Protein AF-A0A395J334-F1 (afdb_monomer_lite)

Foldseek 3Di:
DDDDDDPDPPDLCNQLQSVLLVLVLVLVVQVVPDDPPCVVSVVVSVVSVVVSVVPPRCNVDPDDPLSVLLVVLQVQLVDLVSLLVQLLVLLLLLQDLVCLVPPDLVVNVVSLLSNLLSLLSCLVVPVPSLLVSCPDPSNVSSLVSQCPDPDPSSNLSSQLSQQLSLVSNPDDPSRDDPPDPSCVDPVSVVSSCSSVDDDHDDDCVVSPPPPPPPPPPPPPDDDDDDDDDDDDDDDDDDDDDDDDDDDDDDDDDDDDDDDDDDPPDPDDDPPPPPVPPPVCQDDADQAPVLLLVLLVPLVDPRSNLSSLVCQLVNLLVCLVPPCRLVVCLLVQLVSLLVDDDPPVHPCSLVSSLSNLLSSCLSPVVVSVVVLVCVLVDDPGDQLSNLSSVSSNVQSVCVVVVNNVVVVVVPPPDDDPPPPPDPPDDDPDPVVVVVPDDDDDDDDDDDDDDDPCVSSVVSVVPDDDDDDDDDDDDDDDDDDDDDDDDDDDD

Structure (mmCIF, N/CA/C/O backbone):
data_AF-A0A395J334-F1
#
_entry.id   AF-A0A395J334-F1
#
loop_
_atom_site.group_PDB
_atom_site.id
_atom_site.type_symbol
_atom_site.label_atom_id
_atom_site.label_alt_id
_atom_site.label_comp_id
_atom_site.label_asym_id
_atom_site.label_entity_id
_atom_site.label_seq_id
_atom_site.pdbx_PDB_ins_code
_atom_site.Cartn_x
_atom_site.Cartn_y
_atom_site.Cartn_z
_atom_site.occupancy
_atom_site.B_iso_or_equiv
_atom_site.auth_seq_id
_atom_site.auth_comp_id
_atom_site.auth_asym_id
_atom_site.auth_atom_id
_atom_site.pdbx_PDB_model_num
ATOM 1 N N . MET A 1 1 ? -19.306 0.121 -46.530 1.00 36.97 1 MET A N 1
ATOM 2 C CA . MET A 1 1 ? -19.441 0.417 -45.086 1.00 36.97 1 MET A CA 1
ATOM 3 C C . MET A 1 1 ? -19.332 -0.894 -44.321 1.00 36.97 1 MET A C 1
ATOM 5 O O . MET A 1 1 ? -20.298 -1.638 -44.251 1.00 36.97 1 MET A O 1
ATOM 9 N N . SER A 1 2 ? -18.123 -1.231 -43.864 1.00 33.59 2 SER A N 1
ATOM 10 C CA . SER A 1 2 ? -17.844 -2.458 -43.107 1.00 33.59 2 SER A CA 1
ATOM 11 C C . SER A 1 2 ? -17.919 -2.137 -41.618 1.00 33.59 2 SER A C 1
ATOM 13 O O . SER A 1 2 ? -17.154 -1.312 -41.127 1.00 33.59 2 SER A O 1
ATOM 15 N N . SER A 1 3 ? -18.875 -2.754 -40.928 1.00 36.03 3 SER A N 1
ATOM 16 C CA . SER A 1 3 ? -19.074 -2.638 -39.484 1.00 36.03 3 SER A CA 1
ATOM 17 C C . SER A 1 3 ? -17.866 -3.216 -38.738 1.00 36.03 3 SER A C 1
ATOM 19 O O . SER A 1 3 ? -17.510 -4.382 -38.920 1.00 36.03 3 SER A O 1
ATOM 21 N N . ALA A 1 4 ? -17.217 -2.382 -37.924 1.00 38.03 4 ALA A N 1
ATOM 22 C CA . ALA A 1 4 ? -16.149 -2.784 -37.022 1.00 38.03 4 ALA A CA 1
ATOM 23 C C . ALA A 1 4 ? -16.707 -3.752 -35.967 1.00 38.03 4 ALA A C 1
ATOM 25 O O . ALA A 1 4 ? -17.531 -3.376 -35.134 1.00 38.03 4 ALA A O 1
ATOM 26 N N . LYS A 1 5 ? -16.263 -5.012 -35.999 1.00 39.84 5 LYS A N 1
ATOM 27 C CA . LYS A 1 5 ? -16.513 -5.967 -34.916 1.00 39.84 5 LYS A CA 1
ATOM 28 C C . LYS A 1 5 ? -15.675 -5.551 -33.709 1.00 39.84 5 LYS A C 1
ATOM 30 O O . LYS A 1 5 ? -14.452 -5.636 -33.744 1.00 39.84 5 LYS A O 1
ATOM 35 N N . SER A 1 6 ? -16.338 -5.112 -32.646 1.00 44.09 6 SER A N 1
ATOM 36 C CA . SER A 1 6 ? -15.741 -4.848 -31.340 1.00 44.09 6 SER A CA 1
ATOM 37 C C . SER A 1 6 ? -15.208 -6.148 -30.721 1.00 44.09 6 SER A C 1
ATOM 39 O O 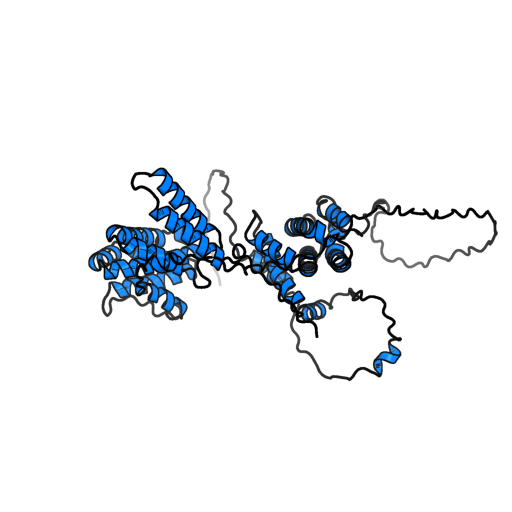. SER A 1 6 ? -15.968 -6.910 -30.123 1.00 44.09 6 SER A O 1
ATOM 41 N N . GLN A 1 7 ? -13.911 -6.416 -30.851 1.00 46.50 7 GLN A N 1
ATOM 42 C CA . GLN A 1 7 ? -13.228 -7.418 -30.035 1.00 46.50 7 GLN A CA 1
ATOM 43 C C . GLN A 1 7 ? -12.725 -6.753 -28.754 1.00 46.50 7 GLN A C 1
ATOM 45 O O . GLN A 1 7 ? -11.658 -6.153 -28.724 1.00 46.50 7 GLN A O 1
ATOM 50 N N . ASN A 1 8 ? -13.515 -6.849 -27.690 1.00 43.06 8 ASN A N 1
ATOM 51 C CA . ASN A 1 8 ? -13.014 -6.686 -26.329 1.00 43.06 8 ASN A CA 1
ATOM 52 C C . ASN A 1 8 ? -13.752 -7.684 -25.429 1.00 43.06 8 ASN A C 1
ATOM 54 O O . ASN A 1 8 ? -14.588 -7.317 -24.603 1.00 43.06 8 ASN A O 1
ATOM 58 N N . GLU A 1 9 ? -13.513 -8.977 -25.661 1.00 50.28 9 GLU A N 1
ATOM 59 C CA . GLU A 1 9 ? -13.947 -10.028 -24.739 1.00 50.28 9 GLU A CA 1
ATOM 60 C C . GLU A 1 9 ? -13.086 -9.929 -23.476 1.00 50.28 9 GLU A C 1
ATOM 62 O O . GLU A 1 9 ? -11.997 -10.489 -23.382 1.00 50.28 9 GLU A O 1
ATOM 67 N N . ARG A 1 10 ? -13.557 -9.157 -22.493 1.00 52.12 10 ARG A N 1
ATOM 68 C CA . ARG A 1 10 ? -12.944 -9.118 -21.164 1.00 52.12 10 ARG A CA 1
ATOM 69 C C . ARG A 1 10 ? -13.158 -10.471 -20.488 1.00 52.12 10 ARG A C 1
ATOM 71 O O . ARG A 1 10 ? -14.252 -10.769 -20.012 1.00 52.12 10 ARG A O 1
ATOM 78 N N . TYR A 1 11 ? -12.113 -11.291 -20.437 1.00 65.25 11 TYR A N 1
ATOM 79 C CA . TYR A 1 11 ? -12.110 -12.527 -19.660 1.00 65.25 11 TYR A CA 1
ATOM 80 C C . TYR A 1 11 ? -12.313 -12.199 -18.174 1.00 65.25 11 TYR A C 1
ATOM 82 O O . TYR A 1 11 ? -11.526 -11.459 -17.588 1.00 65.25 11 TYR A O 1
ATOM 90 N N . TRP A 1 12 ? -13.351 -12.761 -17.546 1.00 69.75 12 TRP A N 1
ATOM 91 C CA . TRP A 1 12 ? -13.707 -12.463 -16.147 1.00 69.75 12 TRP A CA 1
ATOM 92 C C . TRP A 1 12 ? -12.588 -12.791 -15.145 1.00 69.75 12 TRP A C 1
ATOM 94 O O . TRP A 1 12 ? -12.542 -12.197 -14.074 1.00 69.75 12 TRP A O 1
ATOM 104 N N . VAL A 1 13 ? -11.684 -13.712 -15.498 1.00 67.88 13 VAL A N 1
ATOM 105 C CA . VAL A 1 13 ? -10.503 -14.076 -14.696 1.00 67.88 13 VAL A CA 1
ATOM 106 C C . VAL A 1 13 ? -9.472 -12.940 -14.668 1.00 67.88 13 VAL A C 1
ATOM 108 O O . VAL A 1 13 ? -8.774 -12.774 -13.676 1.00 67.88 13 VAL A O 1
ATOM 111 N N . ALA A 1 14 ? -9.399 -12.137 -15.735 1.00 60.66 14 ALA A N 1
ATOM 112 C CA . ALA A 1 14 ? -8.520 -10.971 -15.827 1.00 60.66 14 ALA A CA 1
ATOM 113 C C . ALA A 1 14 ? -9.146 -9.700 -15.217 1.00 60.66 14 ALA A C 1
ATOM 115 O O . ALA A 1 14 ? -8.439 -8.731 -14.949 1.00 60.66 14 ALA A O 1
ATOM 116 N N . ASP A 1 15 ? -10.461 -9.693 -14.971 1.00 66.94 15 ASP A N 1
ATOM 117 C CA . ASP A 1 15 ? -11.133 -8.629 -14.226 1.00 66.94 15 ASP A CA 1
ATOM 118 C C . ASP A 1 15 ? -11.108 -8.930 -12.724 1.00 66.94 15 ASP A C 1
ATOM 120 O O . ASP A 1 15 ? -11.837 -9.791 -12.231 1.00 66.94 15 ASP A O 1
ATOM 124 N N . GLY A 1 16 ? -10.311 -8.168 -11.974 1.00 62.41 16 GLY A N 1
ATOM 125 C CA . GLY A 1 16 ? -10.164 -8.356 -10.532 1.00 62.41 16 GLY A CA 1
ATOM 126 C C . GLY A 1 16 ? -11.486 -8.314 -9.763 1.00 62.41 16 GLY A C 1
ATOM 127 O O . GLY A 1 16 ? -11.650 -9.077 -8.817 1.00 62.41 16 GLY A O 1
ATOM 128 N N . SER A 1 17 ? -12.458 -7.488 -10.172 1.00 62.50 17 SER A N 1
ATOM 129 C CA . SER A 1 17 ? -13.766 -7.440 -9.501 1.00 62.50 17 SER A CA 1
ATOM 130 C C . SER A 1 17 ? -14.565 -8.723 -9.725 1.00 62.50 17 SER A C 1
ATOM 132 O O . SER A 1 17 ? -15.096 -9.305 -8.775 1.00 62.50 17 SER A O 1
ATOM 134 N N . SER A 1 18 ? -14.642 -9.186 -10.973 1.00 66.00 18 SER A N 1
ATOM 135 C CA . SER A 1 18 ? -15.337 -10.427 -11.320 1.00 66.00 18 SER A CA 1
ATOM 136 C C . SER A 1 18 ? -14.652 -11.656 -10.727 1.00 66.00 18 SER A C 1
ATOM 138 O O . SER A 1 18 ? -15.337 -12.514 -10.170 1.00 66.00 18 SER A O 1
ATOM 140 N N . TYR A 1 19 ? -13.319 -11.709 -10.756 1.00 70.75 19 TYR A N 1
ATOM 141 C CA . TYR A 1 19 ? -12.537 -12.776 -10.142 1.00 70.75 19 TYR A CA 1
ATOM 142 C C . TYR A 1 19 ? -12.725 -12.827 -8.620 1.00 70.75 19 TYR A C 1
ATOM 14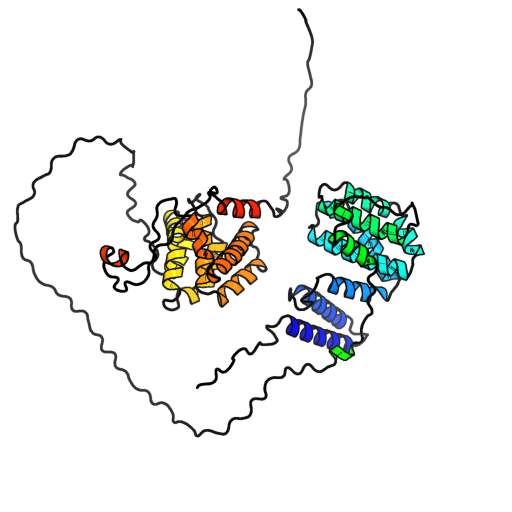4 O O . TYR A 1 19 ? -13.057 -13.882 -8.082 1.00 70.75 19 TYR A O 1
ATOM 152 N N . SER A 1 20 ? -12.610 -11.693 -7.917 1.00 70.19 20 SER A N 1
ATOM 153 C CA . SER A 1 20 ? -12.835 -11.637 -6.465 1.00 70.19 20 SER A CA 1
ATOM 154 C C . SER A 1 20 ? -14.268 -12.010 -6.083 1.00 70.19 20 SER A C 1
ATOM 156 O O . SER A 1 20 ? -14.471 -12.712 -5.092 1.00 70.19 20 SER A O 1
ATOM 158 N N . ARG A 1 21 ? -15.268 -11.601 -6.878 1.00 69.44 21 ARG A N 1
ATOM 159 C CA . ARG A 1 21 ? -16.673 -11.978 -6.660 1.00 69.44 21 ARG A CA 1
ATOM 160 C C . ARG A 1 21 ? -16.882 -13.483 -6.822 1.00 69.44 21 ARG A C 1
ATOM 162 O O . ARG A 1 21 ? -17.495 -14.101 -5.954 1.00 69.44 21 ARG A O 1
ATOM 169 N N . TRP A 1 22 ? -16.349 -14.072 -7.890 1.00 77.75 22 TRP A N 1
ATOM 170 C CA . TRP A 1 22 ? -16.401 -15.517 -8.121 1.00 77.75 22 TRP A CA 1
ATOM 171 C C . TRP A 1 22 ? -15.690 -16.292 -7.004 1.00 77.75 22 TRP A C 1
ATOM 173 O O . TRP A 1 22 ? -16.250 -17.235 -6.444 1.00 77.75 22 TRP A O 1
ATOM 183 N N . LEU A 1 23 ? -14.486 -15.868 -6.619 1.00 75.62 23 LEU A N 1
ATOM 184 C CA . LEU A 1 23 ? -13.696 -16.510 -5.570 1.00 75.62 23 LEU A CA 1
ATOM 185 C C . LEU A 1 23 ? -14.417 -16.458 -4.216 1.00 75.62 23 LEU A C 1
ATOM 187 O O . LEU A 1 23 ? -14.533 -17.475 -3.535 1.00 75.62 23 LEU A O 1
ATOM 191 N N . GLY A 1 24 ? -14.988 -15.301 -3.866 1.00 74.06 24 GLY A N 1
ATOM 192 C CA . GLY A 1 24 ? -15.801 -15.135 -2.662 1.00 74.06 24 GLY A CA 1
ATOM 193 C C . GLY A 1 24 ? -17.037 -16.041 -2.641 1.00 74.06 24 GLY A C 1
ATOM 194 O O . GLY A 1 24 ? -17.316 -16.669 -1.621 1.00 74.06 24 GLY A O 1
ATOM 195 N N . GLN A 1 25 ? -17.749 -16.174 -3.767 1.00 73.25 25 GLN A N 1
ATOM 196 C CA . GLN A 1 25 ? -18.897 -17.085 -3.883 1.00 73.25 25 GLN A CA 1
ATOM 197 C C . GLN A 1 25 ? -18.501 -18.549 -3.655 1.00 73.25 25 GLN A C 1
ATOM 199 O O . GLN A 1 25 ? -19.201 -19.263 -2.935 1.00 73.25 25 GLN A O 1
ATOM 204 N N . ASN A 1 26 ? -17.371 -18.987 -4.216 1.00 75.88 26 ASN A N 1
ATOM 205 C CA . ASN A 1 26 ? -16.886 -20.358 -4.047 1.00 75.88 26 ASN A CA 1
ATOM 206 C C . ASN A 1 26 ? -16.457 -20.644 -2.604 1.00 75.88 26 ASN A C 1
ATOM 208 O O . ASN A 1 26 ? -16.802 -21.694 -2.069 1.00 75.88 26 ASN A O 1
ATOM 212 N N . ILE A 1 27 ? -15.783 -19.700 -1.939 1.00 79.88 27 ILE A N 1
ATOM 213 C CA . ILE A 1 27 ? -15.418 -19.844 -0.521 1.00 79.88 27 ILE A CA 1
ATOM 214 C C . ILE A 1 27 ? -16.672 -19.934 0.354 1.00 79.88 27 ILE A C 1
ATOM 216 O O . ILE A 1 27 ? -16.751 -20.790 1.226 1.00 79.88 27 ILE A O 1
ATOM 220 N N . ILE A 1 28 ? -17.690 -19.107 0.103 1.00 74.50 28 ILE A N 1
ATOM 221 C CA . ILE A 1 28 ? -18.957 -19.155 0.851 1.00 74.50 28 ILE A CA 1
ATOM 222 C C . ILE A 1 28 ? -19.701 -20.470 0.620 1.00 74.50 28 ILE A C 1
ATOM 224 O O . ILE A 1 28 ? -20.253 -21.039 1.562 1.00 74.50 28 ILE A O 1
ATOM 228 N N . PHE A 1 29 ? -19.747 -20.944 -0.625 1.00 76.25 29 PHE A N 1
ATOM 229 C CA . PHE A 1 29 ? -20.341 -22.238 -0.941 1.00 76.25 29 PHE A CA 1
ATOM 230 C C . PHE A 1 29 ? -19.609 -23.365 -0.210 1.00 76.25 29 PHE A C 1
ATOM 232 O O . PHE A 1 29 ? -20.255 -24.235 0.377 1.00 76.25 29 PHE A O 1
ATOM 239 N N . TRP A 1 30 ? -18.277 -23.304 -0.180 1.00 78.88 30 TRP A N 1
ATOM 240 C CA . TRP A 1 30 ? -17.462 -24.257 0.555 1.00 78.88 30 TRP A CA 1
ATOM 241 C C . TRP A 1 30 ? -17.772 -24.208 2.053 1.00 78.88 30 TRP A C 1
ATOM 243 O O . TRP A 1 30 ? -18.140 -25.236 2.608 1.00 78.88 30 TRP A O 1
ATOM 253 N N . LEU A 1 31 ? -17.765 -23.021 2.673 1.00 76.62 31 LEU A N 1
ATOM 254 C CA . LEU A 1 31 ? -18.091 -22.829 4.093 1.00 76.62 31 LEU A CA 1
ATOM 255 C C . LEU A 1 31 ? -19.453 -23.417 4.482 1.00 76.62 31 LEU A C 1
ATOM 257 O O . LEU A 1 31 ? -19.585 -24.013 5.543 1.00 76.62 31 LEU A O 1
ATOM 261 N N . LYS A 1 32 ? -20.468 -23.275 3.624 1.00 75.75 32 LYS A N 1
ATOM 262 C CA . LYS A 1 32 ? -21.813 -23.826 3.870 1.00 75.75 32 LYS A CA 1
ATOM 263 C C . LYS A 1 32 ? -21.911 -25.336 3.690 1.00 75.75 32 LYS A C 1
ATOM 265 O O . LYS A 1 32 ? -22.845 -25.939 4.202 1.00 75.75 32 LYS A O 1
ATOM 270 N N . SER A 1 33 ? -20.996 -25.916 2.924 1.00 79.62 33 SER A N 1
ATOM 271 C CA . SER A 1 33 ? -20.984 -27.345 2.609 1.00 79.62 33 SER A CA 1
ATOM 272 C C . SER A 1 33 ? -20.066 -28.135 3.547 1.00 79.62 33 SER A C 1
ATOM 274 O O . SER A 1 33 ? -19.953 -29.350 3.405 1.00 79.62 33 SER A O 1
ATOM 276 N N . LEU A 1 34 ? -19.388 -27.460 4.484 1.00 80.19 34 LEU A N 1
ATOM 277 C CA . LEU A 1 34 ? -18.493 -28.087 5.450 1.00 80.19 34 LEU A CA 1
ATOM 278 C C . LEU A 1 34 ? -19.286 -28.748 6.592 1.00 80.19 34 LEU A C 1
ATOM 280 O O . LEU A 1 34 ? -20.073 -28.070 7.253 1.00 80.19 34 LEU A O 1
ATOM 284 N N . PRO A 1 35 ? -19.052 -30.043 6.879 1.00 81.69 35 PRO A N 1
ATOM 285 C CA . PRO A 1 35 ? -19.576 -30.692 8.078 1.00 81.69 35 PRO A CA 1
ATOM 286 C C . PRO A 1 35 ? -19.003 -30.056 9.354 1.00 81.69 35 PRO A C 1
ATOM 288 O O . PRO A 1 35 ? -17.821 -29.703 9.397 1.00 81.69 35 PRO A O 1
ATOM 291 N N . GLU A 1 36 ? -19.798 -29.970 10.424 1.00 76.06 36 GLU A N 1
ATOM 292 C CA . GLU A 1 36 ? -19.374 -29.374 11.707 1.00 76.06 36 GLU A CA 1
ATOM 293 C C . GLU A 1 36 ? -18.173 -30.101 12.347 1.00 76.06 36 GLU A C 1
ATOM 295 O O . GLU A 1 36 ? -17.367 -29.475 13.025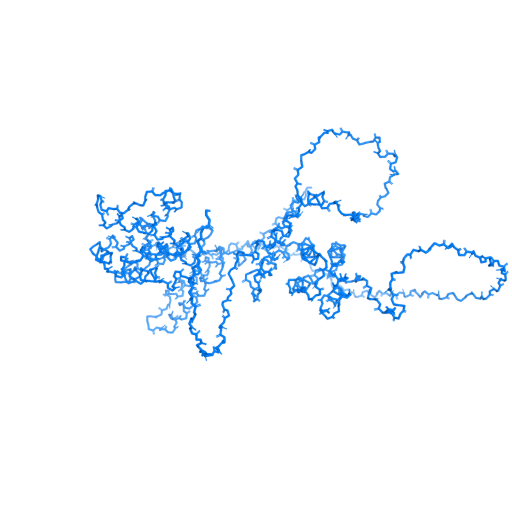 1.00 76.06 36 GLU A O 1
ATOM 300 N N . GLY A 1 37 ? -17.988 -31.399 12.070 1.00 79.19 37 GLY A N 1
ATOM 301 C CA . GLY A 1 37 ? -16.859 -32.196 12.573 1.00 79.19 37 GLY A CA 1
ATOM 302 C C . GLY A 1 37 ? -15.582 -32.164 11.718 1.00 79.19 37 GLY A C 1
ATOM 303 O O . GLY A 1 37 ? -14.603 -32.819 12.065 1.00 79.19 37 GLY A O 1
ATOM 304 N N . ALA A 1 38 ? -15.562 -31.450 10.587 1.00 79.25 38 ALA A N 1
ATOM 305 C CA . ALA A 1 38 ? -14.448 -31.485 9.634 1.00 79.25 38 ALA A CA 1
ATOM 306 C C . ALA A 1 38 ? -13.392 -30.394 9.911 1.00 79.25 38 ALA A C 1
ATOM 308 O O . ALA A 1 38 ? -13.159 -29.518 9.075 1.00 79.25 38 ALA A O 1
ATOM 309 N N . GLU A 1 39 ? -12.742 -30.442 11.077 1.00 78.69 39 GLU A N 1
ATOM 310 C CA . GLU A 1 39 ? -11.807 -29.406 11.563 1.00 78.69 39 GLU A CA 1
ATOM 311 C C . GLU A 1 39 ? -10.715 -29.041 10.540 1.00 78.69 39 GLU A C 1
ATOM 313 O O . GLU A 1 39 ? -10.449 -27.864 10.280 1.00 78.69 39 GLU A O 1
ATOM 318 N N . GLN A 1 40 ? -10.130 -30.042 9.878 1.00 70.06 40 GLN A N 1
ATOM 319 C CA . GLN A 1 40 ? -9.093 -29.817 8.872 1.00 70.06 40 GLN A CA 1
ATOM 320 C C . GLN A 1 40 ? -9.622 -29.057 7.646 1.00 70.06 40 GLN A C 1
ATOM 322 O O . GLN A 1 40 ? -8.931 -28.199 7.101 1.00 70.06 40 GLN A O 1
ATOM 327 N N . ALA A 1 41 ? -10.857 -29.330 7.227 1.00 70.81 41 ALA A N 1
ATOM 328 C CA . ALA A 1 41 ? -11.465 -28.672 6.078 1.00 70.81 41 ALA A CA 1
ATOM 329 C C . ALA A 1 41 ? -11.875 -27.223 6.410 1.00 70.81 41 ALA A C 1
ATOM 331 O O . ALA A 1 41 ? -11.689 -26.330 5.581 1.00 70.81 41 ALA A O 1
ATOM 332 N N . TRP A 1 42 ? -12.306 -26.961 7.649 1.00 78.12 42 TRP A N 1
ATOM 333 C CA . TRP A 1 42 ? -12.468 -25.603 8.183 1.00 78.12 42 TRP A CA 1
ATOM 334 C C . TRP A 1 42 ? -11.148 -24.829 8.198 1.00 78.12 42 TRP A C 1
ATOM 336 O O . TRP A 1 42 ? -11.096 -23.683 7.742 1.00 78.12 42 TRP A O 1
ATOM 346 N N . LYS A 1 43 ? -10.062 -25.465 8.650 1.00 76.31 43 LYS A N 1
ATOM 347 C CA . LYS A 1 43 ? -8.722 -24.867 8.667 1.00 76.31 43 LYS A CA 1
ATOM 348 C C . LYS A 1 43 ? -8.231 -24.530 7.259 1.00 76.31 43 LYS A C 1
ATOM 350 O O . LYS A 1 43 ? -7.783 -23.409 7.031 1.00 76.31 43 LYS A O 1
ATOM 355 N N . SER A 1 44 ? -8.377 -25.451 6.305 1.00 73.94 44 SER A N 1
ATOM 356 C CA . SER A 1 44 ? -8.010 -25.229 4.900 1.00 73.94 44 SER A CA 1
ATOM 357 C C . SER A 1 44 ? -8.853 -24.140 4.233 1.00 73.94 44 SER A C 1
ATOM 359 O O . SER A 1 44 ? -8.315 -23.329 3.483 1.00 73.94 44 SER A O 1
ATOM 361 N N . CYS A 1 45 ? -10.155 -24.075 4.525 1.00 77.12 45 CYS A N 1
ATOM 362 C CA . CYS A 1 45 ? -11.029 -23.029 3.996 1.00 77.12 45 CYS A CA 1
ATOM 363 C C . CYS A 1 45 ? -10.648 -21.643 4.545 1.00 77.12 45 CYS A C 1
ATOM 365 O O . CYS A 1 45 ? -10.555 -20.677 3.786 1.00 77.12 45 CYS A O 1
ATOM 367 N N . ASN A 1 46 ? -10.340 -21.554 5.844 1.00 77.56 46 ASN A N 1
ATOM 368 C CA . ASN A 1 46 ? -9.853 -20.326 6.470 1.00 77.56 46 ASN A CA 1
ATOM 369 C C . ASN A 1 46 ? -8.483 -19.900 5.915 1.00 77.56 46 ASN A C 1
ATOM 371 O O . ASN A 1 46 ? -8.259 -18.724 5.635 1.00 77.56 46 ASN A O 1
ATOM 375 N N . GLU A 1 47 ? -7.571 -20.850 5.697 1.00 73.31 47 GLU A N 1
ATOM 376 C CA . GLU A 1 47 ? -6.270 -20.575 5.086 1.00 73.31 47 GLU A CA 1
ATOM 377 C C . GLU A 1 47 ? -6.419 -20.076 3.642 1.00 73.31 47 GLU A C 1
ATOM 379 O O . GLU A 1 47 ? -5.768 -19.099 3.266 1.00 73.31 47 GLU A O 1
ATOM 384 N N . LEU A 1 48 ? -7.305 -20.691 2.847 1.00 72.75 48 LEU A N 1
ATOM 385 C CA . LEU A 1 48 ? -7.614 -20.223 1.498 1.00 72.75 48 LEU A CA 1
ATOM 386 C C . LEU A 1 48 ? -8.184 -18.805 1.541 1.00 72.75 48 LEU A C 1
ATOM 388 O O . LEU A 1 48 ? -7.661 -17.934 0.858 1.00 72.75 48 LEU A O 1
ATOM 392 N N . PHE A 1 49 ? -9.189 -18.543 2.378 1.00 77.50 49 PHE A N 1
ATOM 393 C CA . PHE A 1 49 ? -9.763 -17.207 2.537 1.00 77.50 49 PHE A CA 1
ATOM 394 C C . PHE A 1 49 ? -8.705 -16.170 2.940 1.00 77.50 49 PHE A C 1
ATOM 396 O O . PHE A 1 49 ? -8.613 -15.104 2.329 1.00 77.50 49 PHE A O 1
ATOM 403 N N . GLY A 1 50 ? -7.840 -16.513 3.896 1.00 68.31 50 GLY A N 1
ATOM 404 C CA . GLY A 1 50 ? -6.716 -15.679 4.309 1.00 68.31 50 GLY A CA 1
ATOM 405 C C . GLY A 1 50 ? -5.727 -15.401 3.174 1.00 68.31 50 GLY A C 1
ATOM 406 O O . GLY A 1 50 ? -5.276 -14.267 3.029 1.00 68.31 50 GLY A O 1
ATOM 407 N N . LYS A 1 51 ? -5.418 -16.396 2.332 1.00 65.44 51 LYS A N 1
ATOM 408 C CA . LYS A 1 51 ? -4.593 -16.216 1.125 1.00 65.44 51 LYS A CA 1
ATOM 409 C C . LYS A 1 51 ? -5.302 -15.353 0.085 1.00 65.44 51 LYS A C 1
ATOM 411 O O . LYS A 1 51 ? -4.667 -14.479 -0.493 1.00 65.44 51 LYS A O 1
ATOM 416 N N . CYS A 1 52 ? -6.609 -15.516 -0.106 1.00 66.62 52 CYS A N 1
ATOM 417 C CA . CYS A 1 52 ? -7.396 -14.718 -1.045 1.00 66.62 52 CYS A CA 1
ATOM 418 C C . CYS A 1 52 ? -7.416 -13.230 -0.681 1.00 66.62 52 CYS A C 1
ATOM 420 O O . CYS A 1 52 ? -7.312 -12.391 -1.571 1.00 66.62 52 CYS A O 1
ATOM 422 N N . LEU A 1 53 ? -7.457 -12.896 0.612 1.00 62.81 53 LEU A N 1
ATOM 423 C CA . LEU A 1 53 ? -7.310 -11.515 1.088 1.00 62.81 53 LEU A CA 1
ATOM 424 C C . LEU A 1 53 ? -5.909 -10.931 0.831 1.00 62.81 53 LEU A C 1
ATOM 426 O O . LEU A 1 53 ? -5.755 -9.713 0.801 1.00 62.81 53 LEU A O 1
ATOM 430 N N . ARG A 1 54 ? -4.892 -11.782 0.635 1.00 60.88 54 ARG A N 1
ATOM 431 C CA . ARG A 1 54 ? -3.508 -11.383 0.322 1.00 60.88 54 ARG A CA 1
ATOM 432 C C . ARG A 1 54 ? -3.221 -11.286 -1.174 1.00 60.88 54 ARG A C 1
ATOM 434 O O . ARG A 1 54 ? -2.192 -10.727 -1.526 1.00 60.88 54 ARG A O 1
ATOM 441 N N . LEU A 1 55 ? -4.101 -11.789 -2.048 1.00 56.28 55 LEU A N 1
ATOM 442 C CA . LEU A 1 55 ? -3.872 -11.852 -3.502 1.00 56.28 55 LEU A CA 1
ATOM 443 C C . LEU A 1 55 ? -3.772 -10.478 -4.191 1.00 56.28 55 LEU A C 1
ATOM 445 O O . LEU A 1 55 ? -3.633 -10.434 -5.407 1.00 56.28 55 LEU A O 1
ATOM 449 N N . GLY A 1 56 ? -3.872 -9.360 -3.465 1.00 49.34 56 GLY A N 1
ATOM 450 C CA . GLY A 1 56 ? -3.637 -8.017 -4.009 1.00 49.34 56 GLY A CA 1
ATOM 451 C C . GLY A 1 56 ? -4.628 -7.574 -5.090 1.00 49.34 56 GLY A C 1
ATOM 452 O O . GLY A 1 56 ? -4.562 -6.435 -5.546 1.00 49.34 56 GLY A O 1
ATOM 453 N N . HIS A 1 57 ? -5.580 -8.426 -5.490 1.00 46.44 57 HIS A N 1
ATOM 454 C CA . HIS A 1 57 ? -6.640 -8.034 -6.398 1.00 46.44 57 HIS A CA 1
ATOM 455 C C . HIS A 1 57 ? -7.497 -6.967 -5.720 1.00 46.44 57 HIS A C 1
ATOM 457 O O . HIS A 1 57 ? -8.199 -7.211 -4.738 1.00 46.44 57 HIS A O 1
ATOM 463 N N . ILE A 1 58 ? -7.494 -5.795 -6.348 1.00 45.59 58 ILE A N 1
ATOM 464 C CA . ILE A 1 58 ? -8.292 -4.590 -6.072 1.00 45.59 58 ILE A CA 1
ATOM 465 C C . ILE A 1 58 ? -9.822 -4.888 -6.084 1.00 45.59 58 ILE A C 1
ATOM 467 O O . ILE A 1 58 ? -10.661 -4.025 -5.849 1.00 45.59 58 ILE A O 1
ATOM 471 N N . GLY A 1 59 ? -10.223 -6.144 -6.311 1.00 38.09 59 GLY A N 1
ATOM 472 C CA . GLY A 1 59 ? -11.596 -6.643 -6.330 1.00 38.09 59 GLY A CA 1
ATOM 473 C C . GLY A 1 59 ? -12.262 -6.849 -4.965 1.00 38.09 59 GLY A C 1
ATOM 474 O O . GLY A 1 59 ? -13.453 -7.147 -4.936 1.00 38.09 59 GLY A O 1
ATOM 475 N N . ALA A 1 60 ? -11.566 -6.611 -3.848 1.00 43.53 60 ALA A N 1
ATOM 476 C CA . ALA A 1 60 ? -12.209 -6.338 -2.554 1.00 43.53 60 ALA A CA 1
ATOM 477 C C . ALA A 1 60 ? -12.560 -4.842 -2.369 1.00 43.53 60 ALA A C 1
ATOM 479 O O . ALA A 1 60 ? -12.675 -4.365 -1.242 1.00 43.53 60 ALA A O 1
ATOM 480 N N . GLY A 1 61 ? -12.737 -4.118 -3.479 1.00 35.78 61 GLY A N 1
ATOM 481 C CA . GLY A 1 61 ? -13.273 -2.765 -3.521 1.00 35.78 61 GLY A CA 1
ATOM 482 C C . GLY A 1 61 ? -12.409 -1.833 -4.358 1.00 35.78 61 GLY A C 1
ATOM 483 O O . GLY A 1 61 ? -11.393 -1.319 -3.896 1.00 35.78 61 GLY A O 1
ATOM 484 N N . ILE A 1 62 ? -12.890 -1.507 -5.557 1.00 36.47 62 ILE A N 1
ATOM 485 C CA . ILE A 1 62 ? -12.718 -0.156 -6.092 1.00 36.47 62 ILE A CA 1
ATOM 486 C C . ILE A 1 62 ? -13.479 0.745 -5.100 1.00 36.47 62 ILE A C 1
ATOM 488 O O . ILE A 1 62 ? -14.691 0.899 -5.209 1.00 36.47 62 ILE A O 1
ATOM 492 N N . GLY A 1 63 ? -12.797 1.189 -4.040 1.00 41.94 63 GLY A N 1
ATOM 493 C CA . GLY A 1 63 ? -13.392 1.910 -2.911 1.00 41.94 63 GLY A CA 1
ATOM 494 C C . GLY A 1 63 ? -12.800 1.489 -1.563 1.00 41.94 63 GLY A C 1
ATOM 495 O O . GLY A 1 63 ? -13.090 0.409 -1.070 1.00 41.94 63 GLY A O 1
ATOM 496 N N . GLU A 1 64 ? -11.973 2.372 -0.998 1.00 53.16 64 GLU A N 1
ATOM 497 C CA . GLU A 1 64 ? -11.495 2.442 0.393 1.00 53.16 64 GLU A CA 1
ATOM 498 C C . GLU A 1 64 ? -11.106 1.122 1.099 1.00 53.16 64 GLU A C 1
ATOM 500 O O . GLU A 1 64 ? -11.948 0.362 1.576 1.00 53.16 64 GLU A O 1
ATOM 505 N N . GLY A 1 65 ? -9.806 0.923 1.364 1.00 62.22 65 GLY A N 1
ATOM 506 C CA . GLY A 1 65 ? -9.300 -0.217 2.154 1.00 62.22 65 GLY A CA 1
ATOM 507 C C . GLY A 1 65 ? -9.914 -0.375 3.560 1.00 62.22 65 GLY A C 1
ATOM 508 O O . GLY A 1 65 ? -9.720 -1.408 4.202 1.00 62.22 65 GLY A O 1
ATOM 509 N N . VAL A 1 66 ? -10.667 0.618 4.045 1.00 76.94 66 VAL A N 1
ATOM 510 C CA . VAL A 1 66 ? -11.446 0.562 5.290 1.00 76.94 66 VAL A CA 1
ATOM 511 C C . VAL A 1 66 ? -12.620 -0.425 5.215 1.00 76.94 66 VAL A C 1
ATOM 513 O O . VAL A 1 66 ? -13.021 -0.955 6.248 1.00 76.94 66 VAL A O 1
ATOM 516 N N . ALA A 1 67 ? -13.145 -0.735 4.024 1.00 75.50 67 ALA A N 1
ATOM 517 C CA . ALA A 1 67 ? -14.322 -1.591 3.852 1.00 75.50 67 ALA A CA 1
ATOM 518 C C . ALA A 1 67 ? -14.105 -3.023 4.375 1.00 75.50 67 ALA A C 1
ATOM 520 O O . ALA A 1 67 ? -14.959 -3.568 5.074 1.00 75.50 67 ALA A O 1
ATOM 521 N N . ILE A 1 68 ? -12.931 -3.613 4.122 1.00 75.69 68 ILE A N 1
ATOM 522 C CA . ILE A 1 68 ? -12.582 -4.951 4.633 1.00 75.69 68 ILE A CA 1
ATOM 523 C C . ILE A 1 68 ? -12.490 -4.934 6.162 1.00 75.69 68 ILE A C 1
ATOM 525 O O . ILE A 1 68 ? -12.997 -5.836 6.828 1.00 75.69 68 ILE A O 1
ATOM 529 N N . ARG A 1 69 ? -11.882 -3.885 6.736 1.00 82.88 69 ARG A N 1
ATOM 530 C CA . ARG A 1 69 ? -11.792 -3.715 8.196 1.00 82.88 69 ARG A CA 1
ATOM 531 C C . ARG A 1 69 ? -13.174 -3.590 8.820 1.00 82.88 69 ARG A C 1
ATOM 533 O O . ARG A 1 69 ? -13.447 -4.254 9.812 1.00 82.88 69 ARG A O 1
ATOM 540 N N . ARG A 1 70 ? -14.052 -2.792 8.215 1.00 86.25 70 ARG A N 1
ATOM 541 C CA . ARG A 1 70 ? -15.453 -2.657 8.621 1.00 86.25 70 ARG A CA 1
ATOM 542 C C . ARG A 1 70 ? -16.176 -3.997 8.615 1.00 86.25 70 ARG A C 1
ATOM 544 O O . ARG A 1 70 ? -16.758 -4.360 9.630 1.00 86.25 70 ARG A O 1
ATOM 551 N N . ALA A 1 71 ? -16.058 -4.766 7.533 1.00 83.44 71 ALA A N 1
ATOM 552 C CA . ALA A 1 71 ? -16.654 -6.096 7.438 1.00 83.44 71 ALA A CA 1
ATOM 553 C C . ALA A 1 71 ? -16.116 -7.060 8.513 1.00 83.44 71 ALA A C 1
ATOM 555 O O . ALA A 1 71 ? -16.897 -7.749 9.170 1.00 83.44 71 ALA A O 1
ATOM 556 N N . ALA A 1 72 ? -14.799 -7.075 8.744 1.00 83.81 72 ALA A N 1
ATOM 557 C CA . ALA A 1 72 ? -14.180 -7.902 9.777 1.00 83.81 72 ALA A CA 1
ATOM 558 C C . ALA A 1 72 ? -14.667 -7.515 11.184 1.00 83.81 72 ALA A C 1
ATOM 560 O O . ALA A 1 72 ? -15.122 -8.375 11.937 1.00 83.81 72 ALA A O 1
ATOM 561 N N . ILE A 1 73 ? -14.661 -6.224 11.522 1.00 88.75 73 ILE A N 1
ATOM 562 C CA . ILE A 1 73 ? -15.139 -5.734 12.821 1.00 88.75 73 ILE A CA 1
ATOM 563 C C . ILE A 1 73 ? -16.638 -6.011 13.004 1.00 88.75 73 ILE A C 1
ATOM 565 O O . ILE A 1 73 ? -17.046 -6.460 14.072 1.00 88.75 73 ILE A O 1
ATOM 569 N N . ALA A 1 74 ? -17.451 -5.827 11.962 1.00 89.12 74 ALA A N 1
ATOM 570 C CA . ALA A 1 74 ? -18.877 -6.151 11.984 1.00 89.12 74 ALA A CA 1
ATOM 571 C C . ALA A 1 74 ? -19.148 -7.651 12.183 1.00 89.12 74 ALA A C 1
ATOM 573 O O . ALA A 1 74 ? -20.167 -8.032 12.753 1.00 89.12 74 ALA A O 1
ATOM 574 N N . SER A 1 75 ? -18.246 -8.522 11.722 1.00 86.06 75 SER A N 1
ATOM 575 C CA . SER A 1 75 ? -18.359 -9.963 11.963 1.00 86.06 75 SER A CA 1
ATOM 576 C C . SER A 1 75 ? -18.065 -10.337 13.419 1.00 86.06 75 SER A C 1
ATOM 578 O O . SER A 1 75 ? -18.779 -11.160 13.993 1.00 86.06 75 SER A O 1
ATOM 580 N N . LEU A 1 76 ? -17.072 -9.678 14.027 1.00 86.56 76 LEU A N 1
ATOM 581 C CA . LEU A 1 76 ? -16.652 -9.896 15.413 1.00 86.56 76 LEU A CA 1
ATOM 582 C C . LEU A 1 76 ? -17.603 -9.248 16.426 1.00 86.56 76 LEU A C 1
ATOM 584 O O . LEU A 1 76 ? -17.734 -9.743 17.541 1.00 86.56 76 LEU A O 1
ATOM 588 N N . SER A 1 77 ? -18.322 -8.188 16.041 1.00 87.00 77 SER A N 1
ATOM 589 C CA . SER A 1 77 ? -19.280 -7.501 16.918 1.00 87.00 77 SER A CA 1
ATOM 590 C C . SER A 1 77 ? -20.485 -8.358 17.325 1.00 87.00 77 SER A C 1
ATOM 592 O O . SER A 1 77 ? -21.209 -7.993 18.246 1.00 87.00 77 SER A O 1
ATOM 594 N N . LYS A 1 78 ? -20.687 -9.532 16.708 1.00 85.62 78 LYS A N 1
ATOM 595 C CA . LYS A 1 78 ? -21.678 -10.524 17.159 1.00 85.62 78 LYS A CA 1
ATOM 596 C C . LYS A 1 78 ? -21.410 -11.032 18.572 1.00 85.62 78 LYS A C 1
ATOM 598 O O . LYS A 1 78 ? -22.355 -11.335 19.297 1.00 85.62 78 LYS A O 1
ATOM 603 N N . ASN A 1 79 ? -20.140 -11.148 18.954 1.00 88.31 79 ASN A N 1
ATOM 604 C CA . ASN A 1 79 ? -19.745 -11.627 20.267 1.00 88.31 79 ASN A CA 1
ATOM 605 C C . ASN A 1 79 ? -19.129 -10.482 21.070 1.00 88.31 79 ASN A C 1
ATOM 607 O O . ASN A 1 79 ? -18.061 -9.963 20.744 1.00 88.31 79 ASN A O 1
ATOM 611 N N . LYS A 1 80 ? -19.798 -10.127 22.170 1.00 90.19 80 LYS A N 1
ATOM 612 C CA . LYS A 1 80 ? -19.371 -9.058 23.075 1.00 90.19 80 LYS A CA 1
ATOM 613 C C . LYS A 1 80 ? -17.924 -9.233 23.556 1.00 90.19 80 LYS A C 1
ATOM 615 O O . LYS A 1 80 ? -17.173 -8.265 23.555 1.00 90.19 80 LYS A O 1
ATOM 620 N N . LYS A 1 81 ? -17.518 -10.451 23.929 1.00 91.19 81 LYS A N 1
ATOM 621 C CA . LYS A 1 81 ? -16.163 -10.701 24.454 1.00 91.19 81 LYS A CA 1
ATOM 622 C C . LYS A 1 81 ? -15.087 -10.526 23.384 1.00 91.19 81 LYS A C 1
ATOM 624 O O . LYS A 1 81 ? -14.002 -10.029 23.681 1.00 91.19 81 LYS A O 1
ATOM 629 N N . ASP A 1 82 ? -15.387 -10.912 22.147 1.00 90.38 82 ASP A N 1
ATOM 630 C CA . ASP A 1 82 ? -14.423 -10.853 21.048 1.00 90.38 82 ASP A CA 1
ATOM 631 C C . ASP A 1 82 ? -14.138 -9.400 20.671 1.00 90.38 82 ASP A C 1
ATOM 633 O O . ASP A 1 82 ? -12.976 -9.010 20.565 1.00 90.38 82 ASP A O 1
ATOM 637 N N . ILE A 1 83 ? -15.178 -8.569 20.547 1.00 92.81 83 ILE A N 1
ATOM 638 C CA . ILE A 1 83 ? -14.999 -7.153 20.208 1.00 92.81 83 ILE A CA 1
ATOM 639 C C . ILE A 1 83 ? -14.340 -6.352 21.342 1.00 92.81 83 ILE A C 1
ATOM 641 O O . ILE A 1 83 ? -13.505 -5.490 21.068 1.00 92.81 83 ILE A O 1
ATOM 645 N N . GLU A 1 84 ? -14.641 -6.675 22.606 1.00 93.12 84 GLU A N 1
ATOM 646 C CA . GLU A 1 84 ? -13.927 -6.131 23.770 1.00 93.12 84 GLU A CA 1
ATOM 647 C C . GLU A 1 84 ? -12.437 -6.510 23.723 1.00 93.12 84 GLU A C 1
ATOM 649 O O . GLU A 1 84 ? -11.573 -5.646 23.868 1.00 93.12 84 GLU A O 1
ATOM 654 N N . THR A 1 85 ? -12.125 -7.775 23.420 1.00 92.38 85 THR A N 1
ATOM 655 C CA . THR A 1 85 ? -10.741 -8.266 23.302 1.00 92.38 85 THR A CA 1
ATOM 656 C C . THR A 1 85 ? -9.985 -7.583 22.163 1.00 92.38 85 THR A C 1
ATOM 658 O O . THR A 1 85 ? -8.810 -7.247 22.317 1.00 92.38 85 THR A O 1
ATOM 661 N N . VAL A 1 86 ? -10.638 -7.373 21.014 1.00 92.56 86 VAL A N 1
ATOM 662 C CA . VAL A 1 86 ? -10.054 -6.640 19.882 1.00 92.56 86 VAL A CA 1
ATOM 663 C C . VAL A 1 86 ? -9.701 -5.223 20.306 1.00 92.56 86 VAL A C 1
ATOM 665 O O . VAL A 1 86 ? -8.564 -4.809 20.098 1.00 92.56 86 VAL A O 1
ATOM 668 N N . LEU A 1 87 ? -10.631 -4.506 20.943 1.00 93.94 87 LEU A N 1
ATOM 669 C CA . LEU A 1 87 ? -10.382 -3.143 21.403 1.00 93.94 87 LEU A CA 1
ATOM 670 C C . LEU A 1 87 ? -9.211 -3.087 22.392 1.00 93.94 87 LEU A C 1
ATOM 672 O O . LEU A 1 87 ? -8.307 -2.277 22.205 1.00 93.94 87 LEU A O 1
ATOM 676 N N . GLU A 1 88 ? -9.202 -3.941 23.418 1.00 92.56 88 GLU A N 1
ATOM 677 C CA . GLU A 1 88 ? -8.156 -3.949 24.450 1.00 92.56 88 GLU A CA 1
ATOM 678 C C . GLU A 1 88 ? -6.770 -4.230 23.857 1.00 92.56 88 GLU A C 1
ATOM 680 O O . GLU A 1 88 ? -5.822 -3.484 24.118 1.00 92.56 88 GLU A O 1
ATOM 685 N N . LYS A 1 89 ? -6.659 -5.254 22.999 1.00 92.12 89 LYS A N 1
ATOM 686 C CA . LYS A 1 89 ? -5.397 -5.606 22.330 1.00 92.12 89 LYS A CA 1
ATOM 687 C C . LYS A 1 89 ? -4.950 -4.543 21.333 1.00 92.12 89 LYS A C 1
ATOM 689 O O . LYS A 1 89 ? -3.758 -4.255 21.229 1.00 92.12 89 LYS A O 1
ATOM 694 N N . SER A 1 90 ? -5.887 -3.956 20.591 1.00 92.88 90 SER A N 1
ATOM 695 C CA . SER A 1 90 ? -5.569 -2.862 19.678 1.00 92.88 90 SER A CA 1
ATOM 696 C C . SER A 1 90 ? -5.068 -1.648 20.448 1.00 92.88 90 SER A C 1
ATOM 698 O O . SER A 1 90 ? -4.073 -1.043 20.068 1.00 92.88 90 SER A O 1
ATOM 700 N N . LEU A 1 91 ? -5.692 -1.318 21.573 1.00 93.62 91 LEU A N 1
ATOM 701 C CA . LEU A 1 91 ? -5.308 -0.173 22.383 1.00 93.62 91 LEU A CA 1
ATOM 702 C C . LEU A 1 91 ? -3.940 -0.369 23.046 1.00 93.62 91 LEU A C 1
ATOM 704 O O . LEU A 1 91 ? -3.126 0.554 23.028 1.00 93.62 91 LEU A O 1
ATOM 708 N N . SER A 1 92 ? -3.648 -1.569 23.563 1.00 91.94 92 SER A N 1
ATOM 709 C CA . SER A 1 92 ? -2.330 -1.888 24.124 1.00 91.94 92 SER A CA 1
ATOM 710 C C . SER A 1 92 ? -1.225 -1.803 23.071 1.00 91.94 92 SER A C 1
ATOM 712 O O . SER A 1 92 ? -0.210 -1.152 23.296 1.00 91.94 92 SER A O 1
ATOM 714 N N . GLN A 1 93 ? -1.436 -2.400 21.894 1.00 92.31 93 GLN A N 1
ATOM 715 C CA . GLN A 1 93 ? -0.455 -2.374 20.808 1.00 92.31 93 GLN A CA 1
ATOM 716 C C . GLN A 1 93 ? -0.291 -0.962 20.229 1.00 92.31 93 GLN A C 1
ATOM 718 O O . GLN A 1 93 ? 0.812 -0.553 19.873 1.00 92.31 93 GLN A O 1
ATOM 723 N N . PHE A 1 94 ? -1.379 -0.195 20.130 1.00 93.69 94 PHE A N 1
ATOM 724 C CA . PHE A 1 94 ? -1.345 1.155 19.582 1.00 93.69 94 PHE A CA 1
ATOM 725 C C . PHE A 1 94 ? -0.538 2.121 20.463 1.00 93.69 94 PHE A C 1
ATOM 727 O O . PHE A 1 94 ? 0.102 3.023 19.918 1.00 93.69 94 PHE A O 1
ATOM 734 N N . GLY A 1 95 ? -0.530 1.926 21.785 1.00 92.81 95 GLY A N 1
ATOM 735 C CA . GLY A 1 95 ? 0.276 2.704 22.735 1.00 92.81 95 GLY A CA 1
ATOM 736 C C . GLY A 1 95 ? 1.695 2.189 22.982 1.00 92.81 95 GLY A C 1
ATOM 737 O O . GLY A 1 95 ? 2.449 2.855 23.694 1.00 92.81 95 GLY A O 1
ATOM 738 N N . ASP A 1 96 ? 2.070 1.034 22.429 1.00 93.62 96 ASP A N 1
ATOM 739 C CA . ASP A 1 96 ? 3.383 0.427 22.650 1.00 93.62 96 ASP A CA 1
ATOM 740 C C . ASP A 1 96 ? 4.510 1.243 21.990 1.00 93.62 96 ASP A C 1
ATOM 742 O O . ASP A 1 96 ? 4.470 1.562 20.799 1.00 93.62 96 ASP A O 1
ATOM 746 N N . MET A 1 97 ? 5.542 1.590 22.766 1.00 93.06 97 MET A N 1
ATOM 747 C CA . MET A 1 97 ? 6.621 2.465 22.293 1.00 93.06 97 MET A CA 1
ATOM 748 C C . MET A 1 97 ? 7.486 1.817 21.207 1.00 93.06 97 MET A C 1
ATOM 750 O O . MET A 1 97 ? 7.950 2.521 20.306 1.00 93.06 97 MET A O 1
ATOM 754 N N . LEU A 1 98 ? 7.709 0.500 21.270 1.00 92.75 98 LEU A N 1
ATOM 755 C CA . LEU A 1 98 ? 8.483 -0.212 20.251 1.00 92.75 98 LEU A CA 1
ATOM 756 C C . LEU A 1 98 ? 7.695 -0.267 18.942 1.00 92.75 98 LEU A C 1
ATOM 758 O O . LEU A 1 98 ? 8.240 0.040 17.882 1.00 92.75 98 LEU A O 1
ATOM 762 N N . TYR A 1 99 ? 6.396 -0.555 19.013 1.00 92.75 99 TYR A N 1
ATOM 763 C CA . TYR A 1 99 ? 5.503 -0.527 17.861 1.00 92.75 99 TYR A CA 1
ATOM 764 C C . TYR A 1 99 ? 5.458 0.856 17.210 1.00 92.75 99 TYR A C 1
ATOM 766 O O . TYR A 1 99 ? 5.618 0.963 15.997 1.00 92.75 99 TYR A O 1
ATOM 774 N N . ILE A 1 100 ? 5.304 1.927 17.995 1.00 93.38 100 ILE A N 1
ATOM 775 C CA . ILE A 1 100 ? 5.279 3.302 17.471 1.00 93.38 100 ILE A CA 1
ATOM 776 C C . ILE A 1 100 ? 6.577 3.640 16.720 1.00 93.38 100 ILE A C 1
ATOM 778 O O . ILE A 1 100 ? 6.519 4.305 15.684 1.00 93.38 100 ILE A O 1
ATOM 782 N N . ARG A 1 101 ? 7.734 3.187 17.224 1.00 91.69 101 ARG A N 1
ATOM 783 C CA . ARG A 1 101 ? 9.053 3.467 16.632 1.00 91.69 101 ARG A CA 1
ATOM 784 C C . ARG A 1 101 ? 9.357 2.642 15.385 1.00 91.69 101 ARG A C 1
ATOM 786 O O . ARG A 1 101 ? 10.001 3.162 14.479 1.00 91.69 101 ARG A O 1
ATOM 793 N N . HIS A 1 102 ? 8.937 1.379 15.349 1.00 87.75 102 HIS A N 1
ATOM 794 C CA . HIS A 1 102 ? 9.408 0.423 14.342 1.00 87.75 102 HIS A CA 1
ATOM 795 C C . HIS A 1 102 ? 8.342 -0.014 13.331 1.00 87.75 102 HIS A C 1
ATOM 797 O O . HIS A 1 102 ? 8.701 -0.477 12.250 1.00 87.75 102 HIS A O 1
ATOM 803 N N . ALA A 1 103 ? 7.048 0.130 13.630 1.00 79.38 103 ALA A N 1
ATOM 804 C CA . ALA A 1 103 ? 6.004 -0.238 12.679 1.00 79.38 103 ALA A CA 1
ATOM 805 C C . ALA A 1 103 ? 5.884 0.809 11.555 1.00 79.38 103 ALA A C 1
ATOM 807 O O . ALA A 1 103 ? 5.835 2.009 11.851 1.00 79.38 103 ALA A O 1
ATOM 808 N N . PRO A 1 104 ? 5.756 0.398 10.279 1.00 84.25 104 PRO A N 1
ATOM 809 C CA . PRO A 1 104 ? 5.504 1.315 9.172 1.00 84.25 104 PRO A CA 1
ATOM 810 C C . PRO A 1 104 ? 4.270 2.187 9.411 1.00 84.25 104 PRO A C 1
ATOM 812 O O . PRO A 1 104 ? 3.253 1.715 9.924 1.00 84.25 104 PRO A O 1
ATOM 815 N N . ILE A 1 105 ? 4.323 3.454 8.990 1.00 84.19 105 ILE A N 1
ATOM 816 C CA . ILE A 1 105 ? 3.252 4.415 9.287 1.00 84.19 105 ILE A CA 1
ATOM 817 C C . ILE A 1 105 ? 1.893 3.977 8.729 1.00 84.19 105 ILE A C 1
ATOM 819 O O . ILE A 1 105 ? 0.890 4.068 9.431 1.00 84.19 105 ILE A O 1
ATOM 823 N N . LEU A 1 106 ? 1.882 3.380 7.533 1.00 81.38 106 LEU A N 1
ATOM 824 C CA . LEU A 1 106 ? 0.680 2.832 6.906 1.00 81.38 106 LEU A CA 1
ATOM 825 C C . LEU A 1 106 ? 0.018 1.755 7.781 1.00 81.38 106 LEU A C 1
ATOM 827 O O . LEU A 1 106 ? -1.203 1.703 7.909 1.00 81.38 106 LEU A O 1
ATOM 831 N N . GLN A 1 107 ? 0.815 0.915 8.447 1.00 83.00 107 GLN A N 1
ATOM 832 C CA . GLN A 1 107 ? 0.296 -0.090 9.374 1.00 83.00 107 GLN A CA 1
ATOM 833 C C . GLN A 1 107 ? -0.289 0.561 10.632 1.00 83.00 107 GLN A C 1
ATOM 835 O O . GLN A 1 107 ? -1.322 0.119 11.132 1.00 83.00 107 GLN A O 1
ATOM 840 N N . GLN A 1 108 ? 0.332 1.630 11.137 1.00 89.25 108 GLN A N 1
ATOM 841 C CA . GLN A 1 108 ? -0.190 2.382 12.280 1.00 89.25 108 GLN A CA 1
ATOM 842 C C . GLN A 1 108 ? -1.521 3.081 11.953 1.00 89.25 108 GLN A C 1
ATOM 844 O O . GLN A 1 108 ? -2.403 3.123 12.808 1.00 89.25 108 GLN A O 1
ATOM 849 N N . GLU A 1 109 ? -1.704 3.562 10.722 1.00 88.88 109 GLU A N 1
ATOM 850 C CA . GLU A 1 109 ? -2.966 4.136 10.233 1.00 88.88 109 GLU A CA 1
ATOM 851 C C . GLU A 1 109 ? -4.075 3.087 10.127 1.00 88.88 109 GLU A C 1
ATOM 853 O O . GLU A 1 109 ? -5.178 3.282 10.635 1.00 88.88 109 GLU A O 1
ATOM 858 N N . VAL A 1 110 ? -3.776 1.931 9.529 1.00 89.06 110 VAL A N 1
ATOM 859 C CA . VAL A 1 110 ? -4.704 0.790 9.464 1.00 89.06 110 VAL A CA 1
ATOM 860 C C . VAL A 1 110 ? -5.104 0.334 10.871 1.00 89.06 110 VAL A C 1
ATOM 862 O O . VAL A 1 110 ? -6.280 0.057 11.121 1.00 89.06 110 VAL A O 1
ATOM 865 N N . HIS A 1 111 ? -4.147 0.310 11.803 1.00 91.19 111 HIS A N 1
ATOM 866 C CA . HIS A 1 111 ? -4.394 0.006 13.209 1.00 91.19 111 HIS A CA 1
ATOM 867 C C . HIS A 1 111 ? -5.326 1.042 13.847 1.00 91.19 111 HIS A C 1
ATOM 869 O O . HIS A 1 111 ? -6.316 0.667 14.471 1.00 91.19 111 HIS A O 1
ATOM 875 N N . ALA A 1 112 ? -5.059 2.336 13.645 1.00 93.75 112 ALA A N 1
ATOM 876 C CA . ALA A 1 112 ? -5.893 3.418 14.160 1.00 93.75 112 ALA A CA 1
ATOM 877 C C . ALA A 1 112 ? -7.356 3.280 13.710 1.00 93.75 112 ALA A C 1
ATOM 879 O O . ALA A 1 112 ? -8.278 3.447 14.508 1.00 93.75 112 ALA A O 1
ATOM 880 N N . GLN A 1 113 ? -7.576 2.901 12.450 1.00 93.25 113 GLN A N 1
ATOM 881 C CA . GLN A 1 113 ? -8.918 2.675 11.912 1.00 93.25 113 GLN A CA 1
ATOM 882 C C . GLN A 1 113 ? -9.607 1.480 12.578 1.00 93.25 113 GLN A C 1
ATOM 884 O O . GLN A 1 113 ? -10.764 1.592 12.975 1.00 93.25 113 GLN A O 1
ATOM 889 N N . ALA A 1 114 ? -8.911 0.348 12.730 1.00 92.06 114 ALA A N 1
ATOM 890 C CA . ALA A 1 114 ? -9.460 -0.829 13.406 1.00 92.06 114 ALA A CA 1
ATOM 891 C C . ALA A 1 114 ? -9.820 -0.529 14.872 1.00 92.06 114 ALA A C 1
ATOM 893 O O . ALA A 1 114 ? -10.894 -0.914 15.336 1.00 92.06 114 ALA A O 1
ATOM 894 N N . LEU A 1 115 ? -8.963 0.224 15.565 1.00 94.94 115 LEU A N 1
ATOM 895 C CA . LEU A 1 115 ? -9.187 0.675 16.933 1.00 94.94 115 LEU A CA 1
ATOM 896 C C . LEU A 1 115 ? -10.453 1.537 17.040 1.00 94.94 115 LEU A C 1
ATOM 898 O O . LEU A 1 115 ? -11.337 1.211 17.827 1.00 94.94 115 LEU A O 1
ATOM 902 N N . LEU A 1 116 ? -10.586 2.584 16.222 1.00 96.00 116 LEU A N 1
ATOM 903 C CA . LEU A 1 116 ? -11.744 3.487 16.254 1.00 96.00 116 LEU A CA 1
ATOM 904 C C . LEU A 1 116 ? -13.054 2.778 15.891 1.00 96.00 116 LEU A C 1
ATOM 906 O O . LEU A 1 116 ? -14.071 2.988 16.552 1.00 96.00 116 LEU A O 1
ATOM 910 N N . LEU A 1 117 ? -13.019 1.889 14.892 1.00 94.81 117 LEU A N 1
ATOM 911 C CA . LEU A 1 117 ? -14.159 1.039 14.552 1.00 94.81 117 LEU A CA 1
ATOM 912 C C . LEU A 1 117 ? -14.560 0.175 15.755 1.00 94.81 117 LEU A C 1
ATOM 914 O O . LEU A 1 117 ? -15.717 0.208 16.171 1.00 94.81 117 LEU A O 1
ATOM 918 N N . SER A 1 118 ? -13.611 -0.554 16.356 1.00 94.62 118 SER A N 1
ATOM 919 C CA . SER A 1 118 ? -13.892 -1.413 17.514 1.00 94.62 118 SER A CA 1
ATOM 920 C C . SER A 1 118 ? -14.431 -0.626 18.715 1.00 94.62 118 SER A C 1
ATOM 922 O O . SER A 1 118 ? -15.410 -1.049 19.329 1.00 94.62 118 SER A O 1
ATOM 924 N N . ALA A 1 119 ? -13.886 0.564 18.988 1.00 95.31 119 ALA A N 1
ATOM 925 C CA . ALA A 1 119 ? -14.332 1.438 20.068 1.00 95.31 119 ALA A CA 1
ATOM 926 C C . ALA A 1 119 ? -15.792 1.873 19.899 1.00 95.31 119 ALA A C 1
ATOM 928 O O . ALA A 1 119 ? -16.554 1.837 20.865 1.00 95.31 119 ALA A O 1
ATOM 929 N N . GLY A 1 120 ? -16.211 2.205 18.673 1.00 94.94 120 GLY A N 1
ATOM 930 C CA . GLY A 1 120 ? -17.608 2.512 18.371 1.00 94.94 120 GLY A CA 1
ATOM 931 C C . GLY A 1 120 ? -18.550 1.355 18.720 1.00 94.94 120 GLY A C 1
ATOM 932 O O . GLY A 1 120 ? -19.565 1.557 19.391 1.00 94.94 120 GLY A O 1
ATOM 933 N N . TYR A 1 121 ? -18.212 0.123 18.314 1.00 93.81 121 TYR A N 1
ATOM 934 C CA . TYR A 1 121 ? -19.020 -1.064 18.640 1.00 93.81 121 TYR A CA 1
ATOM 935 C C . TYR A 1 121 ? -19.076 -1.337 20.144 1.00 93.81 121 TYR A C 1
ATOM 937 O O . TYR A 1 121 ? -20.170 -1.511 20.683 1.00 93.81 121 TYR A O 1
ATOM 945 N N . VAL A 1 122 ? -17.935 -1.297 20.839 1.00 94.50 122 VAL A N 1
ATOM 946 C CA . VAL A 1 122 ? -17.889 -1.483 22.299 1.00 94.50 122 VAL A CA 1
ATOM 947 C C . VAL A 1 122 ? -18.670 -0.380 23.020 1.00 94.50 122 VAL A C 1
ATOM 949 O O . VAL A 1 122 ? -19.364 -0.675 23.987 1.00 94.50 122 VAL A O 1
ATOM 952 N N . CYS A 1 123 ? -18.643 0.869 22.542 1.00 94.50 123 CYS A N 1
ATOM 953 C CA . CYS A 1 123 ? -19.435 1.958 23.120 1.00 94.50 123 CYS A CA 1
ATOM 954 C C . CYS A 1 123 ? -20.940 1.662 23.090 1.00 94.50 123 CYS A C 1
ATOM 956 O O . CYS A 1 123 ? -21.647 1.948 24.054 1.00 94.50 123 CYS A O 1
ATOM 958 N N . ARG A 1 124 ? -21.437 1.081 21.992 1.00 92.88 124 ARG A N 1
ATOM 959 C CA . ARG A 1 124 ? -22.867 0.780 21.813 1.00 92.88 124 ARG A CA 1
ATOM 960 C C . ARG A 1 124 ? -23.295 -0.493 22.540 1.00 92.88 124 ARG A C 1
ATOM 962 O O . ARG A 1 124 ? -24.411 -0.557 23.039 1.00 92.88 124 ARG A O 1
ATOM 969 N N . MET A 1 125 ? -22.418 -1.492 22.619 1.00 90.56 125 MET A N 1
ATOM 970 C CA . MET A 1 125 ? -22.717 -2.781 23.257 1.00 90.56 125 MET A CA 1
ATOM 971 C C . MET A 1 125 ? -22.454 -2.790 24.769 1.00 90.56 125 MET A C 1
ATOM 973 O O . MET A 1 125 ? -23.136 -3.476 25.529 1.00 90.56 125 MET A O 1
ATOM 977 N N . SER A 1 126 ? -21.426 -2.071 25.214 1.00 91.12 126 SER A N 1
ATOM 978 C CA . SER A 1 126 ? -20.883 -2.140 26.573 1.00 91.12 126 SER A CA 1
ATOM 979 C C . SER A 1 126 ? -20.203 -0.821 26.985 1.00 91.12 126 SER A C 1
ATOM 981 O O . SER A 1 126 ? -18.992 -0.795 27.237 1.00 91.12 126 SER A O 1
ATOM 983 N N . PRO A 1 127 ? -20.964 0.283 27.118 1.00 91.06 127 PRO A N 1
ATOM 984 C CA . PRO A 1 127 ? -20.415 1.614 27.412 1.00 91.06 127 PRO A CA 1
ATOM 985 C C . PRO A 1 127 ? -19.643 1.680 28.741 1.00 91.06 127 PRO A C 1
ATOM 987 O O . PRO A 1 127 ? -18.614 2.353 28.845 1.00 91.06 127 PRO A O 1
ATOM 990 N N . LEU A 1 128 ? -20.088 0.930 29.757 1.00 90.56 128 LEU A N 1
ATOM 991 C CA . LEU A 1 128 ? -19.396 0.839 31.049 1.00 90.56 128 LEU A CA 1
ATOM 992 C C . LEU A 1 128 ? -18.016 0.179 30.918 1.00 90.56 128 LEU A C 1
ATOM 994 O O . LEU A 1 128 ? -17.066 0.610 31.571 1.00 90.56 128 LEU A O 1
ATOM 998 N N . ARG A 1 129 ? -17.887 -0.835 30.050 1.00 90.25 129 ARG A N 1
ATOM 999 C CA . ARG A 1 129 ? -16.609 -1.516 29.813 1.00 90.25 129 ARG A CA 1
ATOM 1000 C C . ARG A 1 129 ? -15.634 -0.596 29.089 1.00 90.25 129 ARG A C 1
ATOM 1002 O O . ARG A 1 129 ? -14.499 -0.479 29.536 1.00 90.25 129 ARG A O 1
ATOM 1009 N N . LEU A 1 130 ? -16.090 0.122 28.059 1.00 91.88 130 LEU A N 1
ATOM 1010 C CA . LEU A 1 130 ? -15.275 1.133 27.374 1.00 91.88 130 LEU A CA 1
ATOM 1011 C C . LEU A 1 130 ? -14.745 2.187 28.357 1.00 91.88 130 LEU A C 1
ATOM 1013 O O . LEU A 1 130 ? -13.555 2.491 28.360 1.00 91.88 130 LEU A O 1
ATOM 1017 N N . THR A 1 131 ? -15.617 2.686 29.237 1.00 91.06 131 THR A N 1
ATOM 1018 C CA . THR A 1 131 ? -15.246 3.661 30.273 1.00 91.06 131 THR A CA 1
ATOM 1019 C C . THR A 1 131 ? -14.172 3.114 31.219 1.00 91.06 131 THR A C 1
ATOM 1021 O O . THR A 1 131 ? -13.238 3.828 31.576 1.00 91.06 131 THR A O 1
ATOM 1024 N N . MET A 1 132 ? -14.280 1.844 31.622 1.00 89.69 132 MET A N 1
ATOM 1025 C CA . MET A 1 132 ? -13.284 1.185 32.472 1.00 89.69 132 MET A CA 1
ATOM 1026 C C . MET A 1 132 ? -11.936 1.025 31.751 1.00 89.69 132 MET A C 1
ATOM 1028 O O . MET A 1 132 ? -10.896 1.338 32.331 1.00 89.69 132 MET A O 1
ATOM 1032 N N . ILE A 1 133 ? -11.949 0.605 30.481 1.00 89.31 133 ILE A N 1
ATOM 1033 C CA . ILE A 1 133 ? -10.741 0.467 29.653 1.00 89.31 133 ILE A CA 1
ATOM 1034 C C . ILE A 1 133 ? -10.039 1.829 29.528 1.00 89.31 133 ILE A C 1
ATOM 1036 O O . ILE A 1 133 ? -8.859 1.936 29.842 1.00 89.31 133 ILE A O 1
ATOM 1040 N N . MET A 1 134 ? -10.758 2.902 29.179 1.00 88.62 134 MET A N 1
ATOM 1041 C CA . MET A 1 134 ? -10.165 4.244 29.037 1.00 88.62 134 MET A CA 1
ATOM 1042 C C . MET A 1 134 ? -9.547 4.802 30.325 1.00 88.62 134 MET A C 1
ATOM 1044 O O . MET A 1 134 ? -8.615 5.596 30.258 1.00 88.62 134 MET A O 1
ATOM 1048 N N . ARG A 1 135 ? -10.031 4.384 31.500 1.00 87.06 135 ARG A N 1
ATOM 1049 C CA . ARG A 1 135 ? -9.511 4.837 32.804 1.00 87.06 135 ARG A CA 1
ATOM 1050 C C . ARG A 1 135 ? -8.365 3.985 33.346 1.00 87.06 135 ARG A C 1
ATOM 1052 O O . ARG A 1 135 ? -7.824 4.297 34.403 1.00 87.06 135 ARG A O 1
ATOM 1059 N N . THR A 1 136 ? -7.992 2.912 32.654 1.00 85.88 136 THR A N 1
ATOM 1060 C CA . THR A 1 136 ? -6.888 2.048 33.082 1.00 85.88 136 THR A CA 1
ATOM 1061 C C . THR A 1 136 ? -5.547 2.708 32.740 1.00 85.88 136 THR A C 1
ATOM 1063 O O . THR A 1 136 ? -5.369 3.239 31.643 1.00 85.88 136 THR A O 1
ATOM 1066 N N . GLY A 1 137 ? -4.576 2.669 33.661 1.00 72.50 137 GLY A N 1
ATOM 1067 C CA . GLY A 1 137 ? -3.291 3.373 33.512 1.00 72.50 137 GLY A CA 1
ATOM 1068 C C . GLY A 1 137 ? -2.487 2.994 32.258 1.00 72.50 137 GLY A C 1
ATOM 1069 O O . GLY A 1 137 ? -1.846 3.853 31.659 1.00 72.50 137 GLY A O 1
ATOM 1070 N N . SER A 1 138 ? -2.586 1.741 31.800 1.00 73.81 138 SER A N 1
ATOM 1071 C CA . SER A 1 138 ? -1.975 1.257 30.550 1.00 73.81 138 SER A CA 1
ATOM 1072 C C . SER A 1 138 ? -2.540 1.915 29.288 1.00 73.81 138 SER A C 1
ATOM 1074 O O . SER A 1 138 ? -1.899 1.897 28.243 1.00 73.81 138 SER A O 1
ATOM 1076 N N . HIS A 1 139 ? -3.751 2.461 29.369 1.00 77.25 139 HIS A N 1
ATOM 1077 C CA . HIS A 1 139 ? -4.479 3.030 28.242 1.00 77.25 139 HIS A CA 1
ATOM 1078 C C . HIS A 1 139 ? -4.435 4.559 28.240 1.00 77.25 139 HIS A C 1
ATOM 1080 O O . HIS A 1 139 ? -4.377 5.165 27.172 1.00 77.25 139 HIS A O 1
ATOM 1086 N N . LEU A 1 140 ? -4.334 5.179 29.418 1.00 77.25 140 LEU A N 1
ATOM 1087 C CA . LEU A 1 140 ? -4.053 6.612 29.547 1.00 77.25 140 LEU A CA 1
ATOM 1088 C C . LEU A 1 140 ? -2.684 6.987 28.957 1.00 77.25 140 LEU A C 1
ATOM 1090 O O . LEU A 1 140 ? -2.537 8.059 28.373 1.00 77.25 140 LEU A O 1
ATOM 1094 N N . SER A 1 141 ? -1.699 6.088 29.035 1.00 86.56 141 SER A N 1
ATOM 1095 C CA . SER A 1 141 ? -0.371 6.309 28.452 1.00 86.56 141 SER A CA 1
ATOM 1096 C C . SER A 1 141 ? -0.343 6.225 26.922 1.00 86.56 141 SER A C 1
ATOM 1098 O O . SER A 1 141 ? 0.625 6.679 26.320 1.00 86.56 141 SER A O 1
ATOM 1100 N N . VAL A 1 142 ? -1.390 5.709 26.263 1.00 91.81 142 VAL A N 1
ATOM 1101 C CA . VAL A 1 142 ? -1.431 5.538 24.798 1.00 91.81 142 VAL A CA 1
ATOM 1102 C C . VAL A 1 142 ? -1.281 6.878 24.084 1.00 91.81 142 VAL A C 1
ATOM 1104 O O . VAL A 1 142 ? -0.439 7.021 23.195 1.00 91.81 142 VAL A O 1
ATOM 1107 N N . VAL A 1 143 ? -2.079 7.870 24.487 1.00 91.69 143 VAL A N 1
ATOM 1108 C CA . VAL A 1 143 ? -2.038 9.213 23.895 1.00 91.69 143 VAL A CA 1
ATOM 1109 C C . VAL A 1 143 ? -0.704 9.878 24.229 1.00 91.69 143 VAL A C 1
ATOM 1111 O O . VAL A 1 143 ? -0.039 10.379 23.328 1.00 91.69 143 VAL A O 1
ATOM 1114 N N . SER A 1 144 ? -0.248 9.800 25.482 1.00 92.88 144 SER A N 1
ATOM 1115 C CA . SER A 1 144 ? 1.039 10.363 25.910 1.00 92.88 144 SER A CA 1
ATOM 1116 C C . SER A 1 144 ? 2.230 9.789 25.133 1.00 92.88 144 SER A C 1
ATOM 1118 O O . SER A 1 144 ? 3.055 10.549 24.629 1.00 92.88 144 SER A O 1
ATOM 1120 N N . ASN A 1 145 ? 2.296 8.466 24.957 1.00 95.00 145 ASN A N 1
ATOM 1121 C CA . ASN A 1 145 ? 3.364 7.791 24.213 1.00 95.00 145 ASN A CA 1
ATOM 1122 C C . ASN A 1 145 ? 3.370 8.199 22.735 1.00 95.00 145 ASN A C 1
ATOM 1124 O O . ASN A 1 145 ? 4.431 8.395 22.144 1.00 95.00 145 ASN A O 1
ATOM 1128 N N . ARG A 1 146 ? 2.184 8.360 22.135 1.00 94.44 146 ARG A N 1
ATOM 1129 C CA . ARG A 1 146 ? 2.024 8.829 20.752 1.00 94.44 146 ARG A CA 1
ATOM 1130 C C . ARG A 1 146 ? 2.426 10.290 20.591 1.00 94.44 146 ARG A C 1
ATOM 1132 O O . ARG A 1 146 ? 3.082 10.619 19.609 1.00 94.44 146 ARG A O 1
ATOM 1139 N N . LEU A 1 147 ? 2.066 11.150 21.543 1.00 93.25 147 LEU A N 1
ATOM 1140 C CA . LEU A 1 147 ? 2.441 12.567 21.552 1.00 93.25 147 LEU A CA 1
ATOM 1141 C C . LEU A 1 147 ? 3.948 12.772 21.747 1.00 93.25 147 LEU A C 1
ATOM 1143 O O . LEU A 1 147 ? 4.512 13.695 21.166 1.00 93.25 147 LEU A O 1
ATOM 1147 N N . ALA A 1 148 ? 4.601 11.891 22.508 1.00 93.25 148 ALA A N 1
ATOM 1148 C CA . ALA A 1 148 ? 6.051 11.882 22.695 1.00 93.25 148 ALA A CA 1
ATOM 1149 C C . ALA A 1 148 ? 6.827 11.317 21.486 1.00 93.25 148 ALA A C 1
ATOM 1151 O O . ALA A 1 148 ? 8.058 11.357 21.467 1.00 93.25 148 ALA A O 1
ATOM 1152 N N . ALA A 1 149 ? 6.140 10.771 20.476 1.00 93.06 149 ALA A N 1
ATOM 1153 C CA . ALA A 1 149 ? 6.789 10.232 19.289 1.00 93.06 149 ALA A CA 1
ATOM 1154 C C . ALA A 1 149 ? 7.398 11.348 18.424 1.00 93.06 149 ALA A C 1
ATOM 1156 O O . ALA A 1 149 ? 6.795 12.399 18.209 1.00 93.06 149 ALA A O 1
ATOM 1157 N N . SER A 1 150 ? 8.571 11.089 17.842 1.00 89.81 150 SER A N 1
ATOM 1158 C CA . SER A 1 150 ? 9.238 12.030 16.931 1.00 89.81 150 SER A CA 1
ATOM 1159 C C . SER A 1 150 ? 8.458 12.248 15.628 1.00 89.81 150 SER A C 1
ATOM 1161 O O . SER A 1 150 ? 8.467 13.344 15.070 1.00 89.81 150 SER A O 1
ATOM 1163 N N . SER A 1 151 ? 7.738 11.224 15.155 1.00 91.31 151 SER A N 1
ATOM 1164 C CA . SER A 1 151 ? 6.944 11.292 13.926 1.00 91.31 151 SER A CA 1
ATOM 1165 C C . SER A 1 151 ? 5.726 12.215 14.089 1.00 91.31 151 SER A C 1
ATOM 1167 O O . SER A 1 151 ? 4.854 11.930 14.917 1.00 91.31 151 SER A O 1
ATOM 1169 N N . PRO A 1 152 ? 5.589 13.279 13.268 1.00 92.88 152 PRO A N 1
ATOM 1170 C CA . PRO A 1 152 ? 4.393 14.125 13.259 1.00 92.88 152 PRO A CA 1
ATOM 1171 C C . PRO A 1 152 ? 3.118 13.322 12.992 1.00 92.88 152 PRO A C 1
ATOM 1173 O O . PRO A 1 152 ? 2.083 13.569 13.605 1.00 92.88 152 PRO A O 1
ATOM 1176 N N . ARG A 1 153 ? 3.206 12.302 12.131 1.00 92.12 153 ARG A N 1
ATOM 1177 C CA . ARG A 1 153 ? 2.060 11.462 11.786 1.00 92.12 153 ARG A CA 1
ATOM 1178 C C . ARG A 1 153 ? 1.637 10.554 12.941 1.00 92.12 153 ARG A C 1
ATOM 1180 O O . ARG A 1 153 ? 0.445 10.395 13.182 1.00 92.12 153 ARG A O 1
ATOM 1187 N N . ALA A 1 154 ? 2.587 10.009 13.702 1.00 93.44 154 ALA A N 1
ATOM 1188 C CA . ALA A 1 154 ? 2.268 9.234 14.903 1.00 93.44 154 ALA A CA 1
ATOM 1189 C C . ALA A 1 154 ? 1.607 10.106 15.986 1.00 93.44 154 ALA A C 1
ATOM 1191 O O . ALA A 1 154 ? 0.636 9.661 16.606 1.00 93.44 154 ALA A O 1
ATOM 1192 N N . ARG A 1 155 ? 2.078 11.353 16.152 1.00 94.50 155 ARG A N 1
ATOM 1193 C CA . ARG A 1 155 ? 1.455 12.357 17.031 1.00 94.50 155 ARG A CA 1
ATOM 1194 C C . ARG A 1 155 ? 0.035 12.694 16.579 1.00 94.50 155 ARG A C 1
ATOM 1196 O O . ARG A 1 155 ? -0.879 12.649 17.396 1.00 94.50 155 ARG A O 1
ATOM 1203 N N . PHE A 1 156 ? -0.166 12.938 15.281 1.00 95.56 156 PHE A N 1
ATOM 1204 C CA . PHE A 1 156 ? -1.485 13.165 14.680 1.00 95.56 156 PHE A CA 1
ATOM 1205 C C . PHE A 1 156 ? -2.471 12.033 14.991 1.00 95.56 156 PHE A C 1
ATOM 1207 O O . PHE A 1 156 ? -3.558 12.296 15.501 1.00 95.56 156 PHE A O 1
ATOM 1214 N N . LEU A 1 157 ? -2.080 10.773 14.762 1.00 95.06 157 LEU A N 1
ATOM 1215 C CA . LEU A 1 157 ? -2.939 9.624 15.065 1.00 95.06 157 LEU A CA 1
ATOM 1216 C C . LEU A 1 157 ? -3.270 9.533 16.563 1.00 95.06 157 LEU A C 1
ATOM 1218 O O . LEU A 1 157 ? -4.403 9.218 16.916 1.00 95.06 157 LEU A O 1
ATOM 1222 N N . GLY A 1 158 ? -2.305 9.840 17.439 1.00 94.81 158 GLY A N 1
ATOM 1223 C CA . GLY A 1 158 ? -2.522 9.906 18.886 1.00 94.81 158 GLY A CA 1
ATOM 1224 C C . GLY A 1 158 ? -3.549 10.962 19.291 1.00 94.81 158 GLY A C 1
ATOM 1225 O O . GLY A 1 158 ? -4.451 10.659 20.067 1.00 94.81 158 GLY A O 1
ATOM 1226 N N . MET A 1 159 ? -3.452 12.169 18.726 1.00 94.56 159 MET A N 1
ATOM 1227 C CA . MET A 1 159 ? -4.400 13.258 18.989 1.00 94.56 159 MET A CA 1
ATOM 1228 C C . MET A 1 159 ? -5.810 12.903 18.522 1.00 94.56 159 MET A C 1
ATOM 1230 O O . MET A 1 159 ? -6.760 12.988 19.292 1.00 94.56 159 MET A O 1
ATOM 1234 N N . VAL A 1 160 ? -5.942 12.449 17.274 1.00 95.75 160 VAL A N 1
ATOM 1235 C CA . VAL A 1 160 ? -7.237 12.118 16.668 1.00 95.75 160 VAL A CA 1
ATOM 1236 C C . VAL A 1 160 ? -7.941 10.989 17.420 1.00 95.75 160 VAL A C 1
ATOM 1238 O O . VAL A 1 160 ? -9.145 11.075 17.657 1.00 95.75 160 VAL A O 1
ATOM 1241 N N . ILE A 1 161 ? -7.204 9.951 17.825 1.00 95.12 161 ILE A N 1
ATOM 1242 C CA . ILE A 1 161 ? -7.756 8.855 18.626 1.00 95.12 161 ILE A CA 1
ATOM 1243 C C . ILE A 1 161 ? -8.107 9.316 20.037 1.00 95.12 161 ILE A C 1
ATOM 1245 O O . ILE A 1 161 ? -9.172 8.952 20.527 1.00 95.12 161 ILE A O 1
ATOM 1249 N N . GLY A 1 162 ? -7.252 10.120 20.674 1.00 93.50 162 GLY A N 1
ATOM 1250 C CA . GLY A 1 162 ? -7.513 10.665 22.006 1.00 93.50 162 GLY A CA 1
ATOM 1251 C C . GLY A 1 162 ? -8.815 11.464 22.051 1.00 93.50 162 GLY A C 1
ATOM 1252 O O . GLY A 1 162 ? -9.680 11.178 22.875 1.00 93.50 162 GLY A O 1
ATOM 1253 N N . GLU A 1 163 ? -9.000 12.391 21.109 1.00 93.94 163 GLU A N 1
ATOM 1254 C CA . GLU A 1 163 ? -10.230 13.186 20.998 1.00 93.94 163 GLU A CA 1
ATOM 1255 C C . GLU A 1 163 ? -11.449 12.312 20.666 1.00 93.94 163 GLU A C 1
ATOM 1257 O O . GLU A 1 163 ? -12.512 12.484 21.259 1.00 93.94 163 GLU A O 1
ATOM 1262 N N . ALA A 1 164 ? -11.314 11.344 19.751 1.00 94.94 164 ALA A N 1
ATOM 1263 C CA . ALA A 1 164 ? -12.422 10.464 19.377 1.00 94.94 164 ALA A CA 1
ATOM 1264 C C . ALA A 1 164 ? -12.878 9.564 20.537 1.00 94.94 164 ALA A C 1
ATOM 1266 O O . ALA A 1 164 ? -14.076 9.436 20.774 1.00 94.94 164 ALA A O 1
ATOM 1267 N N . LEU A 1 165 ? -11.943 8.949 21.269 1.00 93.94 165 LEU A N 1
ATOM 1268 C CA . LEU A 1 165 ? -12.256 8.077 22.404 1.00 93.94 165 LEU A CA 1
ATOM 1269 C C . LEU A 1 165 ? -12.765 8.868 23.611 1.00 93.94 165 LEU A C 1
ATOM 1271 O O . LEU A 1 165 ? -13.723 8.439 24.255 1.00 93.94 165 LEU A O 1
ATOM 1275 N N . SER A 1 166 ? -12.175 10.033 23.890 1.00 93.06 166 SER A N 1
ATOM 1276 C CA . SER A 1 166 ? -12.673 10.930 24.935 1.00 93.06 166 SER A CA 1
ATOM 1277 C C . SER A 1 166 ? -14.086 11.417 24.607 1.00 93.06 166 SER A C 1
ATOM 1279 O O . SER A 1 166 ? -14.951 11.391 25.475 1.00 93.06 166 SER A O 1
ATOM 1281 N N . GLY A 1 167 ? -14.386 11.714 23.338 1.00 92.69 167 GLY A N 1
ATOM 1282 C CA . GLY A 1 167 ? -15.743 12.047 22.891 1.00 92.69 167 GLY A CA 1
ATOM 1283 C C . GLY A 1 167 ? -16.785 10.933 23.082 1.00 92.69 167 GLY A C 1
ATOM 1284 O O . GLY A 1 167 ? -17.977 11.228 23.116 1.00 92.69 167 GLY A O 1
ATOM 1285 N N . LEU A 1 168 ? -16.368 9.668 23.229 1.00 92.38 168 LEU A N 1
ATOM 1286 C CA . LEU A 1 168 ? -17.271 8.548 23.536 1.00 92.38 168 LEU A CA 1
ATOM 1287 C C . LEU A 1 168 ? -17.521 8.368 25.042 1.00 92.38 168 LEU A C 1
ATOM 1289 O O . LEU A 1 168 ? -18.582 7.876 25.428 1.00 92.38 168 LEU A O 1
ATOM 1293 N N . VAL A 1 169 ? -16.538 8.691 25.887 1.00 91.50 169 VAL A N 1
ATOM 1294 C CA . VAL A 1 169 ? -16.536 8.328 27.318 1.00 91.50 169 VAL A CA 1
ATOM 1295 C C . VAL A 1 169 ? -16.739 9.529 28.239 1.00 91.50 169 VAL A C 1
ATOM 1297 O O . VAL A 1 169 ? -17.438 9.423 29.253 1.00 91.50 169 VAL A O 1
ATOM 1300 N N . ASP A 1 170 ? -16.130 10.660 27.909 1.00 89.25 170 ASP A N 1
ATOM 1301 C CA . ASP A 1 170 ? -16.165 11.875 28.710 1.00 89.25 170 ASP A CA 1
ATOM 1302 C C . ASP A 1 170 ? -17.364 12.754 28.333 1.00 89.25 170 ASP A C 1
ATOM 1304 O O . ASP A 1 170 ? -17.994 12.601 27.288 1.00 89.25 170 ASP A O 1
ATOM 1308 N N . LYS A 1 171 ? -17.735 13.669 29.234 1.00 89.12 171 LYS A N 1
ATOM 1309 C CA . LYS A 1 171 ? -18.902 14.548 29.072 1.00 89.12 171 LYS A CA 1
ATOM 1310 C C . LYS A 1 171 ? -18.536 15.993 29.388 1.00 89.12 171 LYS A C 1
ATOM 1312 O O . LYS A 1 171 ? -17.798 16.242 30.343 1.00 89.12 171 LYS A O 1
ATOM 1317 N N . GLY A 1 172 ? -19.120 16.923 28.630 1.00 86.94 172 GLY A N 1
ATOM 1318 C CA . GLY A 1 172 ? -18.949 18.365 28.824 1.00 86.94 172 GLY A CA 1
ATOM 1319 C C . GLY A 1 172 ? -17.481 18.779 28.753 1.00 86.94 172 GLY A C 1
ATOM 1320 O O . GLY A 1 172 ? -16.755 18.340 27.865 1.00 86.94 172 GLY A O 1
ATOM 1321 N N . ASP A 1 173 ? -17.035 19.553 29.739 1.00 83.06 173 ASP A N 1
ATOM 1322 C CA . ASP A 1 173 ? -15.687 20.140 29.785 1.00 83.06 173 ASP A CA 1
ATOM 1323 C C . ASP A 1 173 ? -14.550 19.121 29.968 1.00 83.06 173 ASP A C 1
ATOM 1325 O O . ASP A 1 173 ? -13.377 19.477 29.894 1.00 83.06 173 ASP A O 1
ATOM 1329 N N . LYS A 1 174 ? -14.875 17.846 30.222 1.00 84.00 174 LYS A N 1
ATOM 1330 C CA . LYS A 1 174 ? -13.883 16.768 30.351 1.00 84.00 174 LYS A CA 1
ATOM 1331 C C . LYS A 1 174 ? -13.506 16.131 29.014 1.00 84.00 174 LYS A C 1
ATOM 1333 O O . LYS A 1 174 ? -12.565 15.345 28.987 1.00 84.00 174 LYS A O 1
ATOM 1338 N N . VAL A 1 175 ? -14.235 16.432 27.936 1.00 87.62 175 VAL A N 1
ATOM 1339 C CA . VAL A 1 175 ? -13.911 15.920 26.600 1.00 87.62 175 VAL A CA 1
ATOM 1340 C C . VAL A 1 175 ? -12.604 16.550 26.129 1.00 87.62 175 VAL A C 1
ATOM 1342 O O . VAL A 1 175 ? -12.463 17.771 26.082 1.00 87.62 175 VAL A O 1
ATOM 1345 N N . MET A 1 176 ? -11.643 15.703 25.782 1.00 87.88 176 MET A N 1
ATOM 1346 C CA . MET A 1 176 ? -10.344 16.114 25.274 1.00 87.88 176 MET A CA 1
ATOM 1347 C C . MET A 1 176 ? -10.494 16.764 23.894 1.00 87.88 176 MET A C 1
ATOM 1349 O O . MET A 1 176 ? -11.022 16.153 22.967 1.00 87.88 176 MET A O 1
ATOM 1353 N N . ASP A 1 177 ? -9.986 17.989 23.763 1.00 88.56 177 ASP A N 1
ATOM 1354 C CA . ASP A 1 177 ? -9.872 18.735 22.507 1.00 88.56 177 ASP A CA 1
ATOM 1355 C C . ASP A 1 177 ? -8.524 19.465 22.497 1.00 88.56 177 ASP A C 1
ATOM 1357 O O . ASP A 1 177 ? -8.284 20.362 23.311 1.00 88.56 177 ASP A O 1
ATOM 1361 N N . PHE A 1 178 ? -7.627 19.075 21.588 1.00 87.81 178 PHE A N 1
ATOM 1362 C CA . PHE A 1 178 ? -6.306 19.687 21.451 1.00 87.81 178 PHE A CA 1
ATOM 1363 C C . PHE A 1 178 ? -6.375 21.077 20.808 1.00 87.81 178 PHE A C 1
ATOM 1365 O O . PHE A 1 178 ? -5.396 21.817 20.870 1.00 87.81 178 PHE A O 1
ATOM 1372 N N . LYS A 1 179 ? -7.507 21.458 20.193 1.00 86.38 179 LYS A N 1
ATOM 1373 C CA . LYS A 1 179 ? -7.733 22.770 19.556 1.00 86.38 179 LYS A CA 1
ATOM 1374 C C . LYS A 1 179 ? -6.702 23.149 18.484 1.00 86.38 179 LYS A C 1
ATOM 1376 O O . LYS A 1 179 ? -6.564 24.326 18.150 1.00 86.38 179 LYS A O 1
ATOM 1381 N N . LEU A 1 180 ? -6.028 22.167 17.891 1.00 86.94 180 LEU A N 1
ATOM 1382 C CA . LEU A 1 180 ? -5.042 22.368 16.829 1.00 86.94 180 LEU A CA 1
ATOM 1383 C C . LEU A 1 180 ? -5.706 22.391 15.445 1.00 86.94 180 LEU A C 1
ATOM 1385 O O . LEU A 1 180 ? -6.774 21.816 15.232 1.00 86.94 180 LEU A O 1
ATOM 1389 N N . ASN A 1 181 ? -5.067 23.048 14.474 1.00 84.12 181 ASN A N 1
ATOM 1390 C CA . ASN A 1 181 ? -5.564 23.072 13.093 1.00 84.12 181 ASN A CA 1
ATOM 1391 C C . ASN A 1 181 ? -5.520 21.673 12.456 1.00 84.12 181 ASN A C 1
ATOM 1393 O O . ASN A 1 181 ? -6.452 21.287 11.748 1.00 84.12 181 ASN A O 1
ATOM 1397 N N . ASP A 1 182 ? -4.504 20.879 12.796 1.00 83.25 182 ASP A N 1
ATOM 1398 C CA . ASP A 1 182 ? -4.317 19.516 12.292 1.00 83.25 182 ASP A CA 1
ATOM 1399 C C . ASP A 1 182 ? -5.494 18.596 12.655 1.00 83.25 182 ASP A C 1
ATOM 1401 O O . ASP A 1 182 ? -5.937 17.799 11.826 1.00 83.25 182 ASP A O 1
ATOM 1405 N N . THR A 1 183 ? -6.081 18.743 13.852 1.00 86.56 183 THR A N 1
ATOM 1406 C CA . THR A 1 183 ? -7.211 17.911 14.311 1.00 86.56 183 THR A CA 1
ATOM 1407 C C . THR A 1 183 ? -8.570 18.354 13.751 1.00 86.56 183 THR A C 1
ATOM 1409 O O . THR A 1 183 ? -9.584 17.673 13.957 1.00 86.56 183 THR A O 1
ATOM 1412 N N . LYS A 1 184 ? -8.607 19.460 12.994 1.00 89.56 184 LYS A N 1
ATOM 1413 C CA . LYS A 1 184 ? -9.804 20.003 12.322 1.00 89.56 184 LYS A CA 1
ATOM 1414 C C . LYS A 1 184 ? -9.844 19.717 10.818 1.00 89.56 184 LYS A C 1
ATOM 1416 O O . LYS A 1 184 ? -10.850 20.022 10.170 1.00 89.56 184 LYS A O 1
ATOM 1421 N N . THR A 1 185 ? -8.781 19.127 10.275 1.00 92.88 185 THR A N 1
ATOM 1422 C CA . THR A 1 185 ? -8.677 18.717 8.868 1.00 92.88 185 THR A CA 1
ATOM 1423 C C . THR A 1 185 ? -9.800 17.746 8.466 1.00 92.88 185 THR A C 1
ATOM 1425 O O . THR A 1 185 ? -10.360 17.050 9.323 1.00 92.88 185 THR A O 1
ATOM 1428 N N . PRO A 1 186 ? -10.159 17.663 7.167 1.00 92.88 186 PRO A N 1
ATOM 1429 C CA . PRO A 1 186 ? -11.159 16.700 6.691 1.00 92.88 186 PRO A CA 1
ATOM 1430 C C . PRO A 1 186 ? -10.763 15.256 7.018 1.00 92.88 186 PRO A C 1
ATOM 1432 O O . PRO A 1 186 ? -11.614 14.444 7.368 1.00 92.88 186 PRO A O 1
ATOM 1435 N N . GLU A 1 187 ? -9.466 14.960 6.993 1.00 91.88 187 GLU A N 1
ATOM 1436 C CA . GLU A 1 187 ? -8.930 13.662 7.380 1.00 91.88 187 GLU A CA 1
ATOM 1437 C C . GLU A 1 187 ? -9.150 13.354 8.867 1.00 91.88 187 GLU A C 1
ATOM 1439 O O . GLU A 1 187 ? -9.654 12.284 9.207 1.00 91.88 187 GLU A O 1
ATOM 1444 N N . ALA A 1 188 ? -8.827 14.286 9.770 1.00 93.94 188 ALA A N 1
ATOM 1445 C CA . ALA A 1 188 ? -9.073 14.095 11.198 1.00 93.94 188 ALA A CA 1
ATOM 1446 C C . ALA A 1 188 ? -10.565 13.871 11.486 1.00 93.94 188 ALA A C 1
ATOM 1448 O O . ALA A 1 188 ? -10.923 12.998 12.277 1.00 93.94 188 ALA A O 1
ATOM 1449 N N . LYS A 1 189 ? -11.444 14.619 10.804 1.00 94.81 189 LYS A N 1
ATOM 1450 C CA . LYS A 1 189 ? -12.899 14.419 10.876 1.00 94.81 189 LYS A CA 1
ATOM 1451 C C . LYS A 1 189 ? -13.307 13.031 10.378 1.00 94.81 189 LYS A C 1
ATOM 1453 O O . LYS A 1 189 ? -14.135 12.391 11.022 1.00 94.81 189 LYS A O 1
ATOM 1458 N N . TRP A 1 190 ? -12.711 12.546 9.289 1.00 94.69 190 TRP A N 1
ATOM 1459 C CA . TRP A 1 190 ? -12.961 11.202 8.768 1.00 94.69 190 TRP A CA 1
ATOM 1460 C C . TRP A 1 190 ? -12.572 10.117 9.779 1.00 94.69 190 TRP A C 1
ATOM 1462 O O . TRP A 1 190 ? -13.414 9.287 10.117 1.00 94.69 190 TRP A O 1
ATOM 1472 N N . TYR A 1 191 ? -11.368 10.168 10.357 1.00 95.31 191 TYR A N 1
ATOM 1473 C CA . TYR A 1 191 ? -10.961 9.224 11.406 1.00 95.31 191 TYR A CA 1
ATOM 1474 C C . TYR A 1 191 ? -11.913 9.265 12.606 1.00 95.31 191 TYR A C 1
ATOM 1476 O O . TYR A 1 191 ? -12.423 8.225 13.018 1.00 95.31 191 TYR A O 1
ATOM 1484 N N . LYS A 1 192 ? -12.220 10.458 13.131 1.00 95.25 192 LYS A N 1
ATOM 1485 C CA . LYS A 1 192 ? -13.174 10.619 14.241 1.00 95.25 192 LYS A CA 1
ATOM 1486 C C . LYS A 1 192 ? -14.545 10.036 13.903 1.00 95.25 192 LYS A C 1
ATOM 1488 O O . LYS A 1 192 ? -15.178 9.457 14.772 1.00 95.25 192 LYS A O 1
ATOM 1493 N N . SER A 1 193 ? -14.991 10.130 12.649 1.00 95.06 193 SER A N 1
ATOM 1494 C CA . SER A 1 193 ? -16.280 9.578 12.219 1.00 95.06 193 SER A CA 1
ATOM 1495 C C . SER A 1 193 ? -16.343 8.045 12.250 1.00 95.06 193 SER A C 1
ATOM 1497 O O . SER A 1 193 ? -17.439 7.492 12.328 1.00 95.06 193 SER A O 1
ATOM 1499 N N . LEU A 1 194 ? -15.200 7.342 12.265 1.00 94.50 194 LEU A N 1
ATOM 1500 C CA . LEU A 1 194 ? -15.161 5.874 12.284 1.00 94.50 194 LEU A CA 1
ATOM 1501 C C . LEU A 1 194 ? -15.827 5.281 13.529 1.00 94.50 194 LEU A C 1
ATOM 1503 O O . LEU A 1 194 ? -16.416 4.205 13.449 1.00 94.50 194 LEU A O 1
ATOM 1507 N N . VAL A 1 195 ? -15.821 5.998 14.657 1.00 95.69 195 VAL A N 1
ATOM 1508 C CA . VAL A 1 195 ? -16.515 5.558 15.879 1.00 95.69 195 VAL A CA 1
ATOM 1509 C C . VAL A 1 195 ? -18.037 5.562 15.735 1.00 95.69 195 VAL A C 1
ATOM 1511 O O . VAL A 1 195 ? -18.726 4.964 16.555 1.00 95.69 195 VAL A O 1
ATOM 1514 N N . ASN A 1 196 ? -18.583 6.211 14.704 1.00 94.56 196 ASN A N 1
ATOM 1515 C CA . ASN A 1 196 ? -20.019 6.264 14.422 1.00 94.56 196 ASN A CA 1
ATOM 1516 C C . ASN A 1 196 ? -20.456 5.202 13.405 1.00 94.56 196 ASN A C 1
ATOM 1518 O O . ASN A 1 196 ? -21.650 5.009 13.193 1.00 94.56 196 ASN A O 1
ATOM 1522 N N . VAL A 1 197 ? -19.507 4.486 12.796 1.00 91.25 197 VAL A N 1
ATOM 1523 C CA . VAL A 1 197 ? -19.803 3.435 11.822 1.00 91.25 197 VAL A CA 1
ATOM 1524 C C . VAL A 1 197 ? -20.496 2.262 12.516 1.00 91.25 197 VAL A C 1
ATOM 1526 O O . VAL A 1 197 ? -20.025 1.750 13.537 1.00 91.25 197 VAL A O 1
ATOM 1529 N N . SER A 1 198 ? -21.620 1.840 11.940 1.00 88.31 198 SER A N 1
ATOM 1530 C CA . SER A 1 198 ? -22.407 0.689 12.373 1.00 88.31 198 SER A CA 1
ATOM 1531 C C . SER A 1 198 ? -22.840 -0.101 11.147 1.00 88.31 198 SER A C 1
ATOM 1533 O O . SER A 1 198 ? -23.759 0.290 10.430 1.00 88.31 198 SER A O 1
ATOM 1535 N N . ASP A 1 199 ? -22.162 -1.214 10.913 1.00 87.25 199 ASP A N 1
ATOM 1536 C CA . ASP A 1 199 ? -22.432 -2.128 9.815 1.00 87.25 199 ASP A CA 1
ATOM 1537 C C . ASP A 1 199 ? -23.319 -3.275 10.280 1.00 87.25 199 ASP A C 1
ATOM 1539 O O . ASP A 1 199 ? -23.255 -3.728 11.424 1.00 87.25 199 ASP A O 1
ATOM 1543 N N . THR A 1 200 ? -24.138 -3.771 9.361 1.00 80.50 200 THR A N 1
ATOM 1544 C CA . THR A 1 200 ? -24.932 -4.981 9.565 1.00 80.50 200 THR A CA 1
ATOM 1545 C C . THR A 1 200 ? -24.447 -6.056 8.608 1.00 80.50 200 THR A C 1
ATOM 1547 O O . THR A 1 200 ? -24.121 -5.786 7.450 1.00 80.50 200 THR A O 1
ATOM 1550 N N . ILE A 1 201 ? -24.364 -7.295 9.095 1.00 77.19 201 ILE A N 1
ATOM 1551 C CA . ILE A 1 201 ? -24.019 -8.424 8.234 1.00 77.19 201 ILE A CA 1
ATOM 1552 C C . ILE A 1 201 ? -25.222 -8.695 7.334 1.00 77.19 201 ILE A C 1
ATOM 1554 O O . ILE A 1 201 ? -26.271 -9.134 7.805 1.00 77.19 201 ILE A O 1
ATOM 1558 N N . GLY A 1 202 ? -25.062 -8.396 6.046 1.00 68.44 202 GLY A N 1
ATOM 1559 C CA . GLY A 1 202 ? -26.099 -8.592 5.041 1.00 68.44 202 GLY A CA 1
ATOM 1560 C C . GLY A 1 202 ? -26.456 -10.063 4.819 1.00 68.44 202 GLY A C 1
ATOM 1561 O O . GLY A 1 202 ? -25.741 -10.985 5.218 1.00 68.44 202 GLY A O 1
ATOM 1562 N N . ASN A 1 203 ? -27.581 -10.280 4.140 1.00 66.25 203 ASN A N 1
ATOM 1563 C CA . ASN A 1 203 ? -28.022 -11.615 3.761 1.00 66.25 203 ASN A CA 1
ATOM 1564 C C . ASN A 1 203 ? -27.141 -12.185 2.631 1.00 66.25 203 ASN A C 1
ATOM 1566 O O . ASN A 1 203 ? -26.658 -11.452 1.772 1.00 66.25 203 ASN A O 1
ATOM 1570 N N . LEU A 1 204 ? -26.959 -13.506 2.611 1.00 59.94 204 LEU A N 1
ATOM 1571 C CA . LEU A 1 204 ? -26.153 -14.225 1.618 1.00 59.94 204 LEU A CA 1
ATOM 1572 C C . LEU A 1 204 ? -26.899 -14.442 0.286 1.00 59.94 204 LEU A C 1
ATOM 1574 O O . LEU A 1 204 ? -26.288 -14.919 -0.666 1.00 59.94 204 LEU A O 1
ATOM 1578 N N . GLU A 1 205 ? -28.195 -14.115 0.200 1.00 57.84 205 GLU A N 1
ATOM 1579 C CA . GLU A 1 205 ? -29.023 -14.275 -1.014 1.00 57.84 205 GLU A CA 1
ATOM 1580 C C . GLU A 1 205 ? -28.445 -13.619 -2.280 1.00 57.84 205 GLU A C 1
ATOM 1582 O O . GLU A 1 205 ? -28.416 -14.287 -3.314 1.00 57.84 205 GLU A O 1
ATOM 1587 N N . PRO A 1 206 ? -27.898 -12.385 -2.251 1.00 56.34 206 PRO A N 1
ATOM 1588 C CA . PRO A 1 206 ? -27.315 -11.767 -3.445 1.00 56.34 206 PRO A CA 1
ATOM 1589 C C . PRO A 1 206 ? -26.147 -12.580 -4.025 1.00 56.34 206 PRO A C 1
ATOM 1591 O O . PRO A 1 206 ? -25.929 -12.598 -5.237 1.00 56.34 206 PRO A O 1
ATOM 1594 N N . LEU A 1 207 ? -25.428 -13.310 -3.165 1.00 49.91 207 LEU A N 1
ATOM 1595 C CA . LEU A 1 207 ? -24.302 -14.169 -3.536 1.00 49.91 207 LEU A CA 1
ATOM 1596 C C . LEU A 1 207 ? -24.745 -15.559 -4.018 1.00 49.91 207 LEU A C 1
ATOM 1598 O O . LEU A 1 207 ? -23.929 -16.274 -4.589 1.00 49.91 207 LEU A O 1
ATOM 1602 N N . LYS A 1 208 ? -26.019 -15.933 -3.820 1.00 49.78 208 LYS A N 1
ATOM 1603 C CA . LYS A 1 208 ? -26.626 -17.162 -4.362 1.00 49.78 208 LYS A CA 1
ATOM 1604 C C . LYS A 1 208 ? -27.119 -17.007 -5.798 1.00 49.78 208 LYS A C 1
ATOM 1606 O O . LYS A 1 208 ? -27.456 -18.013 -6.425 1.00 49.78 208 LYS A O 1
ATOM 1611 N N . SER A 1 209 ? -27.185 -15.781 -6.328 1.00 51.22 209 SER A N 1
ATOM 1612 C CA . SER A 1 209 ? -27.454 -15.594 -7.752 1.00 51.22 209 SER A CA 1
ATOM 1613 C C . SER A 1 209 ? -26.356 -16.320 -8.531 1.00 51.22 209 SER A C 1
ATOM 1615 O O . SER A 1 209 ? -25.168 -16.036 -8.370 1.00 51.22 209 SER A O 1
ATOM 1617 N N . LYS A 1 210 ? -26.744 -17.337 -9.312 1.00 48.44 210 LYS A N 1
ATOM 1618 C CA . LYS A 1 210 ? -25.816 -18.051 -10.188 1.00 48.44 210 LYS A CA 1
ATOM 1619 C C . LYS A 1 210 ? -25.234 -17.009 -11.133 1.00 48.44 210 LYS A C 1
ATOM 1621 O O . LYS A 1 210 ? -25.908 -16.601 -12.077 1.00 48.44 210 LYS A O 1
ATOM 1626 N N . PHE A 1 211 ? -24.005 -16.568 -10.882 1.00 48.12 211 PHE A N 1
ATOM 1627 C CA . PHE A 1 211 ? -23.241 -15.865 -11.894 1.00 48.12 211 PHE A CA 1
ATOM 1628 C C . PHE A 1 211 ? -22.907 -16.903 -12.962 1.00 48.12 211 PHE A C 1
ATOM 1630 O O . PHE A 1 211 ? -21.900 -17.602 -12.901 1.00 48.12 211 PHE A O 1
ATOM 1637 N N . VAL A 1 212 ? -23.832 -17.074 -13.902 1.00 47.72 212 VAL A N 1
ATOM 1638 C CA . VAL A 1 212 ? -23.531 -17.685 -15.184 1.00 47.72 212 VAL A CA 1
ATOM 1639 C C . VAL A 1 212 ? -22.855 -16.562 -15.959 1.00 47.72 212 VAL A C 1
ATOM 1641 O O . VAL A 1 212 ? -23.554 -15.602 -16.303 1.00 47.72 212 VAL A O 1
ATOM 1644 N N . PRO A 1 213 ? -21.528 -16.599 -16.194 1.00 44.03 213 PRO A N 1
ATOM 1645 C CA . PRO A 1 213 ? -20.945 -15.689 -17.162 1.00 44.03 213 PRO A CA 1
ATOM 1646 C C . PRO A 1 213 ? -21.770 -15.845 -18.438 1.00 44.03 213 PRO A C 1
ATOM 1648 O O . PRO A 1 213 ? -21.929 -16.958 -18.944 1.00 44.03 213 PRO A O 1
ATOM 1651 N N . GLN A 1 214 ? -22.377 -14.752 -18.899 1.00 42.78 214 GLN A N 1
ATOM 1652 C CA . GLN A 1 214 ? -23.065 -14.710 -20.182 1.00 42.78 214 GLN A CA 1
ATOM 1653 C C . GLN A 1 214 ? -21.983 -14.847 -21.251 1.00 42.78 214 GLN A C 1
ATOM 1655 O O . GLN A 1 214 ? -21.514 -13.863 -21.810 1.00 42.78 214 GLN A O 1
ATOM 1660 N N . ILE A 1 215 ? -21.522 -16.074 -21.480 1.00 46.12 215 ILE A N 1
ATOM 1661 C CA . ILE A 1 215 ? -20.766 -16.413 -22.673 1.00 46.12 215 ILE A CA 1
ATOM 1662 C C . ILE A 1 215 ? -21.782 -16.223 -23.800 1.00 46.12 215 ILE A C 1
ATOM 1664 O O . ILE A 1 215 ? -22.826 -16.889 -23.762 1.00 46.12 215 ILE A O 1
ATOM 1668 N N . PRO A 1 216 ? -21.557 -15.307 -24.760 1.00 39.97 216 PRO A N 1
ATOM 1669 C CA . PRO A 1 216 ? -22.441 -15.195 -25.901 1.00 39.97 216 PRO A CA 1
ATOM 1670 C C . PRO A 1 216 ? -22.561 -16.584 -26.519 1.00 39.97 216 PRO A C 1
ATOM 1672 O O . PRO A 1 216 ? -21.569 -17.207 -26.900 1.00 39.97 216 PRO A O 1
ATOM 1675 N N . ARG A 1 217 ? -23.787 -17.113 -26.542 1.00 42.50 217 ARG A N 1
ATOM 1676 C CA . ARG A 1 217 ? -24.093 -18.395 -27.169 1.00 42.50 217 ARG A CA 1
ATOM 1677 C C . ARG A 1 217 ? -23.648 -18.263 -28.619 1.00 42.50 217 ARG A C 1
ATOM 1679 O O . ARG A 1 217 ? -24.296 -17.554 -29.384 1.00 42.50 217 ARG A O 1
ATOM 1686 N N . ILE A 1 218 ? -22.544 -18.916 -28.984 1.00 46.84 218 ILE A N 1
ATOM 1687 C CA . ILE A 1 218 ? -22.141 -19.057 -30.380 1.00 46.84 218 ILE A CA 1
ATOM 1688 C C . ILE A 1 218 ? -23.314 -19.755 -31.063 1.00 46.84 218 ILE A C 1
ATOM 1690 O O . ILE A 1 218 ? -23.555 -20.952 -30.876 1.00 46.84 218 ILE A O 1
ATOM 1694 N N . THR A 1 219 ? -24.111 -18.982 -31.792 1.00 40.56 219 THR A N 1
ATOM 1695 C CA . THR A 1 219 ? -25.108 -19.516 -32.701 1.00 40.56 219 THR A CA 1
ATOM 1696 C C . THR A 1 219 ? -24.338 -20.353 -33.707 1.00 40.56 219 THR A C 1
ATOM 1698 O O . THR A 1 219 ? -23.418 -19.874 -34.367 1.00 40.56 219 THR A O 1
ATOM 1701 N N . LYS A 1 220 ? -24.651 -21.652 -33.747 1.00 44.94 220 LYS A N 1
ATOM 1702 C CA . LYS A 1 220 ? -24.052 -22.605 -34.679 1.00 44.94 220 LYS A CA 1
ATOM 1703 C C . LYS A 1 220 ? -24.245 -22.064 -36.095 1.00 44.94 220 LYS A C 1
ATOM 1705 O O . LYS A 1 220 ? -25.346 -22.142 -36.636 1.00 44.94 220 LYS A O 1
ATOM 1710 N N . ALA A 1 221 ? -23.190 -21.489 -36.666 1.00 41.06 221 ALA A N 1
ATOM 1711 C CA . ALA A 1 221 ? -23.176 -21.097 -38.061 1.00 41.06 221 ALA A CA 1
ATOM 1712 C C . ALA A 1 221 ? -23.356 -22.356 -38.918 1.00 41.06 221 ALA A C 1
ATOM 1714 O O . ALA A 1 221 ? -22.777 -23.412 -38.645 1.00 41.06 221 ALA A O 1
ATOM 1715 N N . ALA A 1 222 ? -24.231 -22.237 -39.911 1.00 40.16 222 ALA A N 1
ATOM 1716 C CA . ALA A 1 222 ? -24.600 -23.292 -40.833 1.00 40.16 222 ALA A CA 1
ATOM 1717 C C . ALA A 1 222 ? -23.371 -23.894 -41.537 1.00 40.16 222 ALA A C 1
ATOM 1719 O O . ALA A 1 222 ? -22.418 -23.196 -41.876 1.00 40.16 222 ALA A O 1
ATOM 1720 N N . LYS A 1 223 ? -23.435 -25.211 -41.760 1.00 42.72 223 LYS A N 1
ATOM 1721 C CA . LYS A 1 223 ? -22.428 -26.033 -42.441 1.00 42.72 223 LYS A CA 1
ATOM 1722 C C . LYS A 1 223 ? -22.015 -25.404 -43.781 1.00 42.72 223 LYS A C 1
ATOM 1724 O O . LYS A 1 223 ? -22.807 -25.399 -44.721 1.00 42.72 223 LYS A O 1
ATOM 1729 N N . SER A 1 224 ? -20.771 -24.945 -43.890 1.00 40.44 224 SER A N 1
ATOM 1730 C CA . SER A 1 224 ? -20.109 -24.722 -45.177 1.00 40.44 224 SER A CA 1
ATOM 1731 C C . SER A 1 224 ? -19.401 -26.007 -45.631 1.00 40.44 224 SER A C 1
ATOM 1733 O O . SER A 1 224 ? -18.946 -26.818 -44.825 1.00 40.44 224 SER A O 1
ATOM 1735 N N . LYS A 1 225 ? -19.409 -26.226 -46.949 1.00 44.47 225 LYS A N 1
ATOM 1736 C CA . LYS A 1 225 ? -18.914 -27.418 -47.658 1.00 44.47 225 LYS A CA 1
ATOM 1737 C C . LYS A 1 225 ? -17.408 -27.667 -47.419 1.00 44.47 225 LYS A C 1
ATOM 1739 O O . LYS A 1 225 ? -16.675 -26.707 -47.192 1.00 44.47 225 LYS A O 1
ATOM 1744 N N . PRO A 1 226 ? -16.931 -28.923 -47.520 1.00 36.09 226 PRO A N 1
ATOM 1745 C CA . PRO A 1 226 ? -15.525 -29.255 -47.295 1.00 36.09 226 PRO A CA 1
ATOM 1746 C C . PRO A 1 226 ? -14.635 -28.697 -48.416 1.00 36.09 226 PRO A C 1
ATOM 1748 O O . PRO A 1 226 ? -14.817 -29.033 -49.585 1.00 36.09 226 PRO A O 1
ATOM 1751 N N . ALA A 1 227 ? -13.668 -27.852 -48.051 1.00 35.53 227 ALA A N 1
ATOM 1752 C CA . ALA A 1 227 ? -12.578 -27.433 -48.927 1.00 35.53 227 ALA A CA 1
ATOM 1753 C C . ALA A 1 227 ? -11.507 -28.535 -48.997 1.00 35.53 227 ALA A C 1
ATOM 1755 O O . ALA A 1 227 ? -11.209 -29.195 -47.999 1.00 35.53 227 ALA A O 1
ATOM 1756 N N . SER A 1 228 ? -10.967 -28.759 -50.195 1.00 42.00 228 SER A N 1
ATOM 1757 C CA . SER A 1 228 ? -10.034 -29.838 -50.510 1.00 42.00 228 SER A CA 1
ATOM 1758 C C . SER A 1 228 ? -8.673 -29.687 -49.829 1.00 42.00 228 SER A C 1
ATOM 1760 O O . SER A 1 228 ? -8.193 -28.584 -49.579 1.00 42.00 228 SER A O 1
ATOM 1762 N N . LYS A 1 229 ? -8.036 -30.840 -49.605 1.00 43.50 229 LYS A N 1
ATOM 1763 C CA . LYS A 1 229 ? -6.667 -31.022 -49.103 1.00 43.50 229 LYS A CA 1
ATOM 1764 C C . LYS A 1 229 ? -5.645 -30.143 -49.853 1.00 43.50 229 LYS A C 1
ATOM 1766 O O . LYS A 1 229 ? -5.753 -30.036 -51.075 1.00 43.50 229 LYS A O 1
ATOM 1771 N N . PRO A 1 230 ? -4.623 -29.589 -49.176 1.00 37.34 230 PRO A N 1
ATOM 1772 C CA . PRO A 1 230 ? -3.516 -28.928 -49.853 1.00 37.34 230 PRO A CA 1
ATOM 1773 C C . PRO A 1 230 ? -2.537 -29.969 -50.420 1.00 37.34 230 PRO A C 1
ATOM 1775 O O . PRO A 1 230 ? -2.105 -30.880 -49.713 1.00 37.34 230 PRO A O 1
ATOM 1778 N N . ASN A 1 231 ? -2.189 -29.824 -51.700 1.00 39.41 231 ASN A N 1
ATOM 1779 C CA . ASN A 1 231 ? -1.047 -30.500 -52.318 1.00 39.41 231 ASN A CA 1
ATOM 1780 C C . ASN A 1 231 ? 0.249 -29.728 -51.997 1.00 39.41 231 ASN A C 1
ATOM 1782 O O . ASN A 1 231 ? 0.213 -28.497 -51.929 1.00 39.41 231 ASN A O 1
ATOM 1786 N N . PRO A 1 232 ? 1.400 -30.409 -51.849 1.00 40.53 232 PRO A N 1
ATOM 1787 C CA . PRO A 1 232 ? 2.678 -29.759 -51.600 1.00 40.53 232 PRO A CA 1
ATOM 1788 C C . PRO A 1 232 ? 3.258 -29.230 -52.918 1.00 40.53 232 PRO A C 1
ATOM 1790 O O . PRO A 1 232 ? 3.600 -30.003 -53.812 1.00 40.53 232 PRO A O 1
ATOM 1793 N N . LEU A 1 233 ? 3.387 -27.910 -53.047 1.00 39.22 233 LEU A N 1
ATOM 1794 C CA . LEU A 1 233 ? 4.132 -27.300 -54.147 1.00 39.22 233 LEU A CA 1
ATOM 1795 C C . LEU A 1 233 ? 5.585 -27.095 -53.720 1.00 39.22 233 LEU A C 1
ATOM 1797 O O . LEU A 1 233 ? 5.896 -26.312 -52.826 1.00 39.22 233 LEU A O 1
ATOM 1801 N N . ARG A 1 234 ? 6.457 -27.852 -54.389 1.00 40.84 234 ARG A N 1
ATOM 1802 C CA . ARG A 1 234 ? 7.909 -27.685 -54.422 1.00 40.84 234 ARG A CA 1
ATOM 1803 C C . ARG A 1 234 ? 8.237 -26.280 -54.936 1.00 40.84 234 ARG A C 1
ATOM 1805 O O . ARG A 1 234 ? 7.906 -25.951 -56.072 1.00 40.84 234 ARG A O 1
ATOM 1812 N N . GLY A 1 235 ? 8.875 -25.472 -54.096 1.00 34.44 235 GLY A N 1
ATOM 1813 C CA . GLY A 1 235 ? 9.495 -24.208 -54.479 1.00 34.44 235 GLY A CA 1
ATOM 1814 C C . GLY A 1 235 ? 11.003 -24.399 -54.548 1.00 34.44 235 GLY A C 1
ATOM 1815 O O . GLY A 1 235 ? 11.648 -24.632 -53.530 1.00 34.44 235 GLY A O 1
ATOM 1816 N N . ASN A 1 236 ? 11.549 -24.343 -55.756 1.00 34.53 236 ASN A N 1
ATOM 1817 C CA . ASN A 1 236 ? 12.963 -24.544 -56.036 1.00 34.53 236 ASN A CA 1
ATOM 1818 C C . ASN A 1 236 ? 13.677 -23.204 -55.808 1.00 34.53 236 ASN A C 1
ATOM 1820 O O . ASN A 1 236 ? 13.544 -22.290 -56.621 1.00 34.53 236 ASN A O 1
ATOM 1824 N N . SER A 1 237 ? 14.415 -23.062 -54.710 1.00 38.94 237 SER A N 1
ATOM 1825 C CA . SER A 1 237 ? 15.277 -21.902 -54.473 1.00 38.94 237 SER A CA 1
ATOM 1826 C C . SER A 1 237 ? 16.529 -22.006 -55.348 1.00 38.94 237 SER A C 1
ATOM 1828 O O . SER A 1 237 ? 17.429 -22.793 -55.057 1.00 38.94 237 SER A O 1
ATOM 1830 N N . LYS A 1 238 ? 16.585 -21.218 -56.429 1.00 33.97 238 LYS A N 1
ATOM 1831 C CA . LYS A 1 238 ? 17.836 -20.919 -57.135 1.00 33.97 238 LYS A CA 1
ATOM 1832 C C . LYS A 1 238 ? 18.671 -19.985 -56.259 1.00 33.97 238 LYS A C 1
ATOM 1834 O O . LYS A 1 238 ? 18.295 -18.840 -56.030 1.00 33.97 238 LYS A O 1
ATOM 1839 N N . ILE A 1 239 ? 19.777 -20.525 -55.770 1.00 34.91 239 ILE A N 1
ATOM 1840 C CA . ILE A 1 239 ? 20.917 -19.806 -55.208 1.00 34.91 239 ILE A CA 1
ATOM 1841 C C . ILE A 1 239 ? 21.552 -19.026 -56.365 1.00 34.91 239 ILE A C 1
ATOM 1843 O O . ILE A 1 239 ? 21.933 -19.631 -57.365 1.00 34.91 239 ILE A O 1
ATOM 1847 N N . ILE A 1 240 ? 21.610 -17.700 -56.259 1.00 35.91 240 ILE A N 1
ATOM 1848 C CA . ILE A 1 240 ? 22.464 -16.871 -57.115 1.00 35.91 240 ILE A CA 1
ATOM 1849 C C . ILE A 1 240 ? 23.734 -16.645 -56.303 1.00 35.91 240 ILE A C 1
ATOM 1851 O O . ILE A 1 240 ? 23.701 -15.991 -55.261 1.00 35.91 240 ILE A O 1
ATOM 1855 N N . ALA A 1 241 ? 24.806 -17.297 -56.745 1.00 30.66 241 ALA A N 1
ATOM 1856 C CA . ALA A 1 241 ? 26.161 -17.085 -56.271 1.00 30.66 241 ALA A CA 1
ATOM 1857 C C . ALA A 1 241 ? 26.602 -15.663 -56.642 1.00 30.66 241 ALA A C 1
ATOM 1859 O O . ALA A 1 241 ? 26.338 -15.205 -57.753 1.00 30.66 241 ALA A O 1
ATOM 1860 N N . ILE A 1 242 ? 27.227 -14.968 -55.696 1.00 36.38 242 ILE A N 1
ATOM 1861 C CA . ILE A 1 242 ? 27.980 -13.745 -55.966 1.00 36.38 242 ILE A CA 1
ATOM 1862 C C . ILE A 1 242 ? 29.339 -14.226 -56.465 1.00 36.38 242 ILE A C 1
ATOM 1864 O O . ILE A 1 242 ? 30.071 -14.884 -55.731 1.00 36.38 242 ILE A O 1
ATOM 1868 N N . GLU A 1 243 ? 29.570 -13.988 -57.747 1.00 34.44 243 GLU A N 1
ATOM 1869 C CA . GLU A 1 243 ? 30.788 -14.284 -58.488 1.00 34.44 243 GLU A CA 1
ATOM 1870 C C . GLU A 1 243 ? 31.883 -13.314 -58.019 1.00 34.44 243 GLU A C 1
ATOM 1872 O O . GLU A 1 243 ? 31.698 -12.095 -58.047 1.00 34.44 243 GLU A O 1
ATOM 1877 N N . GLU A 1 244 ? 32.977 -13.877 -57.500 1.00 34.22 244 GLU A N 1
ATOM 1878 C CA . GLU A 1 244 ? 34.259 -13.196 -57.328 1.00 34.22 244 GLU A CA 1
ATOM 1879 C C . GLU A 1 244 ? 34.737 -12.718 -58.700 1.00 34.22 244 GLU A C 1
ATOM 1881 O O . GLU A 1 244 ? 34.811 -13.504 -59.642 1.00 34.22 244 GLU A O 1
ATOM 1886 N N . ILE A 1 245 ? 35.055 -11.429 -58.801 1.00 39.28 245 ILE A N 1
ATOM 1887 C CA . ILE A 1 245 ? 35.842 -10.891 -59.907 1.00 39.28 245 ILE A CA 1
ATOM 1888 C C . ILE A 1 245 ? 37.264 -10.754 -59.366 1.00 39.28 245 ILE A C 1
ATOM 1890 O O . ILE A 1 245 ? 37.558 -9.840 -58.593 1.00 39.28 245 ILE A O 1
ATOM 1894 N N . GLU A 1 246 ? 38.102 -11.721 -59.727 1.00 34.12 246 GLU A N 1
ATOM 1895 C CA . GLU A 1 246 ? 39.531 -11.508 -59.935 1.00 34.12 246 GLU A CA 1
ATOM 1896 C C . GLU A 1 246 ? 39.668 -10.695 -61.228 1.00 34.12 246 GLU A C 1
ATOM 1898 O O . GLU A 1 246 ? 39.176 -11.125 -62.266 1.00 34.12 246 GLU A O 1
ATOM 1903 N N . ASP A 1 247 ? 40.289 -9.521 -61.147 1.00 34.03 247 ASP A N 1
ATOM 1904 C CA . ASP A 1 247 ? 40.854 -8.815 -62.299 1.00 34.03 247 ASP A CA 1
ATOM 1905 C C . ASP A 1 247 ? 42.160 -8.158 -61.831 1.00 34.03 247 ASP A C 1
ATOM 1907 O O . ASP A 1 247 ? 42.178 -7.131 -61.150 1.00 34.03 247 ASP A O 1
ATOM 1911 N N . ASP A 1 248 ? 43.224 -8.908 -62.090 1.00 33.28 248 ASP A N 1
ATOM 1912 C CA . ASP A 1 248 ? 44.533 -8.544 -62.620 1.00 33.28 248 ASP A CA 1
ATOM 1913 C C . ASP A 1 248 ? 45.168 -7.172 -62.324 1.00 33.28 248 ASP A C 1
ATOM 1915 O O . ASP A 1 248 ? 44.671 -6.082 -62.611 1.00 33.28 248 ASP A O 1
ATOM 1919 N N . GLU A 1 249 ? 46.402 -7.325 -61.846 1.00 36.88 249 GLU A N 1
ATOM 1920 C CA . GLU A 1 249 ? 47.539 -6.417 -61.828 1.00 36.88 249 GLU A CA 1
ATOM 1921 C C . GLU A 1 249 ? 47.604 -5.444 -63.018 1.00 36.88 249 GLU A C 1
ATOM 1923 O O . GLU A 1 249 ? 47.810 -5.831 -64.169 1.00 36.88 249 GLU A O 1
ATOM 1928 N N . VAL A 1 250 ? 47.585 -4.148 -62.704 1.00 38.22 250 VAL A N 1
ATOM 1929 C CA . VAL A 1 250 ? 48.292 -3.130 -63.486 1.00 38.22 250 VAL A CA 1
ATOM 1930 C C . VAL A 1 250 ? 49.074 -2.232 -62.536 1.00 38.22 250 VAL A C 1
ATOM 1932 O O . VAL A 1 250 ? 48.512 -1.437 -61.782 1.00 38.22 250 VAL A O 1
ATOM 1935 N N . GLU A 1 251 ? 50.396 -2.388 -62.570 1.00 37.31 251 GLU A N 1
ATOM 1936 C CA . GLU A 1 251 ? 51.333 -1.394 -62.066 1.00 37.31 251 GLU A CA 1
ATOM 1937 C C . GLU A 1 251 ? 51.106 -0.066 -62.796 1.00 37.31 251 GLU A C 1
ATOM 1939 O O . GLU A 1 251 ? 51.082 -0.001 -64.027 1.00 37.31 251 GLU A O 1
ATOM 1944 N N . SER A 1 252 ? 50.963 1.003 -62.022 1.00 39.78 252 SER A N 1
ATOM 1945 C CA . SER A 1 252 ? 51.164 2.363 -62.498 1.00 39.78 252 SER A CA 1
ATOM 1946 C C . SER A 1 252 ? 52.030 3.068 -61.470 1.00 39.78 252 SER A C 1
ATOM 1948 O O . SER A 1 252 ? 51.552 3.456 -60.404 1.00 39.78 252 SER A O 1
ATOM 1950 N N . ASP A 1 253 ? 53.304 3.217 -61.817 1.00 39.12 253 ASP A N 1
ATOM 1951 C CA . ASP A 1 253 ? 54.197 4.215 -61.250 1.00 39.12 253 ASP A CA 1
ATOM 1952 C C . ASP A 1 253 ? 53.535 5.599 -61.357 1.00 39.12 253 ASP A C 1
ATOM 1954 O O . ASP A 1 253 ? 53.290 6.093 -62.459 1.00 39.12 253 ASP A O 1
ATOM 1958 N N . ASP A 1 254 ? 53.248 6.230 -60.219 1.00 42.47 254 ASP A N 1
ATOM 1959 C CA . ASP A 1 254 ? 53.137 7.688 -60.140 1.00 42.47 254 ASP A CA 1
ATOM 1960 C C . ASP A 1 254 ? 53.846 8.179 -58.875 1.00 42.47 254 ASP A C 1
ATOM 1962 O O . ASP A 1 254 ? 53.363 8.108 -57.740 1.00 42.47 254 ASP A O 1
ATOM 1966 N N . ASP A 1 255 ? 55.073 8.606 -59.129 1.00 50.59 255 ASP A N 1
ATOM 1967 C CA . ASP A 1 255 ? 56.058 9.151 -58.218 1.00 50.59 255 ASP A CA 1
ATOM 1968 C C . ASP A 1 255 ? 55.680 10.617 -57.930 1.00 50.59 255 ASP A C 1
ATOM 1970 O O . ASP A 1 255 ? 55.922 11.517 -58.736 1.00 50.59 255 ASP A O 1
ATOM 1974 N N . GLY A 1 256 ? 55.019 10.868 -56.795 1.00 53.16 256 GLY A N 1
ATOM 1975 C CA . GLY A 1 256 ? 54.444 12.189 -56.500 1.00 53.16 256 GLY A CA 1
ATOM 1976 C C . GLY A 1 256 ? 54.301 12.539 -55.019 1.00 53.16 256 GLY A C 1
ATOM 1977 O O . GLY A 1 256 ? 53.516 13.419 -54.663 1.00 53.16 256 GLY A O 1
ATOM 1978 N N . LEU A 1 257 ? 55.038 11.868 -54.128 1.00 49.12 257 LEU A N 1
ATOM 1979 C CA . LEU A 1 257 ? 55.065 12.201 -52.701 1.00 49.12 257 LEU A CA 1
ATOM 1980 C C . LEU A 1 257 ? 55.935 13.443 -52.453 1.00 49.12 257 LEU A C 1
ATOM 1982 O O . LEU A 1 257 ? 57.149 13.340 -52.303 1.00 49.12 257 LEU A O 1
ATOM 1986 N N . THR A 1 258 ? 55.320 14.620 -52.330 1.00 57.19 258 THR A N 1
ATOM 1987 C CA 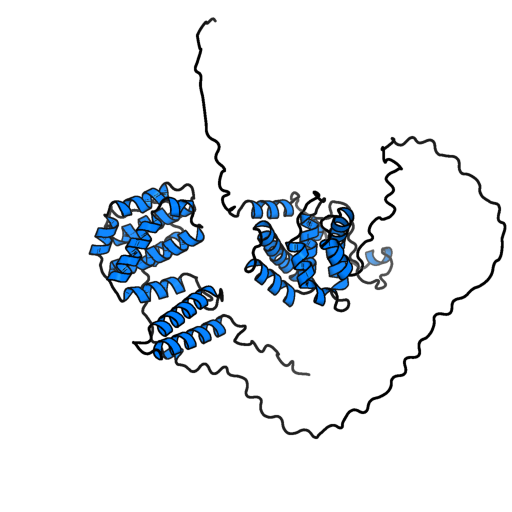. THR A 1 258 ? 55.970 15.779 -51.695 1.00 57.19 258 THR A CA 1
ATOM 1988 C C . THR A 1 258 ? 55.743 15.743 -50.178 1.00 57.19 258 THR A C 1
ATOM 1990 O O . THR A 1 258 ? 54.593 15.874 -49.744 1.00 57.19 258 THR A O 1
ATOM 1993 N N . PRO A 1 259 ? 56.791 15.605 -49.342 1.00 55.06 259 PRO A N 1
ATOM 1994 C CA . PRO A 1 259 ? 56.655 15.686 -47.891 1.00 55.06 259 PRO A CA 1
ATOM 1995 C C . PRO A 1 259 ? 56.269 17.108 -47.470 1.00 55.06 259 PRO A C 1
ATOM 1997 O O . PRO A 1 259 ? 57.012 18.058 -47.714 1.00 55.06 259 PRO A O 1
ATOM 2000 N N . TYR A 1 260 ? 55.118 17.272 -46.818 1.00 60.88 260 TYR A N 1
ATOM 2001 C CA . TYR A 1 260 ? 54.768 18.544 -46.188 1.00 60.88 260 TYR A CA 1
ATOM 2002 C C . TYR A 1 260 ? 55.587 18.746 -44.906 1.00 60.88 260 TYR A C 1
ATOM 2004 O O . TYR A 1 260 ? 55.689 17.855 -44.062 1.00 60.88 260 TYR A O 1
ATOM 2012 N N . ALA A 1 261 ? 56.175 19.937 -44.773 1.00 53.16 261 ALA A N 1
ATOM 2013 C CA . ALA A 1 261 ? 56.909 20.367 -43.591 1.00 53.16 261 ALA A CA 1
ATOM 2014 C C . ALA A 1 261 ? 55.987 20.446 -42.363 1.00 53.16 261 ALA A C 1
ATOM 2016 O O . ALA A 1 261 ? 54.851 20.918 -42.454 1.00 53.16 261 ALA A O 1
ATOM 2017 N N . LYS A 1 262 ? 56.500 19.989 -41.214 1.00 52.66 262 LYS A N 1
ATOM 2018 C CA . LYS A 1 262 ? 55.824 20.064 -39.915 1.00 52.66 262 LYS A CA 1
ATOM 2019 C C . LYS A 1 262 ? 55.500 21.527 -39.575 1.00 52.66 262 LYS A C 1
ATOM 2021 O O . LYS A 1 262 ? 56.412 22.352 -39.623 1.00 52.66 262 LYS A O 1
ATOM 2026 N N . PRO A 1 263 ? 54.259 21.863 -39.191 1.00 56.62 263 PRO A N 1
ATOM 2027 C CA . PRO A 1 263 ? 54.027 23.071 -38.428 1.00 56.62 263 PRO A CA 1
ATOM 2028 C C . PRO A 1 263 ? 54.578 22.848 -37.016 1.00 56.62 263 PRO A C 1
ATOM 2030 O O . PRO A 1 263 ? 54.055 22.028 -36.263 1.00 56.62 263 PRO A O 1
ATOM 2033 N N . ASP A 1 264 ? 55.646 23.572 -36.683 1.00 52.31 264 ASP A N 1
ATOM 2034 C CA . ASP A 1 264 ? 56.077 23.803 -35.307 1.00 52.31 264 ASP A CA 1
ATOM 2035 C C . ASP A 1 264 ? 54.964 24.578 -34.592 1.00 52.31 264 ASP A C 1
ATOM 2037 O O . ASP A 1 264 ? 54.887 25.805 -34.637 1.00 52.31 264 ASP A O 1
ATOM 2041 N N . SER A 1 265 ? 54.046 23.840 -33.982 1.00 48.75 265 SER A N 1
ATOM 2042 C CA . SER A 1 265 ? 53.132 24.362 -32.980 1.00 48.75 265 SER A CA 1
ATOM 2043 C C . SER A 1 265 ? 53.053 23.318 -31.883 1.00 48.75 265 SER A C 1
ATOM 2045 O O . SER A 1 265 ? 52.255 22.387 -31.942 1.00 48.75 265 SER A O 1
ATOM 2047 N N . ASP A 1 266 ? 53.958 23.481 -30.926 1.00 53.84 266 ASP A N 1
ATOM 2048 C CA . ASP A 1 266 ? 53.918 22.880 -29.601 1.00 53.84 266 ASP A CA 1
ATOM 2049 C C . ASP A 1 266 ? 52.550 23.176 -28.968 1.00 53.84 266 ASP A C 1
ATOM 2051 O O . ASP A 1 266 ? 52.270 24.289 -28.517 1.00 53.84 266 ASP A O 1
ATOM 2055 N N . ALA A 1 267 ? 51.649 22.202 -29.068 1.00 53.16 267 ALA A N 1
ATOM 2056 C CA . ALA A 1 267 ? 50.421 22.150 -28.304 1.00 53.16 267 ALA A CA 1
ATOM 2057 C C . ALA A 1 267 ? 50.673 21.123 -27.208 1.00 53.16 267 ALA A C 1
ATOM 2059 O O . ALA A 1 267 ? 50.799 19.937 -27.502 1.00 53.16 267 ALA A O 1
ATOM 2060 N N . GLU A 1 268 ? 50.810 21.655 -25.997 1.00 44.09 268 GLU A N 1
ATOM 2061 C CA . GLU A 1 268 ? 51.102 20.994 -24.730 1.00 44.09 268 GLU A CA 1
ATOM 2062 C C . GLU A 1 268 ? 50.907 19.472 -24.725 1.00 44.09 268 GLU A C 1
ATOM 2064 O O . GLU A 1 268 ? 49.803 18.951 -24.894 1.00 44.09 268 GLU A O 1
ATOM 2069 N N . ASP A 1 269 ? 52.035 18.807 -24.487 1.00 45.06 269 ASP A N 1
ATOM 2070 C CA . ASP A 1 269 ? 52.234 17.400 -24.160 1.00 45.06 269 ASP A CA 1
ATOM 2071 C C . ASP A 1 269 ? 51.181 16.918 -23.141 1.00 45.06 269 ASP A C 1
ATOM 2073 O O . ASP A 1 269 ? 51.311 17.092 -21.928 1.00 45.06 269 ASP A O 1
ATOM 2077 N N . SER A 1 270 ? 50.074 16.358 -23.636 1.00 50.69 270 SER A N 1
ATOM 2078 C CA . SER A 1 270 ? 49.188 15.541 -22.817 1.00 50.69 270 SER A CA 1
ATOM 2079 C C . SER A 1 270 ? 49.731 14.125 -22.898 1.00 50.69 270 SER A C 1
ATOM 2081 O O . SER A 1 270 ? 49.659 13.509 -23.959 1.00 50.69 270 SER A O 1
ATOM 2083 N N . ASP A 1 271 ? 50.297 13.666 -21.781 1.00 49.56 271 ASP A N 1
ATOM 2084 C CA . ASP A 1 271 ? 50.882 12.343 -21.534 1.00 49.56 271 ASP A CA 1
ATOM 2085 C C . ASP A 1 271 ? 49.906 11.170 -21.820 1.00 49.56 271 ASP A C 1
ATOM 2087 O O . ASP A 1 271 ? 49.557 10.388 -20.932 1.00 49.56 271 ASP A O 1
ATOM 2091 N N . GLU A 1 272 ? 49.433 11.001 -23.055 1.00 51.53 272 GLU A N 1
ATOM 2092 C CA . GLU A 1 272 ? 48.823 9.753 -23.505 1.00 51.53 272 GLU A CA 1
ATOM 2093 C C . GLU A 1 272 ? 49.944 8.799 -23.917 1.00 51.53 272 GLU A C 1
ATOM 2095 O O . GLU A 1 272 ? 50.412 8.774 -25.054 1.00 51.53 272 GLU A O 1
ATOM 2100 N N . ASP A 1 273 ? 50.384 8.018 -22.929 1.00 53.97 273 ASP A N 1
ATOM 2101 C CA . ASP A 1 273 ? 51.342 6.926 -23.065 1.00 53.97 273 ASP A CA 1
ATOM 2102 C C . ASP A 1 273 ? 51.051 6.076 -24.331 1.00 53.97 273 ASP A C 1
ATOM 2104 O O . ASP A 1 273 ? 50.039 5.361 -24.393 1.00 53.97 273 ASP A O 1
ATOM 2108 N N . PRO A 1 274 ? 51.935 6.097 -25.351 1.00 53.16 274 PRO A N 1
ATOM 2109 C CA . PRO A 1 274 ? 51.733 5.395 -26.619 1.00 53.16 274 PRO A CA 1
ATOM 2110 C C . PRO A 1 274 ? 51.795 3.861 -26.490 1.00 53.16 274 PRO A C 1
ATOM 2112 O O . PRO A 1 274 ? 51.607 3.148 -27.479 1.00 53.16 274 PRO A O 1
ATOM 2115 N N . THR A 1 275 ? 52.018 3.320 -25.286 1.00 53.94 275 THR A N 1
ATOM 2116 C CA . THR A 1 275 ? 51.918 1.880 -25.008 1.00 53.94 275 THR A CA 1
ATOM 2117 C C . THR A 1 275 ? 50.484 1.399 -24.737 1.00 53.94 275 THR A C 1
ATOM 2119 O O . THR A 1 275 ? 50.236 0.191 -24.762 1.00 53.94 275 THR A O 1
ATOM 2122 N N . LEU A 1 276 ? 49.507 2.304 -24.574 1.00 52.66 276 LEU A N 1
ATOM 2123 C CA . LEU A 1 276 ? 48.113 1.976 -24.238 1.00 52.66 276 LEU A CA 1
ATOM 2124 C C . LEU A 1 276 ? 47.162 1.833 -25.445 1.00 52.66 276 LEU A C 1
ATOM 2126 O O . LEU A 1 276 ? 45.941 1.943 -25.306 1.00 52.66 276 LEU A O 1
ATOM 2130 N N . ILE A 1 277 ? 47.680 1.542 -26.642 1.00 50.34 277 ILE A N 1
ATOM 2131 C CA . ILE A 1 277 ? 46.842 1.244 -27.814 1.00 50.34 277 ILE A CA 1
ATOM 2132 C C . ILE A 1 277 ? 46.210 -0.144 -27.635 1.00 50.34 277 ILE A C 1
ATOM 2134 O O . ILE A 1 277 ? 46.730 -1.178 -28.065 1.00 50.34 277 ILE A O 1
ATOM 2138 N N . THR A 1 278 ? 45.045 -0.180 -26.994 1.00 53.62 278 THR A N 1
ATOM 2139 C CA . THR A 1 278 ? 44.201 -1.372 -26.899 1.00 53.62 278 THR A CA 1
ATOM 2140 C C . THR A 1 278 ? 43.603 -1.676 -28.275 1.00 53.62 278 THR A C 1
ATOM 2142 O O . THR A 1 278 ? 42.565 -1.152 -28.666 1.00 53.62 278 THR A O 1
ATOM 2145 N N . ARG A 1 279 ? 44.252 -2.575 -29.028 1.00 59.19 279 ARG A N 1
ATOM 2146 C CA . ARG A 1 279 ? 43.825 -3.023 -30.374 1.00 59.19 279 ARG A CA 1
ATOM 2147 C C . ARG A 1 279 ? 42.436 -3.690 -30.427 1.00 59.19 279 ARG A C 1
ATOM 2149 O O . ARG A 1 279 ? 41.932 -3.938 -31.513 1.00 59.19 279 ARG A O 1
ATOM 2156 N N . ASN A 1 280 ? 41.809 -3.960 -29.280 1.00 64.00 280 ASN A N 1
ATOM 2157 C CA . ASN A 1 280 ? 40.502 -4.615 -29.156 1.00 64.00 280 ASN A CA 1
ATOM 2158 C C . ASN A 1 280 ? 39.456 -3.697 -28.496 1.00 64.00 280 ASN A C 1
ATOM 2160 O O . ASN A 1 280 ? 38.839 -4.070 -27.497 1.00 64.00 280 ASN A O 1
ATOM 2164 N N . LYS A 1 281 ? 39.249 -2.489 -29.035 1.00 77.75 281 LYS A N 1
ATOM 2165 C CA . LYS A 1 281 ? 38.154 -1.612 -28.591 1.00 77.75 281 LYS A CA 1
ATOM 2166 C C . LYS A 1 281 ? 36.804 -2.261 -28.951 1.00 77.75 281 LYS A C 1
ATOM 2168 O O . LYS A 1 281 ? 36.598 -2.589 -30.123 1.00 77.75 281 LYS A O 1
ATOM 2173 N N . PRO A 1 282 ? 35.883 -2.477 -27.995 1.00 82.31 282 PRO A N 1
ATOM 2174 C CA . PRO A 1 282 ? 34.574 -3.043 -28.306 1.00 82.31 282 PRO A CA 1
ATOM 2175 C C . PRO A 1 282 ? 33.774 -2.108 -29.222 1.00 82.31 282 PRO A C 1
ATOM 2177 O O . PRO A 1 282 ? 33.800 -0.886 -29.069 1.00 82.31 282 PRO A O 1
ATOM 2180 N N . THR A 1 283 ? 33.069 -2.692 -30.189 1.00 87.31 283 THR A N 1
ATOM 2181 C CA . THR A 1 283 ? 32.240 -1.975 -31.162 1.00 87.31 283 THR A CA 1
ATOM 2182 C C . THR A 1 283 ? 30.808 -1.817 -30.659 1.00 87.31 283 THR A C 1
ATOM 2184 O O . THR A 1 283 ? 30.335 -2.572 -29.810 1.00 87.31 283 THR A O 1
ATOM 2187 N N . ALA A 1 284 ? 30.101 -0.802 -31.159 1.00 87.56 284 ALA A N 1
ATOM 2188 C CA . ALA A 1 284 ? 28.736 -0.527 -30.723 1.00 87.56 284 ALA A CA 1
ATOM 2189 C C . ALA A 1 284 ? 27.793 -1.688 -31.096 1.00 87.56 284 ALA A C 1
ATOM 2191 O O . ALA A 1 284 ? 27.837 -2.152 -32.239 1.00 87.56 284 ALA A O 1
ATOM 2192 N N . PRO A 1 285 ? 26.914 -2.144 -30.181 1.00 90.56 285 PRO A N 1
ATOM 2193 C CA . PRO A 1 285 ? 26.002 -3.244 -30.469 1.00 90.56 285 PRO A CA 1
ATOM 2194 C C . PRO A 1 285 ? 25.004 -2.858 -31.572 1.00 90.56 285 PRO A C 1
ATOM 2196 O O . PRO A 1 285 ? 24.356 -1.811 -31.514 1.00 90.56 285 PRO A O 1
ATOM 2199 N N . VAL A 1 286 ? 24.857 -3.726 -32.577 1.00 91.06 286 VAL A N 1
ATOM 2200 C CA . VAL A 1 286 ? 23.922 -3.543 -33.710 1.00 91.06 286 VAL A CA 1
ATOM 2201 C C . VAL A 1 286 ? 22.662 -4.398 -33.533 1.00 91.06 286 VAL A C 1
ATOM 2203 O O . VAL A 1 286 ? 21.570 -4.041 -33.998 1.00 91.06 286 VAL A O 1
ATOM 2206 N N . TYR A 1 287 ? 22.784 -5.527 -32.834 1.00 92.56 287 TYR A N 1
ATOM 2207 C CA . TYR A 1 287 ? 21.672 -6.411 -32.509 1.00 92.56 287 TYR A CA 1
ATOM 2208 C C . TYR A 1 287 ? 21.291 -6.313 -31.035 1.00 92.56 287 TYR A C 1
ATOM 2210 O O . TYR A 1 287 ? 22.124 -6.062 -30.164 1.00 92.56 287 TYR A O 1
ATOM 2218 N N . ILE A 1 288 ? 20.013 -6.563 -30.739 1.00 95.00 288 ILE A N 1
ATOM 2219 C CA . ILE A 1 288 ? 19.522 -6.583 -29.352 1.00 95.00 288 ILE A CA 1
ATOM 2220 C C . ILE A 1 288 ? 20.224 -7.679 -28.537 1.00 95.00 288 ILE A C 1
ATOM 2222 O O . ILE A 1 288 ? 20.476 -7.512 -27.347 1.00 95.00 288 ILE A O 1
ATOM 2226 N N . ARG A 1 289 ? 20.608 -8.779 -29.193 1.00 93.44 289 ARG A N 1
ATOM 2227 C CA . ARG A 1 289 ? 21.400 -9.849 -28.580 1.00 93.44 289 ARG A CA 1
ATOM 2228 C C . ARG A 1 289 ? 22.795 -9.378 -28.154 1.00 93.44 289 ARG A C 1
ATOM 2230 O O . ARG A 1 289 ? 23.248 -9.756 -27.077 1.00 93.44 289 ARG A O 1
ATOM 2237 N N . ASP A 1 290 ? 23.453 -8.544 -28.954 1.00 93.69 290 ASP A N 1
ATOM 2238 C CA . ASP A 1 290 ? 24.774 -7.999 -28.614 1.00 93.69 290 ASP A CA 1
ATOM 2239 C C . ASP A 1 290 ? 24.662 -7.031 -27.439 1.00 93.69 290 ASP A C 1
ATOM 2241 O O . ASP A 1 290 ? 25.462 -7.088 -26.508 1.00 93.69 290 ASP A O 1
ATOM 2245 N N . LEU A 1 291 ? 23.606 -6.207 -27.439 1.00 95.00 291 LEU A N 1
ATOM 2246 C CA . LEU A 1 291 ? 23.291 -5.317 -26.326 1.00 95.00 291 LEU A CA 1
ATOM 2247 C C . LEU A 1 291 ? 23.106 -6.102 -25.019 1.00 95.00 291 LEU A C 1
ATOM 2249 O O . LEU A 1 291 ? 23.669 -5.721 -23.998 1.00 95.00 291 LEU A O 1
ATOM 2253 N N . ILE A 1 292 ? 22.367 -7.215 -25.045 1.00 95.38 292 ILE A N 1
ATOM 2254 C CA . ILE A 1 292 ? 22.205 -8.102 -23.880 1.00 95.38 292 ILE A CA 1
ATOM 2255 C C . ILE A 1 292 ? 23.551 -8.663 -23.418 1.00 95.38 292 ILE A C 1
ATOM 2257 O O . ILE A 1 292 ? 23.832 -8.665 -22.221 1.00 95.38 292 ILE A O 1
ATOM 2261 N N . THR A 1 293 ? 24.382 -9.130 -24.352 1.00 94.94 293 THR A N 1
ATOM 2262 C CA . THR A 1 293 ? 25.718 -9.652 -24.038 1.00 94.94 293 THR A CA 1
ATOM 2263 C C . THR A 1 293 ? 26.567 -8.596 -23.333 1.00 94.94 293 THR A C 1
ATOM 2265 O O . THR A 1 293 ? 27.216 -8.908 -22.341 1.00 94.94 293 THR A O 1
ATOM 2268 N N . TYR A 1 294 ? 26.519 -7.341 -23.787 1.00 94.31 294 TYR A N 1
ATOM 2269 C CA . TYR A 1 294 ? 27.297 -6.258 -23.183 1.00 94.31 294 TYR A CA 1
ATOM 2270 C C . TYR A 1 294 ? 26.717 -5.809 -21.836 1.00 94.31 294 TYR A C 1
ATOM 2272 O O . TYR A 1 294 ? 27.475 -5.554 -20.909 1.00 94.31 294 TYR A O 1
ATOM 2280 N N . LEU A 1 295 ? 25.387 -5.765 -21.685 1.00 92.88 295 LEU A N 1
ATOM 2281 C CA . LEU A 1 295 ? 24.736 -5.443 -20.406 1.00 92.88 295 LEU A CA 1
ATOM 2282 C C . LEU A 1 295 ? 24.993 -6.501 -19.321 1.00 92.88 295 LEU A C 1
ATOM 2284 O O . LEU A 1 295 ? 24.952 -6.180 -18.136 1.00 92.88 295 LEU A O 1
ATOM 2288 N N . ARG A 1 296 ? 25.241 -7.757 -19.713 1.00 93.44 296 ARG A N 1
ATOM 2289 C CA . ARG A 1 296 ? 25.638 -8.841 -18.800 1.00 93.44 296 ARG A CA 1
ATOM 2290 C C . ARG A 1 296 ? 27.098 -8.769 -18.372 1.00 93.44 296 ARG A C 1
ATOM 2292 O O . ARG A 1 296 ? 27.433 -9.297 -17.316 1.00 93.44 296 ARG A O 1
ATOM 2299 N N . ASP A 1 297 ? 27.953 -8.163 -19.188 1.00 91.25 297 ASP A N 1
ATOM 2300 C CA . ASP A 1 297 ? 29.387 -8.064 -18.935 1.00 91.25 297 ASP A CA 1
ATOM 2301 C C . ASP A 1 297 ? 29.689 -6.896 -17.983 1.00 91.25 297 ASP A C 1
ATOM 2303 O O . ASP A 1 297 ? 30.180 -5.840 -18.377 1.00 91.25 297 ASP A O 1
ATOM 2307 N N . THR A 1 298 ? 29.353 -7.079 -16.704 1.00 87.44 298 THR A N 1
ATOM 2308 C CA . THR A 1 298 ? 29.528 -6.061 -15.652 1.00 87.44 298 THR A CA 1
ATOM 2309 C C . THR A 1 298 ? 30.983 -5.847 -15.233 1.00 87.44 298 THR A C 1
ATOM 2311 O O . THR A 1 298 ? 31.254 -4.996 -14.389 1.00 87.44 298 THR A O 1
ATOM 2314 N N . GLU A 1 299 ? 31.917 -6.630 -15.777 1.00 88.25 299 GLU A N 1
ATOM 2315 C CA . GLU A 1 299 ? 33.350 -6.552 -15.477 1.00 88.25 299 GLU A CA 1
ATOM 2316 C C . GLU A 1 299 ? 34.129 -5.733 -16.520 1.00 88.25 299 GLU A C 1
ATOM 2318 O O . GLU A 1 299 ? 35.307 -5.428 -16.316 1.00 88.25 299 GLU A O 1
ATOM 2323 N N . ASN A 1 300 ? 33.483 -5.341 -17.623 1.00 90.31 300 ASN A N 1
ATOM 2324 C CA . ASN A 1 300 ? 34.104 -4.591 -18.705 1.00 90.31 300 ASN A CA 1
ATOM 2325 C C . ASN A 1 300 ? 33.516 -3.176 -18.819 1.00 90.31 300 ASN A C 1
ATOM 2327 O O . ASN A 1 300 ? 32.402 -2.986 -19.315 1.00 90.31 300 ASN A O 1
ATOM 2331 N N . TYR A 1 301 ? 34.306 -2.178 -18.409 1.00 90.56 301 TYR A N 1
ATOM 2332 C CA . TYR A 1 301 ? 33.930 -0.762 -18.459 1.00 90.56 301 TYR A CA 1
ATOM 2333 C C . TYR A 1 301 ? 33.493 -0.308 -19.861 1.00 90.56 301 TYR A C 1
ATOM 2335 O O . TYR A 1 301 ? 32.410 0.259 -20.018 1.00 90.56 301 TYR A O 1
ATOM 2343 N N . ASP A 1 302 ? 34.302 -0.587 -20.890 1.00 90.50 302 ASP A N 1
ATOM 2344 C CA . ASP A 1 302 ? 34.047 -0.106 -22.251 1.00 90.50 302 ASP A CA 1
ATOM 2345 C C . ASP A 1 302 ? 32.750 -0.690 -22.819 1.00 90.50 302 ASP A C 1
ATOM 2347 O O . ASP A 1 302 ? 31.953 0.025 -23.431 1.00 90.50 302 ASP A O 1
ATOM 2351 N N . ARG A 1 303 ? 32.494 -1.983 -22.580 1.00 91.31 303 ARG A N 1
ATOM 2352 C CA . ARG A 1 303 ? 31.257 -2.647 -23.019 1.00 91.31 303 ARG A CA 1
ATOM 2353 C C . ARG A 1 303 ? 30.036 -2.114 -22.287 1.00 91.31 303 ARG A C 1
ATOM 2355 O O . ARG A 1 303 ? 29.021 -1.855 -22.933 1.00 91.31 303 ARG A O 1
ATOM 2362 N N . GLN A 1 304 ? 30.129 -1.912 -20.974 1.00 91.00 304 GLN A N 1
ATOM 2363 C CA . GLN A 1 304 ? 29.012 -1.409 -20.177 1.00 91.00 304 GLN A CA 1
ATOM 2364 C C . GLN A 1 304 ? 28.652 0.033 -20.564 1.00 91.00 304 GLN A C 1
ATOM 2366 O O . GLN A 1 304 ? 27.478 0.337 -20.795 1.00 91.00 304 GLN A O 1
ATOM 2371 N N . ARG A 1 305 ? 29.657 0.906 -20.723 1.00 92.94 305 ARG A N 1
ATOM 2372 C CA . ARG A 1 305 ? 29.469 2.291 -21.183 1.00 92.94 305 ARG A CA 1
ATOM 2373 C C . ARG A 1 305 ? 28.858 2.338 -22.582 1.00 92.94 305 ARG A C 1
ATOM 2375 O O . ARG A 1 305 ? 27.916 3.094 -22.819 1.00 92.94 305 ARG A O 1
ATOM 2382 N N . LEU A 1 306 ? 29.369 1.523 -23.505 1.00 93.19 306 LEU A N 1
ATOM 2383 C CA . LEU A 1 306 ? 28.900 1.496 -24.889 1.00 93.19 306 LEU A CA 1
ATOM 2384 C C . LEU A 1 306 ? 27.492 0.902 -25.024 1.00 93.19 306 LEU A C 1
ATOM 2386 O O . LEU A 1 306 ? 26.696 1.377 -25.833 1.00 93.19 306 LEU A O 1
ATOM 2390 N N . ALA A 1 307 ? 27.149 -0.095 -24.207 1.00 94.31 307 ALA A N 1
ATOM 2391 C CA . ALA A 1 307 ? 25.794 -0.626 -24.131 1.00 94.31 307 ALA A CA 1
ATOM 2392 C C . ALA A 1 307 ? 24.800 0.435 -23.655 1.00 94.31 307 ALA A C 1
ATOM 2394 O O . ALA A 1 307 ? 23.765 0.622 -24.288 1.00 94.31 307 ALA A O 1
ATOM 2395 N N . LEU A 1 308 ? 25.116 1.159 -22.579 1.00 94.19 308 LEU A N 1
ATOM 2396 C CA . LEU A 1 308 ? 24.223 2.173 -22.015 1.00 94.19 308 LEU A CA 1
ATOM 2397 C C . LEU A 1 308 ? 23.991 3.354 -22.960 1.00 94.19 308 LEU A C 1
ATOM 2399 O O . LEU A 1 308 ? 22.843 3.751 -23.157 1.00 94.19 308 LEU A O 1
ATOM 2403 N N . SER A 1 309 ? 25.050 3.869 -23.589 1.00 94.12 309 SER A N 1
ATOM 2404 C CA . SER A 1 309 ? 24.946 5.012 -24.505 1.00 94.12 309 SER A CA 1
ATOM 2405 C C . SER A 1 309 ? 24.150 4.690 -25.772 1.00 94.12 309 SER A C 1
ATOM 2407 O O . SER A 1 309 ? 23.467 5.553 -26.324 1.00 94.12 309 SER A O 1
ATOM 2409 N N . THR A 1 310 ? 24.181 3.434 -26.225 1.00 94.06 310 THR A N 1
ATOM 2410 C CA . THR A 1 310 ? 23.500 3.009 -27.456 1.00 94.06 310 THR A CA 1
ATOM 2411 C C . THR A 1 310 ? 22.116 2.403 -27.215 1.00 94.06 310 THR A C 1
ATOM 2413 O O . THR A 1 310 ? 21.264 2.507 -28.105 1.00 94.06 310 THR A O 1
ATOM 2416 N N . ALA A 1 311 ? 21.845 1.845 -26.027 1.00 95.19 311 ALA A N 1
ATOM 2417 C CA . ALA A 1 311 ? 20.640 1.076 -25.701 1.00 95.19 311 ALA A CA 1
ATOM 2418 C C . ALA A 1 311 ? 19.337 1.772 -26.108 1.00 95.19 311 ALA A C 1
ATOM 2420 O O . ALA A 1 311 ? 18.561 1.225 -26.892 1.00 95.19 311 ALA A O 1
ATOM 2421 N N . ALA A 1 312 ? 19.095 2.991 -25.616 1.00 94.81 312 ALA A N 1
ATOM 2422 C CA . ALA A 1 312 ? 17.840 3.701 -25.868 1.00 94.81 312 ALA A CA 1
ATOM 2423 C C . ALA A 1 312 ? 17.604 3.939 -27.370 1.00 94.81 312 ALA A C 1
ATOM 2425 O O . ALA A 1 312 ? 16.503 3.719 -27.882 1.00 94.81 312 ALA A O 1
ATOM 2426 N N . SER A 1 313 ? 18.652 4.347 -28.093 1.00 93.38 313 SER A N 1
ATOM 2427 C CA . SER A 1 313 ? 18.577 4.609 -29.533 1.00 93.38 313 SER A CA 1
ATOM 2428 C C . SER A 1 313 ? 18.347 3.328 -30.342 1.00 93.38 313 SER A C 1
ATOM 2430 O O . SER A 1 313 ? 17.529 3.319 -31.265 1.00 93.38 313 SER A O 1
ATOM 2432 N N . LEU A 1 314 ? 19.018 2.235 -29.968 1.00 93.69 314 LEU A N 1
ATOM 2433 C CA . LEU A 1 314 ? 18.934 0.948 -30.645 1.00 93.69 314 LEU A CA 1
ATOM 2434 C C . LEU A 1 314 ? 17.554 0.315 -30.457 1.00 93.69 314 LEU A C 1
ATOM 2436 O O . LEU A 1 314 ? 16.945 -0.136 -31.426 1.00 93.69 314 LEU A O 1
ATOM 2440 N N . ILE A 1 315 ? 17.031 0.346 -29.230 1.00 95.88 315 ILE A N 1
ATOM 2441 C CA . ILE A 1 315 ? 15.711 -0.194 -28.884 1.00 95.88 315 ILE A CA 1
ATOM 2442 C C . ILE A 1 315 ? 14.615 0.560 -29.634 1.00 95.88 315 ILE A C 1
ATOM 2444 O O . ILE A 1 315 ? 13.764 -0.068 -30.257 1.00 95.88 315 ILE A O 1
ATOM 2448 N N . ARG A 1 316 ? 14.668 1.898 -29.660 1.00 93.81 316 ARG A N 1
ATOM 2449 C CA . ARG A 1 316 ? 13.700 2.715 -30.414 1.00 93.81 316 ARG A CA 1
ATOM 2450 C C . ARG A 1 316 ? 13.776 2.445 -31.915 1.00 93.81 316 ARG A C 1
ATOM 2452 O O . ARG A 1 316 ? 12.742 2.302 -32.559 1.00 93.81 316 ARG A O 1
ATOM 2459 N N . ARG A 1 317 ? 14.987 2.322 -32.471 1.00 91.00 317 ARG A N 1
ATOM 2460 C CA . ARG A 1 317 ? 15.198 2.025 -33.898 1.00 91.00 317 ARG A CA 1
ATOM 2461 C C . ARG A 1 317 ? 14.650 0.653 -34.285 1.00 91.00 317 ARG A C 1
ATOM 2463 O O . ARG A 1 317 ? 14.066 0.513 -35.355 1.00 91.00 317 ARG A O 1
ATOM 2470 N N . LYS A 1 318 ? 14.831 -0.351 -33.422 1.00 91.44 318 LYS A N 1
ATOM 2471 C CA . LYS A 1 318 ? 14.422 -1.737 -33.689 1.00 91.44 318 LYS A CA 1
ATOM 2472 C C . LYS A 1 318 ? 13.047 -2.099 -33.123 1.00 91.44 318 LYS A C 1
ATOM 2474 O O . LYS A 1 318 ? 12.624 -3.237 -33.289 1.00 91.44 318 LYS A O 1
ATOM 2479 N N . ALA A 1 319 ? 12.323 -1.150 -32.524 1.00 88.75 319 ALA A N 1
ATOM 2480 C CA . ALA A 1 319 ? 10.994 -1.379 -31.953 1.00 88.75 319 ALA A CA 1
ATOM 2481 C C . ALA A 1 319 ? 10.006 -1.965 -32.978 1.00 88.75 319 ALA A C 1
ATOM 2483 O O . ALA A 1 319 ? 9.265 -2.887 -32.658 1.00 88.75 319 ALA A O 1
ATOM 2484 N N . ASN A 1 320 ? 10.066 -1.480 -34.224 1.00 85.44 320 ASN A N 1
ATOM 2485 C CA . ASN A 1 320 ? 9.223 -1.941 -35.335 1.00 85.44 320 ASN A CA 1
ATOM 2486 C C . ASN A 1 320 ? 9.977 -2.845 -36.331 1.00 85.44 320 ASN A C 1
ATOM 2488 O O . ASN A 1 320 ? 9.465 -3.121 -37.416 1.00 85.44 320 ASN A O 1
ATOM 2492 N N . PHE A 1 321 ? 11.207 -3.265 -36.011 1.00 83.50 321 PHE A N 1
ATOM 2493 C CA . PHE A 1 321 ? 12.053 -4.042 -36.917 1.00 83.50 321 PHE A CA 1
ATOM 2494 C C . PHE A 1 321 ? 12.161 -5.497 -36.454 1.00 83.50 321 PHE A C 1
ATOM 2496 O O . PHE A 1 321 ? 12.888 -5.820 -35.512 1.00 83.50 321 PHE A O 1
ATOM 2503 N N . GLY A 1 322 ? 11.453 -6.385 -37.154 1.00 86.38 322 GLY A N 1
ATOM 2504 C CA . GLY A 1 322 ? 11.433 -7.812 -36.841 1.00 86.38 322 GLY A CA 1
ATOM 2505 C C . GLY A 1 322 ? 10.865 -8.097 -35.447 1.00 86.38 322 GLY A C 1
ATOM 2506 O O . GLY A 1 322 ? 9.987 -7.389 -34.965 1.00 86.38 322 GLY A O 1
ATOM 2507 N N . THR A 1 323 ? 11.363 -9.155 -34.803 1.00 89.56 323 THR A N 1
ATOM 2508 C CA . THR A 1 323 ? 10.905 -9.599 -33.473 1.00 89.56 323 THR A CA 1
ATOM 2509 C C . THR A 1 323 ? 11.990 -9.510 -32.398 1.00 89.56 323 THR A C 1
ATOM 2511 O O . THR A 1 323 ? 11.785 -9.989 -31.287 1.00 89.56 323 THR A O 1
ATOM 2514 N N . GLU A 1 324 ? 13.156 -8.925 -32.699 1.00 91.19 324 GLU A N 1
ATOM 2515 C CA . GLU A 1 324 ? 14.298 -8.885 -31.771 1.00 91.19 324 GLU A CA 1
ATOM 2516 C C . GLU A 1 324 ? 13.927 -8.230 -30.432 1.00 91.19 324 GLU A C 1
ATOM 2518 O O . GLU A 1 324 ? 14.113 -8.836 -29.377 1.00 91.19 324 GLU A O 1
ATOM 2523 N N . VAL A 1 325 ? 13.349 -7.021 -30.469 1.00 93.25 325 VAL A N 1
ATOM 2524 C CA . VAL A 1 325 ? 12.957 -6.288 -29.253 1.00 93.25 325 VAL A CA 1
ATOM 2525 C C . VAL A 1 325 ? 11.846 -7.033 -28.511 1.00 93.25 325 VAL A C 1
ATOM 2527 O O . VAL A 1 325 ? 11.952 -7.230 -27.307 1.00 93.25 325 VAL A O 1
ATOM 2530 N N . SER A 1 326 ? 10.814 -7.527 -29.205 1.00 93.12 326 SER A N 1
ATOM 2531 C CA . SER A 1 326 ? 9.691 -8.244 -28.576 1.00 93.12 326 SER A CA 1
ATOM 2532 C C . SER A 1 326 ? 10.081 -9.556 -27.902 1.00 93.12 326 SER A C 1
ATOM 2534 O O . SER A 1 326 ? 9.542 -9.877 -26.835 1.00 93.12 326 SER A O 1
ATOM 2536 N N . SER A 1 327 ? 11.015 -10.296 -28.505 1.00 93.88 327 SER A N 1
ATOM 2537 C CA . SER A 1 327 ? 11.494 -11.579 -27.988 1.00 93.88 327 SER A CA 1
ATOM 2538 C C . SER A 1 327 ? 12.373 -11.415 -26.750 1.00 93.88 327 SER A C 1
ATOM 2540 O O . SER A 1 327 ? 12.349 -12.281 -25.884 1.00 93.88 327 SER A O 1
ATOM 2542 N N . HIS A 1 328 ? 13.100 -10.299 -26.641 1.00 95.06 328 HIS A N 1
ATOM 2543 C CA . HIS A 1 328 ? 14.083 -10.070 -25.578 1.00 95.06 328 HIS A CA 1
ATOM 2544 C C . HIS A 1 328 ? 13.705 -8.957 -24.583 1.00 95.06 328 HIS A C 1
ATOM 2546 O O . HIS A 1 328 ? 14.471 -8.666 -23.670 1.00 95.06 328 HIS A O 1
ATOM 2552 N N . ALA A 1 329 ? 12.528 -8.337 -24.709 1.00 94.44 329 ALA A N 1
ATOM 2553 C CA . ALA A 1 329 ? 12.145 -7.162 -23.916 1.00 94.44 329 ALA A CA 1
ATOM 2554 C C . ALA A 1 329 ? 12.251 -7.360 -22.393 1.00 94.44 329 ALA A C 1
ATOM 2556 O O . ALA A 1 329 ? 12.774 -6.495 -21.694 1.00 94.44 329 ALA A O 1
ATOM 2557 N N . GLU A 1 330 ? 11.786 -8.504 -21.883 1.00 95.00 330 GLU A N 1
ATOM 2558 C CA . GLU A 1 330 ? 11.808 -8.811 -20.445 1.00 95.00 330 GLU A CA 1
ATOM 2559 C C . GLU A 1 330 ? 13.236 -9.028 -19.932 1.00 95.00 330 GLU A C 1
ATOM 2561 O O . GLU A 1 330 ? 13.581 -8.589 -18.839 1.00 95.00 330 GLU A O 1
ATOM 2566 N N . GLU A 1 331 ? 14.089 -9.656 -20.743 1.00 95.12 331 GLU A N 1
ATOM 2567 C CA . GLU A 1 331 ? 15.499 -9.900 -20.433 1.00 95.12 331 GLU A CA 1
ATOM 2568 C C . GLU A 1 331 ? 16.277 -8.583 -20.356 1.00 95.12 331 GLU A C 1
ATOM 2570 O O . GLU A 1 331 ? 16.979 -8.337 -19.376 1.00 95.12 331 GLU A O 1
ATOM 2575 N N . ILE A 1 332 ? 16.093 -7.693 -21.337 1.00 95.44 332 ILE A N 1
ATOM 2576 C CA . ILE A 1 332 ? 16.731 -6.371 -21.336 1.00 95.44 332 ILE A CA 1
ATOM 2577 C C . ILE A 1 332 ? 16.236 -5.548 -20.140 1.00 95.44 332 ILE A C 1
ATOM 2579 O O . ILE A 1 332 ? 17.043 -4.940 -19.440 1.00 95.44 332 ILE A O 1
ATOM 2583 N N . ALA A 1 333 ? 14.926 -5.543 -19.873 1.00 94.88 333 ALA A N 1
ATOM 2584 C CA . ALA A 1 333 ? 14.360 -4.803 -18.748 1.00 94.88 333 ALA A CA 1
ATOM 2585 C C . ALA A 1 333 ? 14.884 -5.322 -17.400 1.00 94.88 333 ALA A C 1
ATOM 2587 O O . ALA A 1 333 ? 15.246 -4.522 -16.540 1.00 94.88 333 ALA A O 1
ATOM 2588 N N . THR A 1 334 ? 15.006 -6.643 -17.242 1.00 93.62 334 THR A N 1
ATOM 2589 C CA . THR A 1 334 ? 15.605 -7.267 -16.052 1.00 93.62 334 THR A CA 1
ATOM 2590 C C . THR A 1 334 ? 17.054 -6.820 -15.864 1.00 93.62 334 THR A C 1
ATOM 2592 O O . THR A 1 334 ? 17.431 -6.411 -14.766 1.00 93.62 334 THR A O 1
ATOM 2595 N N . LEU A 1 335 ? 17.859 -6.837 -16.934 1.00 94.94 335 LEU A N 1
ATOM 2596 C CA . LEU A 1 335 ? 19.257 -6.402 -16.882 1.00 94.94 335 LEU A CA 1
ATOM 2597 C C . LEU A 1 335 ? 19.378 -4.918 -16.527 1.00 94.94 335 LEU A C 1
ATOM 2599 O O . LEU A 1 335 ? 20.155 -4.575 -15.645 1.00 94.94 335 LEU A O 1
ATOM 2603 N N . LEU A 1 336 ? 18.583 -4.044 -17.149 1.00 95.12 336 LEU A N 1
ATOM 2604 C CA . LEU A 1 336 ? 18.627 -2.601 -16.890 1.00 95.12 336 LEU A CA 1
ATOM 2605 C C . LEU A 1 336 ? 18.173 -2.239 -15.472 1.00 95.12 336 LEU A C 1
ATOM 2607 O O . LEU A 1 336 ? 18.799 -1.393 -14.840 1.00 95.12 336 LEU A O 1
ATOM 2611 N N . VAL A 1 337 ? 17.128 -2.888 -14.946 1.00 93.69 337 VAL A N 1
ATOM 2612 C CA . VAL A 1 337 ? 16.699 -2.707 -13.547 1.00 93.69 337 VAL A CA 1
ATOM 2613 C C . VAL A 1 337 ? 17.785 -3.206 -12.586 1.00 93.69 337 VAL A C 1
ATOM 2615 O O . VAL A 1 337 ? 18.048 -2.581 -11.558 1.00 93.69 337 VAL A O 1
ATOM 2618 N N . GLY A 1 338 ? 18.430 -4.328 -12.912 1.00 90.62 338 GLY A N 1
ATOM 2619 C CA . GLY A 1 338 ? 19.499 -4.937 -12.119 1.00 90.62 338 GLY A CA 1
ATOM 2620 C C . GLY A 1 338 ? 20.839 -4.198 -12.162 1.00 90.62 338 GLY A C 1
ATOM 2621 O O . GLY A 1 338 ? 21.652 -4.382 -11.258 1.00 90.62 338 GLY A O 1
ATOM 2622 N N . LEU A 1 339 ? 21.075 -3.374 -13.187 1.00 90.88 339 LEU A N 1
ATOM 2623 C CA . LEU A 1 339 ? 22.391 -2.807 -13.468 1.00 90.88 339 LEU A CA 1
ATOM 2624 C C . LEU A 1 339 ? 22.820 -1.804 -12.393 1.00 90.88 339 LEU A C 1
ATOM 2626 O O . LEU A 1 339 ? 22.108 -0.835 -12.105 1.00 90.88 339 LEU A O 1
ATOM 2630 N N . GLN A 1 340 ? 24.012 -2.024 -11.844 1.00 89.12 340 GLN A N 1
ATOM 2631 C CA . GLN A 1 340 ? 24.652 -1.151 -10.864 1.00 89.12 340 GLN A CA 1
ATOM 2632 C C . GLN A 1 340 ? 25.808 -0.381 -11.497 1.00 89.12 340 GLN A C 1
ATOM 2634 O O . GLN A 1 340 ? 26.460 -0.865 -12.424 1.00 89.12 340 GLN A O 1
ATOM 2639 N N . ASP A 1 341 ? 26.051 0.810 -10.964 1.00 89.25 341 ASP A N 1
ATOM 2640 C CA . ASP A 1 341 ? 27.135 1.673 -11.404 1.00 89.25 341 ASP A CA 1
ATOM 2641 C C . ASP A 1 341 ? 28.420 1.328 -10.644 1.00 89.25 341 ASP A C 1
ATOM 2643 O O . ASP A 1 341 ? 28.671 1.821 -9.545 1.00 89.25 341 ASP A O 1
ATOM 2647 N N . LYS A 1 342 ? 29.183 0.376 -11.187 1.00 90.38 342 LYS A N 1
ATOM 2648 C CA . LYS A 1 342 ? 30.422 -0.123 -10.571 1.00 90.38 342 LYS A CA 1
ATOM 2649 C C . LYS A 1 342 ? 31.617 0.798 -10.828 1.00 90.38 342 LYS A C 1
ATOM 2651 O O . LYS A 1 342 ? 32.547 0.815 -10.027 1.00 90.38 342 LYS A O 1
ATOM 2656 N N . TYR A 1 343 ? 31.597 1.521 -11.945 1.00 90.06 343 TYR A N 1
ATOM 2657 C CA . TYR A 1 343 ? 32.735 2.288 -12.454 1.00 90.06 343 TYR A CA 1
ATOM 2658 C C . TYR A 1 343 ? 32.526 3.804 -12.403 1.00 90.06 343 TYR A C 1
ATOM 2660 O O . TYR A 1 343 ? 33.365 4.521 -12.938 1.00 90.06 343 TYR A O 1
ATOM 2668 N N . ASP A 1 344 ? 31.432 4.276 -11.798 1.00 89.44 344 ASP A N 1
ATOM 2669 C CA . ASP A 1 344 ? 31.056 5.696 -11.765 1.00 89.44 344 ASP A CA 1
ATOM 2670 C C . ASP A 1 344 ? 30.953 6.276 -13.187 1.00 89.44 344 ASP A C 1
ATOM 2672 O O . ASP A 1 344 ? 31.637 7.221 -13.582 1.00 89.44 344 ASP A O 1
ATOM 2676 N N . ILE A 1 345 ? 30.147 5.611 -14.023 1.00 90.25 345 ILE A N 1
ATOM 2677 C CA . ILE A 1 345 ? 29.977 5.992 -15.425 1.00 90.25 345 ILE A CA 1
ATOM 2678 C C . ILE A 1 345 ? 29.194 7.310 -15.491 1.00 90.25 345 ILE A C 1
ATOM 2680 O O . ILE A 1 345 ? 28.078 7.431 -14.986 1.00 90.25 345 ILE A O 1
ATOM 2684 N N . GLU A 1 346 ? 29.739 8.290 -16.208 1.00 90.00 346 GLU A N 1
ATOM 2685 C CA . GLU A 1 346 ? 29.078 9.577 -16.425 1.00 90.00 346 GLU A CA 1
ATOM 2686 C C . GLU A 1 346 ? 27.665 9.400 -17.013 1.00 90.00 346 GLU A C 1
ATOM 2688 O O . GLU A 1 346 ? 27.460 8.647 -17.970 1.00 90.00 346 GLU A O 1
ATOM 2693 N N . ASN A 1 347 ? 26.676 10.095 -16.442 1.00 90.31 347 ASN A N 1
ATOM 2694 C CA . ASN A 1 347 ? 25.264 10.035 -16.842 1.00 90.31 347 ASN A CA 1
ATOM 2695 C C . ASN A 1 347 ? 24.653 8.618 -16.825 1.00 90.31 347 ASN A C 1
ATOM 2697 O O . ASN A 1 347 ? 23.637 8.368 -17.481 1.00 90.31 347 ASN A O 1
ATOM 2701 N N . PHE A 1 348 ? 25.223 7.676 -16.058 1.00 91.94 348 PHE A N 1
ATOM 2702 C CA . PHE A 1 348 ? 24.744 6.290 -15.974 1.00 91.94 348 PHE A CA 1
ATOM 2703 C C . PHE A 1 348 ? 23.246 6.206 -15.677 1.00 91.94 348 PHE A C 1
ATOM 2705 O O . PHE A 1 348 ? 22.506 5.489 -16.354 1.00 91.94 348 PHE A O 1
ATOM 2712 N N . GLN A 1 349 ? 22.784 6.958 -14.673 1.00 89.00 349 GLN A N 1
ATOM 2713 C CA . GLN A 1 349 ? 21.386 6.932 -14.242 1.00 89.00 349 GLN A CA 1
ATOM 2714 C C . GLN A 1 349 ? 20.442 7.417 -15.342 1.00 89.00 349 GLN A C 1
ATOM 2716 O O . GLN A 1 349 ? 19.377 6.828 -15.541 1.00 89.00 349 GLN A O 1
ATOM 2721 N N . GLU A 1 350 ? 20.847 8.450 -16.080 1.00 90.06 350 GLU A N 1
ATOM 2722 C CA . GLU A 1 350 ? 20.070 8.997 -17.186 1.00 90.06 350 GLU A CA 1
ATOM 2723 C C . GLU A 1 350 ? 20.005 8.010 -18.354 1.00 90.06 350 GLU A C 1
ATOM 2725 O O . GLU A 1 350 ? 18.908 7.651 -18.781 1.00 90.06 350 GLU A O 1
ATOM 2730 N N . MET A 1 351 ? 21.148 7.494 -18.819 1.00 94.19 351 MET A N 1
ATOM 2731 C CA . MET A 1 351 ? 21.195 6.519 -19.917 1.00 94.19 351 MET A CA 1
ATOM 2732 C C . MET A 1 351 ? 20.395 5.253 -19.589 1.00 94.19 351 MET A C 1
ATOM 2734 O O . MET A 1 351 ? 19.613 4.769 -20.413 1.00 94.19 351 MET A O 1
ATOM 2738 N N . ARG A 1 352 ? 20.531 4.746 -18.356 1.00 95.12 352 ARG A N 1
ATOM 2739 C CA . ARG A 1 352 ? 19.773 3.593 -17.857 1.00 95.12 352 ARG A CA 1
ATOM 2740 C C . ARG A 1 352 ? 18.270 3.867 -17.867 1.00 95.12 352 ARG A C 1
ATOM 2742 O O . ARG A 1 352 ? 17.509 3.054 -18.389 1.00 95.12 352 ARG A O 1
ATOM 2749 N N . SER A 1 353 ? 17.844 5.019 -17.345 1.00 92.44 353 SER A N 1
ATOM 2750 C CA . SER A 1 353 ? 16.436 5.436 -17.334 1.00 92.44 353 SER A CA 1
ATOM 2751 C C . SER A 1 353 ? 15.872 5.564 -18.754 1.00 92.44 353 SER A C 1
ATOM 2753 O O . SER A 1 353 ? 14.821 5.003 -19.065 1.00 92.44 353 SER A O 1
ATOM 2755 N N . GLN A 1 354 ? 16.609 6.206 -19.664 1.00 93.88 354 GLN A N 1
ATOM 2756 C CA . GLN A 1 354 ? 16.206 6.365 -21.064 1.00 93.88 354 GLN A CA 1
ATOM 2757 C C . GLN A 1 354 ? 16.067 5.025 -21.794 1.00 93.88 354 GLN A C 1
ATOM 2759 O O . GLN A 1 354 ? 15.151 4.853 -22.602 1.00 93.88 354 GLN A O 1
ATOM 2764 N N . ALA A 1 355 ? 16.931 4.052 -21.499 1.00 96.38 355 ALA A N 1
ATOM 2765 C CA . ALA A 1 355 ? 16.823 2.706 -22.048 1.00 96.38 355 ALA A CA 1
ATOM 2766 C C . ALA A 1 355 ? 15.586 1.960 -21.515 1.00 96.38 355 ALA A C 1
ATOM 2768 O O . ALA A 1 355 ? 14.872 1.321 -22.289 1.00 96.38 355 ALA A O 1
ATOM 2769 N N . MET A 1 356 ? 15.279 2.084 -20.219 1.00 96.56 356 MET A N 1
ATOM 2770 C CA . MET A 1 356 ? 14.074 1.496 -19.621 1.00 96.56 356 MET A CA 1
ATOM 2771 C C . MET A 1 356 ? 12.791 2.100 -20.215 1.00 96.56 356 MET A C 1
ATOM 2773 O O . MET A 1 356 ? 11.874 1.364 -20.590 1.00 96.56 356 MET A O 1
ATOM 2777 N N . ILE A 1 357 ? 12.753 3.426 -20.380 1.00 95.62 357 ILE A N 1
ATOM 2778 C CA . ILE A 1 357 ? 11.648 4.144 -21.032 1.00 95.62 357 ILE A CA 1
ATOM 2779 C C . ILE A 1 357 ? 11.515 3.714 -22.499 1.00 95.62 357 ILE A C 1
ATOM 2781 O O . ILE A 1 357 ? 10.409 3.438 -22.961 1.00 95.62 357 ILE A O 1
ATOM 2785 N N . ALA A 1 358 ? 12.627 3.584 -23.229 1.00 95.56 358 ALA A N 1
ATOM 2786 C CA . ALA A 1 358 ? 12.624 3.127 -24.618 1.00 95.56 358 ALA A CA 1
ATOM 2787 C C . ALA A 1 358 ? 11.978 1.740 -24.786 1.00 95.56 358 ALA A C 1
ATOM 2789 O O . ALA A 1 358 ? 11.218 1.539 -25.732 1.00 95.56 358 ALA A O 1
ATOM 2790 N N . ILE A 1 359 ? 12.233 0.802 -23.867 1.00 96.50 359 ILE A N 1
ATOM 2791 C CA . ILE A 1 359 ? 11.618 -0.539 -23.881 1.00 96.50 359 ILE A CA 1
ATOM 2792 C C . ILE A 1 359 ? 10.121 -0.461 -23.592 1.00 96.50 359 ILE A C 1
ATOM 2794 O O . ILE A 1 359 ? 9.329 -1.124 -24.265 1.00 96.50 359 ILE A O 1
ATOM 2798 N N . LEU A 1 360 ? 9.728 0.358 -22.612 1.00 96.06 360 LEU A N 1
ATOM 2799 C CA . LEU A 1 360 ? 8.322 0.576 -22.285 1.00 96.06 360 LEU A CA 1
ATOM 2800 C C . LEU A 1 360 ? 7.557 1.149 -23.484 1.00 96.06 360 LEU A C 1
ATOM 2802 O O . LEU A 1 360 ? 6.474 0.674 -23.798 1.00 96.06 360 LEU A O 1
ATOM 2806 N N . ILE A 1 361 ? 8.133 2.121 -24.188 1.00 94.31 361 ILE A N 1
ATOM 2807 C CA . ILE A 1 361 ? 7.502 2.752 -25.355 1.00 94.31 361 ILE A CA 1
ATOM 2808 C C . ILE A 1 361 ? 7.473 1.821 -26.562 1.00 94.31 361 ILE A C 1
ATOM 2810 O O . ILE A 1 361 ? 6.501 1.837 -27.313 1.00 94.31 361 ILE A O 1
ATOM 2814 N N . ALA A 1 362 ? 8.513 1.006 -26.756 1.00 94.31 362 ALA A N 1
ATOM 2815 C CA . ALA A 1 362 ? 8.551 0.044 -27.851 1.00 94.31 362 ALA A CA 1
ATOM 2816 C C . ALA A 1 362 ? 7.411 -0.981 -27.749 1.00 94.31 362 ALA A C 1
ATOM 2818 O O . ALA A 1 362 ? 6.869 -1.394 -28.771 1.00 94.31 362 ALA A O 1
ATOM 2819 N N . LEU A 1 363 ? 7.042 -1.396 -26.529 1.00 95.06 363 LEU A N 1
ATOM 2820 C CA . LEU A 1 363 ? 6.026 -2.426 -26.288 1.00 95.06 363 LEU A CA 1
ATOM 2821 C C . LEU A 1 363 ? 5.126 -2.073 -25.086 1.00 95.06 363 LEU A C 1
ATOM 2823 O O . LEU A 1 363 ? 5.178 -2.768 -24.066 1.00 95.06 363 LEU A O 1
ATOM 2827 N N . PRO A 1 364 ? 4.266 -1.041 -25.181 1.00 93.69 364 PRO A N 1
ATOM 2828 C CA . PRO A 1 364 ? 3.559 -0.483 -24.022 1.00 93.69 364 PRO A CA 1
ATOM 2829 C C . PRO A 1 364 ? 2.649 -1.476 -23.304 1.00 93.69 364 PRO A C 1
ATOM 2831 O O . PRO A 1 364 ? 2.636 -1.531 -22.077 1.00 93.69 364 PRO A O 1
ATOM 2834 N N . GLU A 1 365 ? 1.918 -2.301 -24.056 1.00 92.81 365 GLU A N 1
ATOM 2835 C CA . GLU A 1 365 ? 0.984 -3.275 -23.482 1.00 92.81 365 GLU A CA 1
ATOM 2836 C C . GLU A 1 365 ? 1.707 -4.370 -22.692 1.00 92.81 365 GLU A C 1
ATOM 2838 O O . GLU A 1 365 ? 1.316 -4.689 -21.569 1.00 92.81 365 GLU A O 1
ATOM 2843 N N . LYS A 1 366 ? 2.789 -4.919 -23.261 1.00 93.88 366 LYS A N 1
ATOM 2844 C CA . LYS A 1 366 ? 3.582 -5.984 -22.635 1.00 93.88 366 LYS A CA 1
ATOM 2845 C C . LYS A 1 366 ? 4.417 -5.435 -21.480 1.00 93.88 366 LYS A C 1
ATOM 2847 O O . LYS A 1 366 ? 4.380 -5.963 -20.371 1.00 93.88 366 LYS A O 1
ATOM 2852 N N . MET A 1 367 ? 5.162 -4.363 -21.731 1.00 95.75 367 MET A N 1
ATOM 2853 C CA . MET A 1 367 ? 6.152 -3.855 -20.787 1.00 95.75 367 MET A CA 1
ATOM 2854 C C . MET A 1 367 ? 5.538 -2.999 -19.688 1.00 95.75 367 MET A C 1
ATOM 2856 O O . MET A 1 367 ? 6.051 -3.017 -18.575 1.00 95.75 367 MET A O 1
ATOM 2860 N N . GLY A 1 368 ? 4.405 -2.334 -19.928 1.00 94.38 368 GLY A N 1
ATOM 2861 C CA . GLY A 1 368 ? 3.657 -1.658 -18.867 1.00 94.38 368 GLY A CA 1
ATOM 2862 C C . GLY A 1 368 ? 3.163 -2.640 -17.803 1.00 94.38 368 GLY A C 1
ATOM 2863 O O . GLY A 1 368 ? 3.321 -2.390 -16.606 1.00 94.38 368 GLY A O 1
ATOM 2864 N N . GLN A 1 369 ? 2.638 -3.796 -18.227 1.00 93.88 369 GLN A N 1
ATOM 2865 C CA . GLN A 1 369 ? 2.244 -4.872 -17.311 1.00 93.88 369 GLN A CA 1
ATOM 2866 C C . GLN A 1 369 ? 3.454 -5.480 -16.606 1.00 93.88 369 GLN A C 1
ATOM 2868 O O . GLN A 1 369 ? 3.409 -5.680 -15.394 1.00 93.88 369 GLN A O 1
ATOM 2873 N N . TRP A 1 370 ? 4.539 -5.728 -17.347 1.00 94.69 370 TRP A N 1
ATOM 2874 C CA . TRP A 1 370 ? 5.769 -6.274 -16.786 1.00 94.69 370 TRP A CA 1
ATOM 2875 C C . TRP A 1 370 ? 6.341 -5.363 -15.694 1.00 94.69 370 TRP A C 1
ATOM 2877 O O . TRP A 1 370 ? 6.471 -5.806 -14.561 1.00 94.69 370 TRP A O 1
ATOM 2887 N N . PHE A 1 371 ? 6.571 -4.074 -15.972 1.00 94.69 371 PHE A N 1
ATOM 2888 C CA . PHE A 1 371 ? 7.079 -3.121 -14.977 1.00 94.69 371 PHE A CA 1
ATOM 2889 C C . PHE A 1 371 ? 6.137 -2.972 -13.776 1.00 94.69 371 PHE A C 1
ATOM 2891 O O . PHE A 1 371 ? 6.602 -2.924 -12.640 1.00 94.69 371 PHE A O 1
ATOM 2898 N N . SER A 1 372 ? 4.819 -2.952 -14.005 1.00 93.38 372 SER A N 1
ATOM 2899 C CA . SER A 1 372 ? 3.838 -2.898 -12.912 1.00 93.38 372 SER A CA 1
ATOM 2900 C C . SER A 1 372 ? 3.905 -4.140 -12.024 1.00 93.38 372 SER A C 1
ATOM 2902 O O . SER A 1 372 ? 3.829 -4.021 -10.805 1.00 93.38 372 SER A O 1
ATOM 2904 N N . LYS A 1 373 ? 4.073 -5.330 -12.614 1.00 92.00 373 LYS A N 1
ATOM 2905 C CA . LYS A 1 373 ? 4.234 -6.577 -11.864 1.00 92.00 373 LYS A CA 1
ATOM 2906 C C . LYS A 1 373 ? 5.556 -6.581 -11.098 1.00 92.00 373 LYS A C 1
ATOM 2908 O O . LYS A 1 373 ? 5.529 -6.784 -9.894 1.00 92.00 373 LYS A O 1
ATOM 2913 N N . THR A 1 374 ? 6.670 -6.286 -11.764 1.00 89.38 374 THR A N 1
ATOM 2914 C CA . THR A 1 374 ? 8.026 -6.244 -11.188 1.00 89.38 374 THR A CA 1
ATOM 2915 C C . THR A 1 374 ? 8.156 -5.234 -10.042 1.00 89.38 374 THR A C 1
ATOM 2917 O O . THR A 1 374 ? 8.968 -5.415 -9.147 1.00 89.38 374 THR A O 1
ATOM 2920 N N . PHE A 1 375 ? 7.343 -4.174 -10.018 1.00 90.38 375 PHE A N 1
ATOM 2921 C CA . PHE A 1 375 ? 7.291 -3.256 -8.876 1.00 90.38 375 PHE A CA 1
ATOM 2922 C C . PHE A 1 375 ? 6.710 -3.898 -7.601 1.00 90.38 375 PHE A C 1
ATOM 2924 O O . PHE A 1 375 ? 7.109 -3.546 -6.493 1.00 90.38 375 PHE A O 1
ATOM 2931 N N . PHE A 1 376 ? 5.738 -4.804 -7.745 1.00 85.00 376 PHE A N 1
ATOM 2932 C CA . PHE A 1 376 ? 5.088 -5.491 -6.621 1.00 85.00 376 PHE A CA 1
ATOM 2933 C C . PHE A 1 376 ? 5.652 -6.895 -6.355 1.00 85.00 376 PHE A C 1
ATOM 2935 O O . PHE A 1 376 ? 5.325 -7.490 -5.328 1.00 85.00 376 PHE A O 1
ATOM 2942 N N . ASP A 1 377 ? 6.457 -7.425 -7.274 1.00 77.50 377 ASP A N 1
ATOM 2943 C CA . ASP A 1 377 ? 6.956 -8.797 -7.299 1.00 77.50 377 ASP A CA 1
ATOM 2944 C C . ASP A 1 377 ? 8.484 -8.790 -7.471 1.00 77.50 377 ASP A C 1
ATOM 2946 O O . ASP A 1 377 ? 9.000 -8.295 -8.474 1.00 77.50 377 ASP A O 1
ATOM 2950 N N . GLY A 1 378 ? 9.207 -9.352 -6.500 1.00 67.56 378 GLY A N 1
ATOM 2951 C CA . GLY A 1 378 ? 10.665 -9.507 -6.529 1.00 67.56 378 GLY A CA 1
ATOM 2952 C C . GLY A 1 378 ? 11.406 -8.862 -5.354 1.00 67.56 378 GLY A C 1
ATOM 2953 O O . GLY A 1 378 ? 10.967 -7.872 -4.772 1.00 67.56 378 GLY A O 1
ATOM 2954 N N . ASP A 1 379 ? 12.575 -9.419 -5.033 1.00 77.44 379 ASP A N 1
ATOM 2955 C CA . ASP A 1 379 ? 13.509 -8.899 -4.025 1.00 77.44 379 ASP A CA 1
ATOM 2956 C C . ASP A 1 379 ? 14.344 -7.729 -4.589 1.00 77.44 379 ASP A C 1
ATOM 2958 O O . ASP A 1 379 ? 15.577 -7.755 -4.594 1.00 77.44 379 ASP A O 1
ATOM 2962 N N . TYR A 1 380 ? 13.682 -6.698 -5.119 1.00 82.31 380 TYR A N 1
ATOM 2963 C CA . TYR A 1 380 ? 14.362 -5.506 -5.622 1.00 82.31 380 TYR A CA 1
ATOM 2964 C C . TYR A 1 380 ? 14.666 -4.517 -4.498 1.00 82.31 380 TYR A C 1
ATOM 2966 O O . TYR A 1 380 ? 13.907 -4.328 -3.544 1.00 82.31 380 TYR A O 1
ATOM 2974 N N . SER A 1 381 ? 15.798 -3.829 -4.629 1.00 86.06 381 SER A N 1
ATOM 2975 C CA . SER A 1 381 ? 16.130 -2.718 -3.748 1.00 86.06 381 SER A CA 1
ATOM 2976 C C . SER A 1 381 ? 15.185 -1.538 -3.972 1.00 86.06 381 SER A C 1
ATOM 2978 O O . SER A 1 381 ? 14.610 -1.334 -5.042 1.00 86.06 381 SER A O 1
ATOM 2980 N N . LEU A 1 382 ? 15.097 -0.680 -2.964 1.00 84.94 382 LEU A N 1
ATOM 2981 C CA . LEU A 1 382 ? 14.320 0.548 -3.034 1.00 84.94 382 LEU A CA 1
ATOM 2982 C C . LEU A 1 382 ? 14.677 1.433 -4.244 1.00 84.94 382 LEU A C 1
ATOM 2984 O O . LEU A 1 382 ? 13.790 1.987 -4.890 1.00 84.94 382 LEU A O 1
ATOM 2988 N N . ALA A 1 383 ? 15.969 1.567 -4.551 1.00 84.75 383 ALA A N 1
ATOM 2989 C CA . ALA A 1 383 ? 16.428 2.368 -5.684 1.00 84.75 383 ALA A CA 1
ATOM 2990 C C . ALA A 1 383 ? 15.915 1.803 -7.020 1.00 84.75 383 ALA A C 1
ATOM 2992 O O . ALA A 1 383 ? 15.589 2.556 -7.935 1.00 84.75 383 ALA A O 1
ATOM 2993 N N . GLN A 1 384 ? 15.780 0.479 -7.116 1.00 89.31 384 GLN A N 1
ATOM 2994 C CA . GLN A 1 384 ? 15.238 -0.195 -8.294 1.00 89.31 384 GLN A CA 1
ATOM 2995 C C . GLN A 1 384 ? 13.720 -0.009 -8.398 1.00 89.31 384 GLN A C 1
ATOM 2997 O O . GLN A 1 384 ? 13.227 0.310 -9.476 1.00 89.31 384 GLN A O 1
ATOM 3002 N N . HIS A 1 385 ? 12.982 -0.090 -7.286 1.00 91.19 385 HIS A N 1
ATOM 3003 C CA . HIS A 1 385 ? 11.554 0.255 -7.261 1.00 91.19 385 HIS A CA 1
ATOM 3004 C C . HIS A 1 385 ? 11.292 1.709 -7.675 1.00 91.19 385 HIS A C 1
ATOM 3006 O O . HIS A 1 385 ? 10.370 1.973 -8.449 1.00 91.19 385 HIS A O 1
ATOM 3012 N N . ALA A 1 386 ? 12.121 2.650 -7.213 1.00 90.19 386 ALA A N 1
ATOM 3013 C CA . ALA A 1 386 ? 12.042 4.043 -7.639 1.00 90.19 386 ALA A CA 1
ATOM 3014 C C . ALA A 1 386 ? 12.308 4.189 -9.148 1.00 90.19 386 ALA A C 1
ATOM 3016 O O . ALA A 1 386 ? 11.548 4.866 -9.835 1.00 90.19 386 ALA A O 1
ATOM 3017 N N . ALA A 1 387 ? 13.320 3.501 -9.690 1.00 90.81 387 ALA A N 1
ATOM 3018 C CA . ALA A 1 387 ? 13.617 3.512 -11.124 1.00 90.81 387 ALA A CA 1
ATOM 3019 C C . ALA A 1 387 ? 12.468 2.940 -11.979 1.00 90.81 387 ALA A C 1
ATOM 3021 O O . ALA A 1 387 ? 12.144 3.493 -13.034 1.00 90.81 387 ALA A O 1
ATOM 3022 N N . ILE A 1 388 ? 11.808 1.873 -11.512 1.00 94.31 388 ILE A N 1
ATOM 3023 C CA . ILE A 1 388 ? 10.630 1.289 -12.171 1.00 94.31 388 ILE A CA 1
ATOM 3024 C C . ILE A 1 388 ? 9.464 2.290 -12.189 1.00 94.31 388 ILE A C 1
ATOM 3026 O O . ILE A 1 388 ? 8.863 2.510 -13.241 1.00 94.31 388 ILE A O 1
ATOM 3030 N N . LEU A 1 389 ? 9.164 2.940 -11.058 1.00 93.75 389 LEU A N 1
ATOM 3031 C CA . LEU A 1 389 ? 8.105 3.955 -10.983 1.00 93.75 389 LEU A CA 1
ATOM 3032 C C . LEU A 1 389 ? 8.389 5.162 -11.876 1.00 93.75 389 LEU A C 1
ATOM 3034 O O . LEU A 1 389 ? 7.494 5.619 -12.586 1.00 93.75 389 LEU A O 1
ATOM 3038 N N . THR A 1 390 ? 9.627 5.658 -11.873 1.00 91.44 390 THR A N 1
ATOM 3039 C CA . THR A 1 390 ? 10.049 6.759 -12.747 1.00 91.44 390 THR A CA 1
ATOM 3040 C C . THR A 1 390 ? 9.881 6.378 -14.214 1.00 91.44 390 THR A C 1
ATOM 3042 O O . THR A 1 390 ? 9.343 7.165 -14.989 1.00 91.44 390 THR A O 1
ATOM 3045 N N . THR A 1 391 ? 10.250 5.150 -14.587 1.00 94.94 391 THR A N 1
ATOM 3046 C CA . THR A 1 391 ? 10.065 4.631 -15.950 1.00 94.94 391 THR A CA 1
ATOM 3047 C C . THR A 1 391 ? 8.590 4.591 -16.344 1.00 94.94 391 THR A C 1
ATOM 3049 O O . THR A 1 391 ? 8.238 5.063 -17.423 1.00 94.94 391 THR A O 1
ATOM 3052 N N . LEU A 1 392 ? 7.713 4.084 -15.470 1.00 94.56 392 LEU A N 1
ATOM 3053 C CA . LEU A 1 392 ? 6.267 4.062 -15.709 1.00 94.56 392 LEU A CA 1
ATOM 3054 C C . LEU A 1 392 ? 5.692 5.479 -15.850 1.00 94.56 392 LEU A C 1
ATOM 3056 O O . LEU A 1 392 ? 4.921 5.737 -16.771 1.00 94.56 392 LEU A O 1
ATOM 3060 N N . GLY A 1 393 ? 6.083 6.402 -14.969 1.00 90.75 393 GLY A N 1
ATOM 3061 C CA . GLY A 1 393 ? 5.604 7.783 -14.978 1.00 90.75 393 GLY A CA 1
ATOM 3062 C C . GLY A 1 393 ? 6.063 8.568 -16.208 1.00 90.75 393 GLY A C 1
ATOM 3063 O O . GLY A 1 393 ? 5.235 9.133 -16.924 1.00 90.75 393 GLY A O 1
ATOM 3064 N N . LEU A 1 394 ? 7.370 8.590 -16.481 1.00 87.38 394 LEU A N 1
ATOM 3065 C CA . LEU A 1 394 ? 7.939 9.315 -17.622 1.00 87.38 394 LEU A CA 1
ATOM 3066 C C . LEU A 1 394 ? 7.578 8.652 -18.956 1.00 87.38 394 LEU A C 1
ATOM 3068 O O . LEU A 1 394 ? 7.224 9.348 -19.905 1.00 87.38 394 LEU A O 1
ATOM 3072 N N . GLY A 1 395 ? 7.559 7.319 -19.020 1.00 91.88 395 GLY A N 1
ATOM 3073 C CA . GLY A 1 395 ? 7.133 6.595 -20.216 1.00 91.88 395 GLY A CA 1
ATOM 3074 C C . GLY A 1 395 ? 5.656 6.806 -20.547 1.00 91.88 395 GLY A C 1
ATOM 3075 O O . GLY A 1 395 ? 5.320 7.013 -21.711 1.00 91.88 395 GLY A O 1
ATOM 3076 N N . ALA A 1 396 ? 4.767 6.847 -19.546 1.00 90.88 396 ALA A N 1
ATOM 3077 C CA . ALA A 1 396 ? 3.360 7.188 -19.766 1.00 90.88 396 ALA A CA 1
ATOM 3078 C C . ALA A 1 396 ? 3.185 8.627 -20.282 1.00 90.88 396 ALA A C 1
ATOM 3080 O O . ALA A 1 396 ? 2.351 8.867 -21.156 1.00 90.88 396 ALA A O 1
ATOM 3081 N N . ARG A 1 397 ? 3.989 9.580 -19.787 1.00 87.12 397 ARG A N 1
ATOM 3082 C CA . ARG A 1 397 ? 3.995 10.964 -20.293 1.00 87.12 397 ARG A CA 1
ATOM 3083 C C . ARG A 1 397 ? 4.465 11.041 -21.742 1.00 87.12 397 ARG A C 1
ATOM 3085 O O . ARG A 1 397 ? 3.846 11.748 -22.536 1.00 87.12 397 ARG A O 1
ATOM 3092 N N . GLU A 1 398 ? 5.517 10.303 -22.096 1.00 87.00 398 GLU A N 1
ATOM 3093 C CA . GLU A 1 398 ? 6.023 10.258 -23.469 1.00 87.00 398 GLU A CA 1
ATOM 3094 C C . GLU A 1 398 ? 5.002 9.612 -24.423 1.00 87.00 398 GLU A C 1
ATOM 3096 O O . GLU A 1 398 ? 4.719 10.177 -25.479 1.00 87.00 398 GLU A O 1
ATOM 3101 N N . LEU A 1 399 ? 4.360 8.506 -24.020 1.00 86.50 399 LEU A N 1
ATOM 3102 C CA . LEU A 1 399 ? 3.259 7.880 -24.772 1.00 86.50 399 LEU A CA 1
ATOM 3103 C C . LEU A 1 399 ? 2.053 8.810 -24.937 1.00 86.50 399 LEU A C 1
ATOM 3105 O O . LEU A 1 399 ? 1.401 8.805 -25.978 1.00 86.50 399 LEU A O 1
ATOM 3109 N N . GLY A 1 400 ? 1.770 9.627 -23.923 1.00 84.12 400 GLY A N 1
ATOM 3110 C CA . GLY A 1 400 ? 0.727 10.647 -23.959 1.00 84.12 400 GLY A CA 1
ATOM 3111 C C . GLY A 1 400 ? 1.078 11.885 -24.789 1.00 84.12 400 GLY A C 1
ATOM 3112 O O . GLY A 1 400 ? 0.298 12.830 -24.777 1.00 84.12 400 GLY A O 1
ATOM 3113 N N . GLY A 1 401 ? 2.238 11.933 -25.456 1.00 79.75 401 GLY A N 1
ATOM 3114 C CA . GLY A 1 401 ? 2.658 13.063 -26.293 1.00 79.75 401 GLY A CA 1
ATOM 3115 C C . GLY A 1 401 ? 3.222 14.268 -25.529 1.00 79.75 401 GLY A C 1
ATOM 3116 O O . GLY A 1 401 ? 3.482 15.298 -26.140 1.00 79.75 401 GLY A O 1
ATOM 3117 N N . HIS A 1 402 ? 3.457 14.148 -24.218 1.00 70.88 402 HIS A N 1
ATOM 3118 C CA . HIS A 1 402 ? 3.972 15.225 -23.357 1.00 70.88 402 HIS A CA 1
ATOM 3119 C C . HIS A 1 402 ? 5.493 15.120 -23.109 1.00 70.88 402 HIS A C 1
ATOM 3121 O O . HIS A 1 402 ? 6.015 15.716 -22.171 1.00 70.88 402 HIS A O 1
ATOM 3127 N N . GLY A 1 403 ? 6.218 14.334 -23.916 1.00 59.31 403 GLY A N 1
ATOM 3128 C CA . GLY A 1 403 ? 7.672 14.130 -23.786 1.00 59.31 403 GLY A CA 1
ATOM 3129 C C . GLY A 1 403 ? 8.539 15.125 -24.571 1.00 59.31 403 GLY A C 1
ATOM 3130 O O . GLY A 1 403 ? 9.749 15.194 -24.366 1.00 59.31 403 GLY A O 1
ATOM 3131 N N . SER A 1 404 ? 7.949 15.904 -25.482 1.00 54.34 404 SER A N 1
ATOM 3132 C CA . SER A 1 404 ? 8.683 16.863 -26.323 1.00 54.34 404 SER A CA 1
ATOM 3133 C C . SER A 1 404 ? 9.139 18.109 -25.562 1.00 54.34 404 SER A C 1
ATOM 3135 O O . SER A 1 404 ? 10.149 18.705 -25.927 1.00 54.34 404 SER A O 1
ATOM 3137 N N . GLU A 1 405 ? 8.431 18.476 -24.493 1.00 49.00 405 GLU A N 1
ATOM 3138 C CA . GLU A 1 405 ? 8.759 19.641 -23.665 1.00 49.00 405 GLU A CA 1
ATOM 3139 C C . GLU A 1 405 ? 10.111 19.460 -22.951 1.00 49.00 405 GLU A C 1
ATOM 3141 O O . GLU A 1 405 ? 10.878 20.410 -22.837 1.00 49.00 405 GLU A O 1
ATOM 3146 N N . GLU A 1 406 ? 10.467 18.227 -22.573 1.00 47.06 406 GLU A N 1
ATOM 3147 C CA . GLU A 1 406 ? 11.716 17.906 -21.864 1.00 47.06 406 GLU A CA 1
ATOM 3148 C C . GLU A 1 406 ? 12.928 17.798 -22.811 1.00 47.06 406 GLU A C 1
ATOM 3150 O O . GLU A 1 406 ? 14.030 18.223 -22.466 1.00 47.06 406 GLU A O 1
ATOM 3155 N N . LYS A 1 407 ? 12.725 17.360 -24.065 1.00 47.47 407 LYS A N 1
ATOM 3156 C CA . LYS A 1 407 ? 13.773 17.400 -25.108 1.00 47.47 407 LYS A CA 1
ATOM 3157 C C . LYS A 1 407 ? 14.203 18.822 -25.472 1.00 47.47 407 LYS A C 1
ATOM 3159 O O . LYS A 1 407 ? 15.358 19.032 -25.826 1.00 47.47 407 LYS A O 1
ATOM 3164 N N . SER A 1 408 ? 13.301 19.798 -25.379 1.00 40.34 408 SER A N 1
ATOM 3165 C CA . SER A 1 408 ? 13.655 21.212 -25.554 1.00 40.34 408 SER A CA 1
ATOM 3166 C C . SER A 1 408 ? 14.320 21.827 -24.318 1.00 40.34 408 SER A C 1
ATOM 3168 O O . SER A 1 408 ? 15.038 22.812 -24.467 1.00 40.34 408 SER A O 1
ATOM 3170 N N . LEU A 1 409 ? 14.128 21.251 -23.126 1.00 41.41 409 LEU A N 1
ATOM 3171 C CA . LEU A 1 409 ? 14.735 21.721 -21.874 1.00 41.41 409 LEU A CA 1
ATOM 3172 C C . LEU A 1 409 ? 16.156 21.166 -21.644 1.00 41.41 409 LEU A C 1
ATOM 3174 O O . LEU A 1 409 ? 16.963 21.845 -21.017 1.00 41.41 409 LEU A O 1
ATOM 3178 N N . ASN A 1 410 ? 16.492 20.000 -22.209 1.00 42.91 410 ASN A N 1
ATOM 3179 C CA . ASN A 1 410 ? 17.810 19.354 -22.067 1.00 42.91 410 ASN A CA 1
ATOM 3180 C C . ASN A 1 410 ? 18.825 19.708 -23.178 1.00 42.91 410 ASN A C 1
ATOM 3182 O O . ASN A 1 410 ? 19.932 19.180 -23.197 1.00 42.91 410 ASN A O 1
ATOM 3186 N N . ASN A 1 411 ? 18.485 20.601 -24.112 1.00 38.72 411 ASN A N 1
ATOM 3187 C CA . ASN A 1 411 ? 19.315 20.903 -25.288 1.00 38.72 411 ASN A CA 1
ATOM 3188 C C . ASN A 1 411 ? 20.410 21.975 -25.056 1.00 38.72 411 ASN A C 1
ATOM 3190 O O . ASN A 1 411 ? 20.932 22.530 -26.023 1.00 38.72 411 ASN A O 1
ATOM 3194 N N . SER A 1 412 ? 20.763 22.296 -23.807 1.00 38.34 412 SER A N 1
ATOM 3195 C CA . SER A 1 412 ? 21.818 23.274 -23.485 1.00 38.34 412 SER A CA 1
ATOM 3196 C C . SER A 1 412 ? 23.229 22.685 -23.359 1.00 38.34 412 SER A C 1
ATOM 3198 O O . SER A 1 412 ? 24.177 23.439 -23.154 1.00 38.34 412 SER A O 1
ATOM 3200 N N . THR A 1 413 ? 23.413 21.383 -23.573 1.00 35.53 413 THR A N 1
ATOM 3201 C CA . THR A 1 413 ? 24.735 20.773 -23.768 1.00 35.53 413 THR A CA 1
ATOM 3202 C C . THR A 1 413 ? 24.755 20.021 -25.095 1.00 35.53 413 THR A C 1
ATOM 3204 O O . THR A 1 413 ? 23.901 19.189 -25.390 1.00 35.53 413 THR A O 1
ATOM 3207 N N . GLY A 1 414 ? 25.696 20.404 -25.959 1.00 35.59 414 GLY A N 1
ATOM 3208 C CA . GLY A 1 414 ? 25.745 20.005 -27.359 1.00 35.59 414 GLY A CA 1
ATOM 3209 C C . GLY A 1 414 ? 25.816 18.495 -27.574 1.00 35.59 414 GLY A C 1
ATOM 3210 O O . GLY A 1 414 ? 26.888 17.909 -27.570 1.00 35.59 414 GLY A O 1
ATOM 3211 N N . SER A 1 415 ? 24.681 17.879 -27.885 1.00 31.95 415 SER A N 1
ATOM 3212 C CA . SER A 1 415 ? 24.627 16.804 -28.871 1.00 31.95 415 SER A CA 1
ATOM 3213 C C . SER A 1 415 ? 23.258 16.837 -29.542 1.00 31.95 415 SER A C 1
ATOM 3215 O O . SER A 1 415 ? 22.206 16.600 -28.949 1.00 31.95 415 SER A O 1
ATOM 3217 N N . SER A 1 416 ? 23.261 17.215 -30.813 1.00 31.23 416 SER A N 1
ATOM 3218 C CA . SER A 1 416 ? 22.101 17.144 -31.682 1.00 31.23 416 SER A CA 1
ATOM 3219 C C . SER A 1 416 ? 21.711 15.675 -31.855 1.00 31.23 416 SER A C 1
ATOM 3221 O O . SER A 1 416 ? 22.200 14.982 -32.746 1.00 31.23 416 SER A O 1
ATOM 3223 N N . SER A 1 417 ? 20.787 15.183 -31.025 1.00 35.38 417 SER A N 1
ATOM 3224 C CA . SER A 1 417 ? 20.030 13.975 -31.358 1.00 35.38 417 SER A CA 1
ATOM 3225 C C . SER A 1 417 ? 19.110 14.312 -32.531 1.00 35.38 417 SER A C 1
ATOM 3227 O O . SER A 1 417 ? 17.940 14.669 -32.396 1.00 35.38 417 SER A O 1
ATOM 3229 N N . THR A 1 418 ? 19.695 14.261 -33.727 1.00 33.06 418 THR A N 1
ATOM 3230 C CA . THR A 1 418 ? 18.969 14.256 -34.987 1.00 33.06 418 THR A CA 1
ATOM 3231 C C . THR A 1 418 ? 17.850 13.231 -34.865 1.00 33.06 418 THR A C 1
ATOM 3233 O O . THR A 1 418 ? 18.065 12.040 -34.630 1.00 33.06 418 THR A O 1
ATOM 3236 N N . SER A 1 419 ? 16.616 13.713 -34.985 1.00 38.88 419 SER A N 1
ATOM 3237 C CA . SER A 1 419 ? 15.477 12.867 -35.287 1.00 38.88 419 SER A CA 1
ATOM 3238 C C . SER A 1 419 ? 15.850 12.059 -36.527 1.00 38.88 419 SER A C 1
ATOM 3240 O O . SER A 1 419 ? 15.825 12.597 -37.636 1.00 38.88 419 SER A O 1
ATOM 3242 N N . SER A 1 420 ? 16.225 10.792 -36.360 1.00 44.06 420 SER A N 1
ATOM 3243 C CA . SER A 1 420 ? 16.443 9.873 -37.475 1.00 44.06 420 SER A CA 1
ATOM 3244 C C . SER A 1 420 ? 15.080 9.463 -38.034 1.00 44.06 420 SER A C 1
ATOM 3246 O O . SER A 1 420 ? 14.611 8.338 -37.897 1.00 44.06 420 SER A O 1
A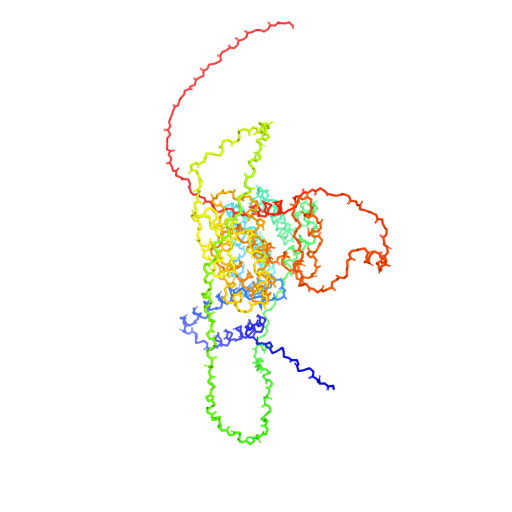TOM 3248 N N . SER A 1 421 ? 14.396 10.445 -38.618 1.00 39.78 421 SER A N 1
ATOM 3249 C CA . SER A 1 421 ? 13.285 10.222 -39.523 1.00 39.78 421 SER A CA 1
ATOM 3250 C C . SER A 1 421 ? 13.868 9.789 -40.864 1.00 39.78 421 SER A C 1
ATOM 3252 O O . SER A 1 421 ? 14.898 10.303 -41.303 1.00 39.78 421 SER A O 1
ATOM 3254 N N . PHE A 1 422 ? 13.221 8.807 -41.479 1.00 32.72 422 PHE A N 1
ATOM 3255 C CA . PHE A 1 422 ? 13.576 8.236 -42.773 1.00 32.72 422 PHE A CA 1
ATOM 3256 C C . PHE A 1 422 ? 13.839 9.340 -43.824 1.00 32.72 422 PHE A C 1
ATOM 3258 O O . PHE A 1 422 ? 13.130 10.351 -43.803 1.00 32.72 422 PHE A O 1
ATOM 3265 N N . PRO A 1 423 ? 14.789 9.182 -44.770 1.00 35.66 423 PRO A N 1
ATOM 3266 C CA . PRO A 1 423 ? 15.087 10.201 -45.777 1.00 35.66 423 PRO A CA 1
ATOM 3267 C C . PRO A 1 423 ? 13.941 10.339 -46.795 1.00 35.66 423 PRO A C 1
ATOM 3269 O O . PRO A 1 423 ? 13.985 9.808 -47.902 1.00 35.66 423 PRO A O 1
ATOM 3272 N N . SER A 1 424 ? 12.873 11.050 -46.440 1.00 43.59 424 SER A N 1
ATOM 3273 C CA . SER A 1 424 ? 11.877 11.512 -47.405 1.00 43.59 424 SER A CA 1
ATOM 3274 C C . SER A 1 424 ? 12.343 12.851 -47.969 1.00 43.59 424 SER A C 1
ATOM 3276 O O . SER A 1 424 ? 12.537 13.797 -47.205 1.00 43.59 424 SER A O 1
ATOM 3278 N N . LYS A 1 425 ? 12.531 12.910 -49.292 1.00 43.72 425 LYS A N 1
ATOM 3279 C CA . LYS A 1 425 ? 12.996 14.061 -50.086 1.00 43.72 425 LYS A CA 1
ATOM 3280 C C . LYS A 1 425 ? 12.360 15.389 -49.639 1.00 43.72 425 LYS A C 1
ATOM 3282 O O . LYS A 1 425 ? 11.283 15.750 -50.107 1.00 43.72 425 LYS A O 1
ATOM 3287 N N . LYS A 1 426 ? 13.035 16.127 -48.755 1.00 51.78 426 LYS A N 1
ATOM 3288 C CA . LYS A 1 426 ? 12.718 17.528 -48.454 1.00 51.78 426 LYS A CA 1
ATOM 3289 C C . LYS A 1 426 ? 13.559 18.423 -49.368 1.00 51.78 426 LYS A C 1
ATOM 3291 O O . LYS A 1 426 ? 14.747 18.143 -49.531 1.00 51.78 426 LYS A O 1
ATOM 3296 N N . PRO A 1 427 ? 12.975 19.466 -49.979 1.00 47.94 427 PRO A N 1
ATOM 3297 C CA . PRO A 1 427 ? 13.752 20.430 -50.743 1.00 47.94 427 PRO A CA 1
ATOM 3298 C C . PRO A 1 427 ? 14.674 21.253 -49.816 1.00 47.94 427 PRO A C 1
ATOM 3300 O O . PRO A 1 427 ? 14.378 21.377 -48.624 1.00 47.94 427 PRO A O 1
ATOM 3303 N N . PRO A 1 428 ? 15.779 21.809 -50.348 1.00 60.41 428 PRO A N 1
ATOM 3304 C CA . PRO A 1 428 ? 16.791 22.544 -49.584 1.00 60.41 428 PRO A CA 1
ATOM 3305 C C . PRO A 1 428 ? 16.226 23.674 -48.708 1.00 60.41 428 PRO A C 1
ATOM 3307 O O . PRO A 1 428 ? 15.269 24.352 -49.089 1.00 60.41 428 PRO A O 1
ATOM 3310 N N . GLU A 1 429 ? 16.867 23.915 -47.557 1.00 56.31 429 GLU A N 1
ATOM 3311 C CA . GLU A 1 429 ? 16.433 24.844 -46.493 1.00 56.31 429 GLU A CA 1
ATOM 3312 C C . GLU A 1 429 ? 16.087 26.262 -46.972 1.00 56.31 429 GLU A C 1
ATOM 3314 O O . GLU A 1 429 ? 15.195 26.903 -46.412 1.00 56.31 429 GLU A O 1
ATOM 3319 N N . ALA A 1 430 ? 16.726 26.734 -48.045 1.00 58.41 430 ALA A N 1
ATOM 3320 C CA . ALA A 1 430 ? 16.456 28.043 -48.636 1.00 58.41 430 ALA A CA 1
ATOM 3321 C C . ALA A 1 430 ? 14.997 28.209 -49.109 1.00 58.41 430 ALA A C 1
ATOM 3323 O O . ALA A 1 430 ? 14.450 29.308 -49.038 1.00 58.41 430 ALA A O 1
ATOM 3324 N N . MET A 1 431 ? 14.342 27.127 -49.545 1.00 46.16 431 MET A N 1
ATOM 3325 C CA . MET A 1 431 ? 12.969 27.159 -50.070 1.00 46.16 431 MET A CA 1
ATOM 3326 C C . MET A 1 431 ? 11.910 27.017 -48.971 1.00 46.16 431 MET A C 1
ATOM 3328 O O . MET A 1 431 ? 10.779 27.464 -49.139 1.00 46.16 431 MET A O 1
ATOM 3332 N N . HIS A 1 432 ? 12.266 26.431 -47.825 1.00 53.84 432 HIS A N 1
ATOM 3333 C CA . HIS A 1 432 ? 11.338 26.170 -46.720 1.00 53.84 432 HIS A CA 1
ATOM 3334 C C . HIS A 1 432 ? 10.972 27.445 -45.936 1.00 53.84 432 HIS A C 1
ATOM 3336 O O . HIS A 1 432 ? 9.920 27.522 -45.302 1.00 53.84 432 HIS A O 1
ATOM 3342 N N . LYS A 1 433 ? 11.815 28.481 -46.022 1.00 60.53 433 LYS A N 1
ATOM 3343 C CA . LYS A 1 433 ? 11.636 29.767 -45.332 1.00 60.53 433 LYS A CA 1
ATOM 3344 C C . LYS A 1 433 ? 10.445 30.586 -45.853 1.00 60.53 433 LYS A C 1
ATOM 3346 O O . LYS A 1 433 ? 9.925 31.416 -45.119 1.00 60.53 433 LYS A O 1
ATOM 3351 N N . TYR A 1 434 ? 9.996 30.329 -47.084 1.00 50.91 434 TYR A N 1
ATOM 3352 C CA . TYR A 1 434 ? 8.897 31.064 -47.725 1.00 50.91 434 TYR A CA 1
ATOM 3353 C C . TYR A 1 434 ? 7.499 30.503 -47.423 1.00 50.91 434 TYR A C 1
ATOM 3355 O O . TYR A 1 434 ? 6.511 31.176 -47.700 1.00 50.91 434 TYR A O 1
ATOM 3363 N N . TYR A 1 435 ? 7.399 29.294 -46.858 1.00 52.28 435 TYR A N 1
ATOM 3364 C CA . TYR A 1 435 ? 6.120 28.583 -46.705 1.00 52.28 435 TYR A CA 1
ATOM 3365 C C . TYR A 1 435 ? 5.658 28.385 -45.254 1.00 52.28 435 TYR A C 1
ATOM 3367 O O . TYR A 1 435 ? 4.586 27.824 -45.040 1.00 52.28 435 TYR A O 1
ATOM 3375 N N . SER A 1 436 ? 6.418 28.839 -44.251 1.00 52.66 436 SER A N 1
ATOM 3376 C CA . SER A 1 436 ? 6.039 28.666 -42.840 1.00 52.66 436 SER A CA 1
ATOM 3377 C C . SER A 1 436 ? 5.497 29.975 -42.241 1.00 52.66 436 SER A C 1
ATOM 3379 O O . SER A 1 436 ? 6.203 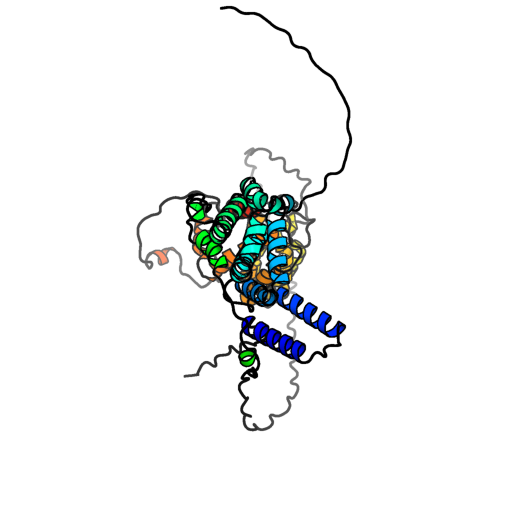30.985 -42.289 1.00 52.66 436 SER A O 1
ATOM 3381 N N . PRO A 1 437 ? 4.271 30.007 -41.679 1.00 37.81 437 PRO A N 1
ATOM 3382 C CA . PRO A 1 437 ? 3.705 31.219 -41.096 1.00 37.81 437 PRO A CA 1
ATOM 3383 C C . PRO A 1 437 ? 4.383 31.562 -39.759 1.00 37.81 437 PRO A C 1
ATOM 3385 O O . PRO A 1 437 ? 4.544 30.722 -38.875 1.00 37.81 437 PRO A O 1
ATOM 3388 N N . SER A 1 438 ? 4.787 32.824 -39.624 1.00 35.22 438 SER A N 1
ATOM 3389 C CA . SER A 1 438 ? 5.504 33.393 -38.479 1.00 35.22 438 SER A CA 1
ATOM 3390 C C . SER A 1 438 ? 4.620 33.554 -37.235 1.00 35.22 438 SER A C 1
ATOM 3392 O O . SER A 1 438 ? 3.557 34.166 -37.328 1.00 35.22 438 SER A O 1
ATOM 3394 N N . SER A 1 439 ? 5.096 33.123 -36.059 1.00 33.53 439 SER A N 1
ATOM 3395 C CA . SER A 1 439 ? 4.526 33.506 -34.757 1.00 33.53 439 SER A CA 1
ATOM 3396 C C . SER A 1 439 ? 5.600 34.090 -33.836 1.00 33.53 439 SER A C 1
ATOM 3398 O O . SER A 1 439 ? 6.741 33.631 -33.811 1.00 33.53 439 SER A O 1
ATOM 3400 N N . SER A 1 440 ? 5.231 35.148 -33.118 1.00 32.03 440 SER A N 1
ATOM 3401 C CA . SER A 1 440 ? 6.101 36.038 -32.349 1.00 32.03 440 SER A CA 1
ATOM 3402 C C . SER A 1 440 ? 5.917 35.910 -30.827 1.00 32.03 440 SER A C 1
ATOM 3404 O O . SER A 1 440 ? 4.778 35.915 -30.365 1.00 32.03 440 SER A O 1
ATOM 3406 N N . ARG A 1 441 ? 7.046 36.038 -30.095 1.00 29.11 441 ARG A N 1
ATOM 3407 C CA . ARG A 1 441 ? 7.254 36.544 -28.702 1.00 29.11 441 ARG A CA 1
ATOM 3408 C C . ARG A 1 441 ? 7.236 35.559 -27.493 1.00 29.11 441 ARG A C 1
ATOM 3410 O O . ARG A 1 441 ? 6.730 34.457 -27.634 1.00 29.11 441 ARG A O 1
ATOM 3417 N N . PRO A 1 442 ? 7.893 35.899 -26.344 1.00 34.97 442 PRO A N 1
ATOM 3418 C CA . PRO A 1 442 ? 9.041 35.144 -25.812 1.00 34.97 442 PRO A CA 1
ATOM 3419 C C . PRO A 1 442 ? 8.895 34.616 -24.360 1.00 34.97 442 PRO A C 1
ATOM 3421 O O . PRO A 1 442 ? 7.937 34.918 -23.655 1.00 34.97 442 PRO A O 1
ATOM 3424 N N . ALA A 1 443 ? 9.895 33.827 -23.948 1.00 29.59 443 ALA A N 1
ATOM 3425 C CA . ALA A 1 443 ? 9.993 33.004 -22.739 1.00 29.59 443 ALA A CA 1
ATOM 3426 C C . ALA A 1 443 ? 10.250 33.747 -21.405 1.00 29.59 443 ALA A C 1
ATOM 3428 O O . ALA A 1 443 ? 10.861 34.814 -21.378 1.00 29.59 443 ALA A O 1
ATOM 3429 N N . LEU A 1 444 ? 9.864 33.093 -20.298 1.00 27.38 444 LEU A N 1
ATOM 3430 C CA . LEU A 1 444 ? 10.305 33.364 -18.922 1.00 27.38 444 LEU A CA 1
ATOM 3431 C C . LEU A 1 444 ? 11.174 32.194 -18.422 1.00 27.38 444 LEU A C 1
ATOM 3433 O O . LEU A 1 444 ? 10.870 31.029 -18.666 1.00 27.38 444 LEU A O 1
ATOM 3437 N N . THR A 1 445 ? 12.267 32.537 -17.748 1.00 38.97 445 THR A N 1
ATOM 3438 C CA . THR A 1 445 ? 13.389 31.690 -17.310 1.00 38.97 445 THR A CA 1
ATOM 3439 C C . THR A 1 445 ? 13.104 30.855 -16.055 1.00 38.97 445 THR A C 1
ATOM 3441 O O . THR A 1 445 ? 12.580 31.392 -15.080 1.00 38.97 445 THR A O 1
ATOM 3444 N N . ALA A 1 446 ? 13.570 29.598 -16.025 1.00 28.50 446 ALA A N 1
ATOM 3445 C CA . ALA A 1 446 ? 13.766 28.801 -14.807 1.00 28.50 446 ALA A CA 1
ATOM 3446 C C . ALA A 1 446 ? 14.973 27.843 -14.946 1.00 28.50 446 ALA A C 1
ATOM 3448 O O . ALA A 1 446 ? 15.311 27.405 -16.041 1.00 28.50 446 ALA A O 1
ATOM 3449 N N . THR A 1 447 ? 15.636 27.598 -13.815 1.00 33.62 447 THR A N 1
ATOM 3450 C CA . THR A 1 447 ? 16.975 27.011 -13.587 1.00 33.62 447 THR A CA 1
ATOM 3451 C C . THR A 1 447 ? 17.086 25.482 -13.789 1.00 33.62 447 THR A C 1
ATOM 3453 O O . THR A 1 447 ? 16.067 24.799 -13.686 1.00 33.62 447 THR A O 1
ATOM 3456 N N . PRO A 1 448 ? 18.302 24.921 -14.009 1.00 39.50 448 PRO A N 1
ATOM 3457 C CA . PRO A 1 448 ? 18.504 23.538 -14.463 1.00 39.50 448 PRO A CA 1
ATOM 3458 C C . PRO A 1 448 ? 18.659 22.503 -13.322 1.00 39.50 448 PRO A C 1
ATOM 3460 O O . PRO A 1 448 ? 19.011 22.855 -12.199 1.00 39.50 448 PRO A O 1
ATOM 3463 N N . ASN A 1 449 ? 18.438 21.223 -13.666 1.00 47.06 449 ASN A N 1
ATOM 3464 C CA . ASN A 1 449 ? 18.690 19.968 -12.914 1.00 47.06 449 ASN A CA 1
ATOM 3465 C C . ASN A 1 449 ? 17.542 19.366 -12.072 1.00 47.06 449 ASN A C 1
ATOM 3467 O O . ASN A 1 449 ? 17.665 19.116 -10.874 1.00 47.06 449 ASN A O 1
ATOM 3471 N N . SER A 1 450 ? 16.424 19.026 -12.722 1.00 49.59 450 SER A N 1
ATOM 3472 C CA . SER A 1 450 ? 15.252 18.403 -12.077 1.00 49.59 450 SER A CA 1
ATOM 3473 C C . SER A 1 450 ? 15.343 16.874 -11.911 1.00 49.59 450 SER A C 1
ATOM 3475 O O . SER A 1 450 ? 14.733 16.314 -11.000 1.00 49.59 450 SER A O 1
ATOM 3477 N N . VAL A 1 451 ? 16.104 16.181 -12.765 1.00 48.09 451 VAL A N 1
ATOM 3478 C CA . VAL A 1 451 ? 16.052 14.708 -12.888 1.00 48.09 451 VAL A CA 1
ATOM 3479 C C . VAL A 1 451 ? 16.909 13.997 -11.828 1.00 48.09 451 VAL A C 1
ATOM 3481 O O . VAL A 1 451 ? 16.458 13.039 -11.191 1.00 48.09 451 VAL A O 1
ATOM 3484 N N . GLU A 1 452 ? 18.102 14.523 -11.540 1.00 47.12 452 GLU A N 1
ATOM 3485 C CA . GLU A 1 452 ? 18.920 14.095 -10.393 1.00 47.12 452 GLU A CA 1
ATOM 3486 C C . GLU A 1 452 ? 18.243 14.420 -9.058 1.00 47.12 452 GLU A C 1
ATOM 3488 O O . GLU A 1 452 ? 18.278 13.618 -8.120 1.00 47.12 452 GLU A O 1
ATOM 3493 N N . ALA A 1 453 ? 17.559 15.565 -8.972 1.00 50.28 453 ALA A N 1
ATOM 3494 C CA . ALA A 1 453 ? 16.824 15.964 -7.778 1.00 50.28 453 ALA A CA 1
ATOM 3495 C C . ALA A 1 453 ? 15.637 15.028 -7.496 1.00 50.28 453 ALA A C 1
ATOM 3497 O O . ALA A 1 453 ? 15.391 14.684 -6.343 1.00 50.28 453 ALA A O 1
ATOM 3498 N N . LEU A 1 454 ? 14.918 14.570 -8.525 1.00 45.78 454 LEU A N 1
ATOM 3499 C CA . LEU A 1 454 ? 13.797 13.635 -8.372 1.00 45.78 454 LEU A CA 1
ATOM 3500 C C . LEU A 1 454 ? 14.264 12.237 -7.954 1.00 45.78 454 LEU A C 1
ATOM 3502 O O . LEU A 1 454 ? 13.701 11.645 -7.032 1.00 45.78 454 LEU A O 1
ATOM 3506 N N . THR A 1 455 ? 15.334 11.739 -8.575 1.00 50.88 455 THR A N 1
ATOM 3507 C CA . THR A 1 455 ? 15.872 10.400 -8.290 1.00 50.88 455 THR A CA 1
ATOM 3508 C C . THR A 1 455 ? 16.516 10.343 -6.901 1.00 50.88 455 THR A C 1
ATOM 3510 O O . THR A 1 455 ? 16.242 9.429 -6.120 1.00 50.88 455 THR A O 1
ATOM 3513 N N . SER A 1 456 ? 17.287 11.371 -6.528 1.00 53.28 456 SER A N 1
ATOM 3514 C CA . SER A 1 456 ? 17.900 11.467 -5.198 1.00 53.28 456 SER A CA 1
ATOM 3515 C C . SER A 1 456 ? 16.886 11.736 -4.077 1.00 53.28 456 SER A C 1
ATOM 3517 O O . SER A 1 456 ? 17.058 11.213 -2.974 1.00 53.28 456 SER A O 1
ATOM 3519 N N . ASN A 1 457 ? 15.803 12.486 -4.328 1.00 48.75 457 ASN A N 1
ATOM 3520 C CA . ASN A 1 457 ? 14.739 12.690 -3.334 1.00 48.75 457 ASN A CA 1
ATOM 3521 C C . ASN A 1 457 ? 13.921 11.420 -3.084 1.00 48.75 457 ASN A C 1
ATOM 3523 O O . ASN A 1 457 ? 13.617 11.111 -1.933 1.00 48.75 457 ASN A O 1
ATOM 3527 N N . LEU A 1 458 ? 13.613 10.639 -4.122 1.00 46.66 458 LEU A N 1
ATOM 3528 C CA . LEU A 1 458 ? 12.898 9.368 -3.958 1.00 46.66 458 LEU A CA 1
ATOM 3529 C C . LEU A 1 458 ? 13.734 8.328 -3.196 1.00 46.66 458 LEU A C 1
ATOM 3531 O O . LEU A 1 458 ? 13.196 7.585 -2.376 1.00 46.66 458 LEU A O 1
ATOM 3535 N N . GLN A 1 459 ? 15.056 8.333 -3.384 1.00 52.22 459 GLN A N 1
ATOM 3536 C CA . GLN A 1 459 ? 15.985 7.457 -2.665 1.00 52.22 459 GLN A CA 1
ATOM 3537 C C . GLN A 1 459 ? 16.166 7.848 -1.185 1.00 52.22 459 GLN A C 1
ATOM 3539 O O . GLN A 1 459 ? 16.421 6.982 -0.349 1.00 52.22 459 GLN A O 1
ATOM 3544 N N . LYS A 1 460 ? 15.984 9.131 -0.837 1.00 47.22 460 LYS A N 1
ATOM 3545 C CA . LYS A 1 460 ? 16.035 9.641 0.549 1.00 47.22 460 LYS A CA 1
ATOM 3546 C C . LYS A 1 460 ? 14.751 9.387 1.353 1.00 47.22 460 LYS A C 1
ATOM 3548 O O . LYS A 1 460 ? 14.799 9.429 2.580 1.00 47.22 460 LYS A O 1
ATOM 3553 N N . HIS A 1 461 ? 13.619 9.112 0.698 1.00 45.16 461 HIS A N 1
ATOM 3554 C CA . HIS A 1 461 ? 12.294 9.076 1.337 1.00 45.16 461 HIS A CA 1
ATOM 3555 C C . HIS A 1 461 ? 11.708 7.681 1.618 1.00 45.16 461 HIS A C 1
ATOM 3557 O O . HIS A 1 461 ? 10.538 7.581 1.990 1.00 45.16 461 HIS A O 1
ATOM 3563 N N . PHE A 1 462 ? 12.504 6.610 1.548 1.00 42.03 462 PHE A N 1
ATOM 3564 C CA . PHE A 1 462 ? 12.059 5.266 1.940 1.00 42.03 462 PHE A CA 1
ATOM 3565 C C . PHE A 1 462 ? 13.023 4.592 2.942 1.00 42.03 462 PHE A C 1
ATOM 3567 O O . PHE A 1 462 ? 14.238 4.775 2.862 1.00 42.03 462 PHE A O 1
ATOM 3574 N N . PRO A 1 463 ? 12.499 3.824 3.918 1.00 38.06 463 PRO A N 1
ATOM 3575 C CA . PRO A 1 463 ? 13.264 3.360 5.075 1.00 38.06 463 PRO A CA 1
ATOM 3576 C C . PRO A 1 463 ? 14.211 2.190 4.750 1.00 38.06 463 PRO A C 1
ATOM 3578 O O . PRO A 1 463 ? 13.815 1.192 4.151 1.00 38.06 463 PRO A O 1
ATOM 3581 N N . ARG A 1 464 ? 15.466 2.305 5.204 1.00 35.34 464 ARG A N 1
ATOM 3582 C CA . ARG A 1 464 ? 16.522 1.274 5.148 1.00 35.34 464 ARG A CA 1
ATOM 3583 C C . ARG A 1 464 ? 16.285 0.199 6.232 1.00 35.34 464 ARG A C 1
ATOM 3585 O O . ARG A 1 464 ? 15.926 0.576 7.350 1.00 35.34 464 ARG A O 1
ATOM 3592 N N . PRO A 1 465 ? 16.514 -1.105 5.978 1.00 35.75 465 PRO A N 1
ATOM 3593 C CA . PRO A 1 465 ? 16.469 -2.118 7.033 1.00 35.75 465 PRO A CA 1
ATOM 3594 C C . PRO A 1 465 ? 17.685 -1.977 7.976 1.00 35.75 465 PRO A C 1
ATOM 3596 O O . PRO A 1 465 ? 18.776 -1.633 7.510 1.00 35.75 465 PRO A O 1
ATOM 3599 N N . PRO A 1 466 ? 17.534 -2.215 9.293 1.00 37.56 466 PRO A N 1
ATOM 3600 C CA . PRO A 1 466 ? 18.625 -2.049 10.249 1.00 37.56 466 PRO A CA 1
ATOM 3601 C C . PRO A 1 466 ? 19.653 -3.186 10.141 1.00 37.56 466 PRO A C 1
ATOM 3603 O O . PRO A 1 466 ? 19.313 -4.359 10.278 1.00 37.56 466 PRO A O 1
ATOM 3606 N N . GLN A 1 467 ? 20.924 -2.828 9.936 1.00 34.84 467 GLN A N 1
ATOM 3607 C CA . GLN A 1 467 ? 22.066 -3.719 10.152 1.00 34.84 467 GLN A CA 1
ATOM 3608 C C . GLN A 1 467 ? 22.344 -3.852 11.659 1.00 34.84 467 GLN A C 1
ATOM 3610 O O . GLN A 1 467 ? 22.326 -2.866 12.396 1.00 34.84 467 GLN A O 1
ATOM 3615 N N . SER A 1 468 ? 22.605 -5.077 12.110 1.00 36.66 468 SER A N 1
ATOM 3616 C CA . SER A 1 468 ? 23.025 -5.410 13.475 1.00 36.66 468 SER A CA 1
ATOM 3617 C C . SER A 1 468 ? 24.455 -4.922 13.761 1.00 36.66 468 SER A C 1
ATOM 3619 O O . SER A 1 468 ? 25.338 -5.196 12.943 1.00 36.66 468 SER A O 1
ATOM 3621 N N . PRO A 1 469 ? 24.748 -4.284 14.910 1.00 38.25 469 PRO A N 1
ATOM 3622 C CA . PRO A 1 469 ? 26.118 -3.951 15.274 1.00 38.25 469 PRO A CA 1
ATOM 3623 C C . PRO A 1 469 ? 26.851 -5.155 15.878 1.00 38.25 469 PRO A C 1
ATOM 3625 O O . PRO A 1 469 ? 26.379 -5.790 16.821 1.00 38.25 469 PRO A O 1
ATOM 3628 N N . VAL A 1 470 ? 28.045 -5.419 15.344 1.00 33.06 470 VAL A N 1
ATOM 3629 C CA . VAL A 1 470 ? 29.068 -6.287 15.933 1.00 33.06 470 VAL A CA 1
ATOM 3630 C C . VAL A 1 470 ? 29.656 -5.609 17.173 1.00 33.06 470 VAL A C 1
ATOM 3632 O O . VAL A 1 470 ? 30.034 -4.440 17.159 1.00 33.06 470 VAL A O 1
ATOM 3635 N N . SER A 1 471 ? 29.738 -6.381 18.248 1.00 37.66 471 SER A N 1
ATOM 3636 C CA . SER A 1 471 ? 30.333 -6.059 19.541 1.00 37.66 471 SER A CA 1
ATOM 3637 C C . SER A 1 471 ? 31.858 -5.894 19.489 1.00 37.66 471 SER A C 1
ATOM 3639 O O . SER A 1 471 ? 32.547 -6.817 19.053 1.00 37.66 471 SER A O 1
ATOM 3641 N N . ARG A 1 472 ? 32.399 -4.821 20.087 1.00 33.12 472 ARG A N 1
ATOM 3642 C CA . ARG A 1 472 ? 33.675 -4.864 20.828 1.00 33.12 472 ARG A CA 1
ATOM 3643 C C . ARG A 1 472 ? 33.603 -3.998 22.091 1.00 33.12 472 ARG A C 1
ATOM 3645 O O . ARG A 1 472 ? 33.043 -2.909 22.095 1.00 33.12 472 ARG A O 1
ATOM 3652 N N . HIS A 1 473 ? 34.129 -4.586 23.157 1.00 34.91 473 HIS A N 1
ATOM 3653 C CA . HIS A 1 473 ? 34.077 -4.204 24.570 1.00 34.91 473 HIS A CA 1
ATOM 3654 C C . HIS A 1 473 ? 35.309 -3.331 24.972 1.00 34.91 473 HIS A C 1
ATOM 3656 O O . HIS A 1 473 ? 36.092 -2.997 24.085 1.00 34.91 473 HIS A O 1
ATOM 3662 N N . PRO A 1 474 ? 35.480 -2.905 26.249 1.00 58.12 474 PRO A N 1
ATOM 3663 C CA . PRO A 1 474 ? 35.799 -1.520 26.632 1.00 58.12 474 PRO A CA 1
ATOM 3664 C C . PRO A 1 474 ? 37.163 -1.358 27.354 1.00 58.12 474 PRO A C 1
ATOM 3666 O O . PRO A 1 474 ? 37.947 -2.302 27.370 1.00 58.12 474 PRO A O 1
ATOM 3669 N N . ASN A 1 475 ? 37.344 -0.199 28.026 1.00 32.91 475 ASN A N 1
ATOM 3670 C CA . ASN A 1 475 ? 38.368 0.244 29.013 1.00 32.91 475 ASN A CA 1
ATOM 3671 C C . ASN A 1 475 ? 39.392 1.273 28.474 1.00 32.91 475 ASN A C 1
ATOM 3673 O O . ASN A 1 475 ? 39.851 1.124 27.355 1.00 32.91 475 ASN A O 1
ATOM 3677 N N . ARG A 1 476 ? 39.857 2.313 29.197 1.00 33.72 476 ARG A N 1
ATOM 3678 C CA . ARG A 1 476 ? 39.671 2.796 30.589 1.00 33.72 476 ARG A CA 1
ATOM 3679 C C . ARG A 1 476 ? 40.520 4.083 30.782 1.00 33.72 476 ARG A C 1
ATOM 3681 O O . ARG A 1 476 ? 41.661 4.081 30.345 1.00 33.72 476 ARG A O 1
ATOM 3688 N N . THR A 1 477 ? 39.992 5.074 31.529 1.00 34.72 477 THR A N 1
ATOM 3689 C CA . THR A 1 477 ? 40.677 6.165 32.305 1.00 34.72 477 THR A CA 1
ATOM 3690 C C . THR A 1 477 ? 41.558 7.188 31.552 1.00 34.72 477 THR A C 1
ATOM 3692 O O . THR A 1 477 ? 42.174 6.842 30.565 1.00 34.72 477 THR A O 1
ATOM 3695 N N . GLN A 1 478 ? 41.706 8.462 31.944 1.00 32.41 478 GLN A N 1
ATOM 3696 C CA . GLN A 1 478 ? 41.891 9.045 33.283 1.00 32.41 478 GLN A CA 1
ATOM 3697 C C . GLN A 1 478 ? 41.613 10.576 33.261 1.00 32.41 478 GLN A C 1
ATOM 3699 O O . GLN A 1 478 ? 41.442 11.173 32.204 1.00 32.41 478 GLN A O 1
ATOM 3704 N N . HIS A 1 479 ? 41.521 11.172 34.449 1.00 33.47 479 HIS A N 1
ATOM 3705 C CA . HIS A 1 479 ? 40.941 12.484 34.788 1.00 33.47 479 HIS A CA 1
ATOM 3706 C C . HIS A 1 479 ? 42.044 13.589 34.935 1.00 33.47 479 HIS A C 1
ATOM 3708 O O . HIS A 1 479 ? 43.160 13.371 34.476 1.00 33.47 479 HIS A O 1
ATOM 3714 N N . PRO A 1 480 ? 41.766 14.756 35.558 1.00 55.78 480 PRO A N 1
ATOM 3715 C CA . PRO A 1 480 ? 41.766 16.126 35.009 1.00 55.78 480 PRO A CA 1
ATOM 3716 C C . PRO A 1 480 ? 43.035 16.962 35.293 1.00 55.78 480 PRO A C 1
ATOM 3718 O O . PRO A 1 480 ? 43.860 16.561 36.103 1.00 55.78 480 PRO A O 1
ATOM 3721 N N . GLN A 1 481 ? 43.098 18.197 34.767 1.00 32.34 481 GLN A N 1
ATOM 3722 C CA . GLN A 1 481 ? 43.629 19.357 35.509 1.00 32.34 481 GLN A CA 1
ATOM 3723 C C . GLN A 1 481 ? 43.235 20.702 34.863 1.00 32.34 481 GLN A C 1
ATOM 3725 O O . GLN A 1 481 ? 43.493 20.954 33.693 1.00 32.34 481 GLN A O 1
ATOM 3730 N N . ASN A 1 482 ? 42.605 21.553 35.674 1.00 34.62 482 ASN A N 1
ATOM 3731 C CA . ASN A 1 482 ? 42.544 23.017 35.568 1.00 34.62 482 ASN A CA 1
ATOM 3732 C C . ASN A 1 482 ? 43.475 23.540 36.683 1.00 34.62 482 ASN A C 1
ATOM 3734 O O . ASN A 1 482 ? 43.547 22.859 37.717 1.00 34.62 482 ASN A O 1
ATOM 3738 N N . PRO A 1 483 ? 44.156 24.698 36.554 1.00 50.41 483 PRO A N 1
ATOM 3739 C CA . PRO A 1 483 ? 43.581 25.909 37.172 1.00 50.41 483 PRO A CA 1
ATOM 3740 C C . PRO A 1 483 ? 43.974 27.287 36.556 1.00 50.41 483 PRO A C 1
ATOM 3742 O O . PRO A 1 483 ? 45.091 27.484 36.101 1.00 50.41 483 PRO A O 1
ATOM 3745 N N . HIS A 1 484 ? 43.017 28.233 36.630 1.00 34.38 484 HIS A N 1
ATOM 3746 C CA . HIS A 1 484 ? 43.076 29.651 37.089 1.00 34.38 484 HIS A CA 1
ATOM 3747 C C . HIS A 1 484 ? 44.275 30.576 36.729 1.00 34.38 484 HIS A C 1
ATOM 3749 O O . HIS A 1 484 ? 45.412 30.260 37.045 1.00 34.38 484 HIS A O 1
ATOM 3755 N N . LEU A 1 485 ? 44.059 31.769 36.127 1.00 36.47 485 LEU A N 1
ATOM 3756 C CA . LEU A 1 485 ? 43.846 33.139 36.717 1.00 36.47 485 LEU A CA 1
ATOM 3757 C C . LEU A 1 485 ? 44.968 34.073 36.175 1.00 36.47 485 LEU A C 1
ATOM 3759 O O . LEU A 1 485 ? 46.115 33.658 36.203 1.00 36.47 485 LEU A O 1
ATOM 3763 N N . LEU A 1 486 ? 44.767 35.245 35.548 1.00 33.94 486 LEU A N 1
ATOM 3764 C CA . LEU A 1 486 ? 44.350 36.593 36.013 1.00 33.94 486 LEU A CA 1
ATOM 3765 C C . LEU A 1 486 ? 44.296 37.509 34.748 1.00 33.94 486 LEU A C 1
ATOM 3767 O O . LEU A 1 486 ? 45.129 37.330 33.869 1.00 33.94 486 LEU A O 1
ATOM 3771 N N . LEU A 1 487 ? 43.272 38.335 34.476 1.00 36.25 487 LEU A N 1
ATOM 3772 C CA . LEU A 1 487 ? 42.937 39.687 34.996 1.00 36.25 487 LEU A CA 1
ATOM 3773 C C . LEU A 1 487 ? 43.801 40.880 34.497 1.00 36.25 487 LEU A C 1
ATOM 3775 O O . LEU A 1 487 ? 45.026 40.845 34.571 1.00 36.25 487 LEU A O 1
ATOM 3779 N N . SER A 1 488 ? 43.087 41.971 34.161 1.00 34.12 488 SER A N 1
ATOM 3780 C CA . SER A 1 488 ? 43.471 43.375 33.851 1.00 34.12 488 SER A CA 1
ATOM 3781 C C . SER A 1 488 ? 43.577 43.727 32.352 1.00 34.12 488 SER A C 1
ATOM 3783 O O . SER A 1 488 ? 44.195 42.989 31.597 1.00 34.12 488 SER A O 1
ATOM 3785 N N . SER A 1 489 ? 42.968 44.799 31.822 1.00 42.59 489 SER A N 1
ATOM 3786 C CA . SER A 1 489 ? 42.284 45.976 32.401 1.00 42.59 489 SER A CA 1
ATOM 3787 C C . SER A 1 489 ? 41.022 46.345 31.622 1.00 42.59 489 SER A C 1
ATOM 3789 O O . SER A 1 489 ? 40.911 45.899 30.458 1.00 42.59 489 SER A O 1
#

Sequence (489 aa):
MSSAKSQNERYWVADGSSYSRWLGQNIIFWLKSLPEGAEQAWKSCNELFGKCLRLGHIGAGIGEGVAIRRAAIASLSKNKKDIETVLEKSLSQFGDMLYIRHAPILQQEVHAQALLLSAGYVCRMSPLRLTMIMRTGSHLSVVSNRLAASSPRARFLGMVIGEALSGLVDKGDKVMDFKLNDTKTPEAKWYKSLVNVSDTIGNLEPLKSKFVPQIPRITKAAKSKPASKPNPLRGNSKIIAIEEIEDDEVESDDDGLTPYAKPDSDAEDSDEDPTLITRNKPTAPVYIRDLITYLRDTENYDRQRLALSTAASLIRRKANFGTEVSSHAEEIATLLVGLQDKYDIENFQEMRSQAMIAILIALPEKMGQWFSKTFFDGDYSLAQHAAILTTLGLGARELGGHGSEEKSLNNSTGSSSTSSSFPSKKPPEAMHKYYSPSSSRPALTATPNSVEALTSNLQKHFPRPPQSPVSRHPNRTQHPQNPHLLLSS

pLDDT: mean 70.95, std 23.05, range [27.38, 96.56]

Organism: NCBI:txid38457

Secondary structure (DSSP, 8-state):
-----------TTTSHHHHHHHHHHHHHHHHHH--TT-HHHHHHHHHHHHHHHHS--GGG-SS-THHHHHHHHHHHTTSHHHHHHHHHHHHHHHT-HHHHHHS-HHHHHHHHHHHHHHHHHHHHH-HHHHHHHHTSHHHHHHHHHHHT-S-HHHHHHHHHHHHHHHHHH--GGGS-----SGGGSHHHHHHHHGGG-------SHHHHS--------------PPPPPPPP--------------------------PPPPP-----------TT---S-PPPPP-SHHHHHHHHH-TT-HHHHHHHHHHHHHHHHHHTTSTTHHHHHHHHHHHHHHH---SS--TTHHHHHHHHHHHHHHHSHHHHHHHHHHHHHSS---HHHHHHHHHHHHHHHHHHTT--HHHHHHSTTSS-----------PPPHHHHTTSSPP---------S-HHHHHHHHHHHSSPPPPPPPPP------------------

InterPro domains:
  IPR019337 Telomere length regulation protein, conserved domain [PF10193] (285-396)
  IPR038528 TEL2, C-terminal domain superfamily [G3DSA:1.25.40.720] (280-419)
  IPR051970 Telomere Length Regulation TEL2 [PTHR15830] (51-463)

Radius of gyration: 35.89 Å; chains: 1; bounding box: 86×78×101 Å